Protein 4QLX (pdb70)

InterPro domains:
  IPR000415 Nitroreductase-like [G3DSA:3.40.109.10] (1-217)
  IPR000415 Nitroreductase-like [SSF55469] (11-209)
  IPR029479 Nitroreductase [PF00881] (19-196)

Nearest PDB structures (foldseek):
  4qly-assembly2_D  TM=8.402E-01  e=3.448E-37  Lactiplantibacillus plantarum
  3ge6-assembly1_B  TM=8.472E-01  e=4.529E-22  Exiguobacterium sibiricum 255-15
  3gbh-assembly1_B  TM=8.496E-01  e=2.488E-21  Staphylococcus epidermidis ATCC 12228
  3bem-assembly1_A  TM=8.315E-01  e=7.433E-16  Bacillus subtilis
  7vqk-assembly1_B  TM=7.700E-01  e=5.711E-13  Streptomyces sp. KIB-H033

Solvent-accessible surface area: 22339 Å² total; per-residue (Å²): 151,93,49,43,146,92,56,1,77,34,15,59,0,30,46,0,1,63,78,28,124,40,28,99,123,4,18,107,138,45,160,4,34,137,115,58,3,122,112,0,26,56,16,0,32,55,7,22,20,29,30,70,15,87,0,25,62,43,30,54,5,28,43,106,131,35,26,61,104,2,45,99,0,8,50,167,36,5,71,62,3,0,76,22,3,16,0,0,0,0,0,0,0,16,22,33,12,20,154,79,1,127,104,35,42,46,98,29,72,139,102,65,111,35,86,111,118,73,2,73,75,16,20,53,37,28,7,51,85,18,110,128,26,80,114,68,59,26,87,13,15,1,1,17,2,0,0,7,0,0,0,0,0,6,0,1,0,31,0,18,35,35,21,6,6,29,14,33,10,9,47,56,148,92,0,8,80,13,30,68,25,64,98,167,78,22,27,17,0,9,0,0,0,0,0,83,34,58,133,133,104,152,142,93,124,192,174,88,69,174,111,129,69,139,190,184,144,90,120,31,55,44,0,4,41,0,2,57,78,30,123,38,26,98,122,6,39,80,129,46,122,10,47,146,107,39,2,123,115,0,24,64,41,0,34,51,7,24,18,32,29,71,16,87,0,26,62,46,31,51,5,28,45,107,132,36,18,58,101,2,45,116,0,9,46,163,36,7,72,57,3,0,73,19,0,3,0,0,0,0,0,0,0,19,22,52,14,15,151,88,0,134,90,42,47,48,108,47,80,132,106,65,117,33,81,98,120,81,3,71,89,16,21,56,37,26,4,52,81,12,110,126,25,84,113,87,65,25,54,19,12,1,1,17,2,0,0,7,0,0,0,0,0,5,0,0,0,29,0,23,24,32,26,5,4,30,13,34,11,7,46,62,160,120,0,5,71,18,30,68,32,63,87,181,80,20,24,17,0,7,0,0,0,0,0,100,37,64,158,119,97,152,141,89,124,193,172,88,69,171,114,127,70,141,191,182,140

Secondary structure (DSSP, 8-state):
-TTTTTT-S--BHHHHHHT--B---B-TT----HHHHHHHHHHHTTS--GGG---EEEEEE-SHHHHHHHGGGB-GGGHHHHHH-SEEEEEEEETTGGGGHHHHHHHHHHTTSS-HHHHHHHHHHHHHHHHT--HHHHHHHHHHHHHHHHHHHHHHHHHTT-EEEEE--B-TTTHHHHHT--TTTEEEEEEEEEEPBPPPPP------GGGG-----/----BHHHHHHT--B---B-TT----HHHHHHHHHHHTTS--GGG---EEEEEE-SHHHHHHHHTTB-GGGHHHHHH-SEEEEEEEETTGGGGHHHHHHHHHHTTSS-HHHHHHHHHHHHHHHHT--HHHHHHHHHHHHHHHHHHHHHHHHHTT-EEEEE--B-TTTHHHHHT--TTTEEEEEEEEEEPBP-PPP------GGGG-----

CATH classification: 3.40.109.10

Sequence (427 aa):
MSEAVKNLVNNDLADVMFNRHSVRQFDPNVKIGRDELQKMIAEAATAPSACNLQSWHFVVVDTPEAKAKFKQAVMKFNYPQVDSASAIVFIAGDTQSHYVYRDVWNKVYEDGNITKERLDQILGTFLPLYENATPDFLKFDATIDCSVVGMQLLLVARAHGYDANAFSGIDFEKMIPTLGLDPKRYVPVMGIAIGKAAQEPLHTTRYDAKTQTDFLALVNNDLADVMFNRHSVRQFDPNVKIGRDELQKMIAEAATAPSACNLQSWHFVVVDTPEAKAKFKQAVMKFNYPQVDSASAIVFIAGDTQSHYVYRDVWNKVYEDGNITKERLDQILGTFLPLYENATPDFLKFDATIDCSVVGMQLLLVARAHGYDANAFSGIDFEKMIPTLGLDPKRYVPVMGIAIGKAAQEPLHTTRYDAKTQTDFLA

B-factor: mean 27.24, std 9.02, range [9.82, 71.35]

Structure (mmCIF, N/CA/C/O backbone):
data_4QLX
#
_entry.id   4QLX
#
_cell.length_a   64.933
_cell.length_b   68.850
_cell.length_c   197.497
_cell.angle_alpha   90.00
_cell.angle_beta   90.00
_cell.angle_gamma   90.00
#
_symmetry.space_group_name_H-M   'C 2 2 21'
#
loop_
_entity.id
_entity.type
_entity.pdbx_description
1 polymer 'Nitroreductase family protein'
2 non-polymer 'FLAVIN MONONUCLEOTIDE'
3 non-polymer '10-oxooctadecanoic acid'
4 non-polymer 'CHLORIDE ION'
5 water water
#
loop_
_atom_site.group_PDB
_atom_site.id
_atom_site.type_symbol
_atom_site.label_atom_id
_atom_site.label_alt_id
_atom_site.label_comp_id
_atom_site.label_asym_id
_atom_site.label_entity_id
_atom_site.label_seq_id
_atom_site.pdbx_PDB_ins_code
_atom_site.Cartn_x
_atom_site.Cartn_y
_atom_site.Cartn_z
_atom_site.occupancy
_atom_site.B_iso_or_equiv
_atom_site.auth_seq_id
_atom_site.auth_comp_id
_atom_site.auth_asym_id
_atom_site.auth_atom_id
_atom_site.pdbx_PDB_model_num
ATOM 1 N N . MET A 1 3 ? -49.256 -2.522 28.996 1.00 44.88 1 MET A N 1
ATOM 2 C CA . MET A 1 3 ? -48.381 -1.390 28.681 1.00 46.94 1 MET A CA 1
ATOM 3 C C . MET A 1 3 ? -47.738 -1.564 27.283 1.00 43.64 1 MET A C 1
ATOM 4 O O . MET A 1 3 ? -47.780 -2.654 26.725 1.00 35.00 1 MET A O 1
ATOM 9 N N . SER A 1 4 ? -47.167 -0.505 26.707 1.00 40.57 2 SER A N 1
ATOM 10 C CA . SER A 1 4 ? -46.903 -0.492 25.257 1.00 40.98 2 SER A CA 1
ATOM 11 C C . SER A 1 4 ? -45.745 -1.372 24.769 1.00 43.44 2 SER A C 1
ATOM 12 O O . SER A 1 4 ? -45.926 -2.154 23.838 1.00 42.43 2 SER A O 1
ATOM 14 N N . GLU A 1 5 ? -44.565 -1.248 25.377 1.00 45.69 3 GLU A N 1
ATOM 15 C CA . GLU A 1 5 ? -43.365 -1.885 24.834 1.00 44.30 3 GLU A CA 1
ATOM 16 C C . GLU A 1 5 ? -43.478 -3.435 24.889 1.00 47.74 3 GLU A C 1
ATOM 17 O O . GLU A 1 5 ? -42.622 -4.148 24.380 1.00 49.72 3 GLU A O 1
ATOM 23 N N . ALA A 1 6 ? -44.543 -3.949 25.502 1.00 49.93 4 ALA A N 1
ATOM 24 C CA . ALA A 1 6 ? -45.063 -5.270 25.129 1.00 49.63 4 ALA A CA 1
ATOM 25 C C . ALA A 1 6 ? -46.472 -5.076 24.544 1.00 48.46 4 ALA A C 1
ATOM 26 O O . ALA A 1 6 ? -47.405 -4.827 25.292 1.00 50.95 4 ALA A O 1
ATOM 28 N N . VAL A 1 7 ? -46.668 -5.285 23.239 1.00 48.29 5 VAL A N 1
ATOM 29 C CA . VAL A 1 7 ? -45.945 -6.289 22.467 1.00 52.86 5 VAL A CA 1
ATOM 30 C C . VAL A 1 7 ? -44.793 -5.855 21.543 1.00 49.72 5 VAL A C 1
ATOM 31 O O . VAL A 1 7 ? -44.892 -5.935 20.316 1.00 41.20 5 VAL A O 1
ATOM 35 N N . LYS A 1 8 ? -43.692 -5.422 22.145 1.00 48.54 6 LYS A N 1
ATOM 36 C CA . LYS A 1 8 ? -42.387 -5.766 21.601 1.00 44.30 6 LYS A CA 1
ATOM 37 C C . LYS A 1 8 ? -41.964 -6.940 22.476 1.00 42.73 6 LYS A C 1
ATOM 38 O O . LYS A 1 8 ? -40.913 -7.549 22.279 1.00 42.16 6 LYS A O 1
ATOM 44 N N . ASN A 1 9 ? -42.834 -7.234 23.444 1.00 40.39 7 ASN A N 1
ATOM 45 C CA . ASN A 1 9 ? -42.667 -8.289 24.442 1.00 38.70 7 ASN A CA 1
ATOM 46 C C . ASN A 1 9 ? -41.505 -8.010 25.412 1.00 38.90 7 ASN A C 1
ATOM 47 O O . ASN A 1 9 ? -41.022 -8.918 26.090 1.00 38.71 7 ASN A O 1
ATOM 52 N N . LEU A 1 10 ? -41.077 -6.749 25.484 1.00 36.71 8 LEU A N 1
ATOM 53 C CA . LEU A 1 10 ? -40.061 -6.323 26.450 1.00 32.46 8 LEU A CA 1
ATOM 54 C C . LEU A 1 10 ? -40.645 -5.291 27.403 1.00 36.68 8 LEU A C 1
ATOM 55 O O . LEU A 1 10 ? -40.879 -4.164 26.993 1.00 33.26 8 LEU A O 1
ATOM 60 N N . VAL A 1 11 ? -40.878 -5.657 28.663 1.00 29.84 9 VAL A N 1
ATOM 61 C CA . VAL A 1 11 ? -41.495 -4.723 29.601 1.00 30.48 9 VAL A CA 1
ATOM 62 C C . VAL A 1 11 ? -40.502 -3.652 30.109 1.00 33.04 9 VAL A C 1
ATOM 63 O O . VAL A 1 11 ? -40.911 -2.592 30.566 1.00 34.14 9 VAL A O 1
ATOM 67 N N . ASN A 1 12 ? -39.205 -3.924 30.032 1.00 26.47 10 ASN A N 1
ATOM 68 C CA . ASN A 1 12 ? -38.227 -2.861 30.183 1.00 24.53 10 ASN A CA 1
ATOM 69 C C . ASN A 1 12 ? -37.477 -2.743 28.861 1.00 24.89 10 ASN A C 1
ATOM 70 O O . ASN A 1 12 ? -36.569 -3.518 28.576 1.00 22.12 10 ASN A O 1
ATOM 75 N N . ASN A 1 13 ? -37.884 -1.774 28.054 1.00 25.93 11 ASN A N 1
ATOM 76 C CA . ASN A 1 13 ? -37.343 -1.607 26.709 1.00 27.66 11 ASN A CA 1
ATOM 77 C C . ASN A 1 13 ? -36.394 -0.416 26.630 1.00 24.49 11 ASN A C 1
ATOM 78 O O . ASN A 1 13 ? -36.064 0.053 25.547 1.00 21.98 11 ASN A O 1
ATOM 83 N N . ASP A 1 14 ? -35.964 0.063 27.798 1.00 24.47 12 ASP A N 1
ATOM 84 C CA . ASP A 1 14 ? -34.986 1.145 27.920 1.00 23.38 12 ASP A CA 1
ATOM 85 C C . ASP A 1 14 ? -33.557 0.576 27.860 1.00 23.52 12 ASP A C 1
ATOM 86 O O . ASP A 1 14 ? -33.069 0.046 28.845 1.00 21.06 12 ASP A O 1
ATOM 91 N N . LEU A 1 15 ? -32.893 0.700 26.709 1.00 21.32 13 LEU A N 1
ATOM 92 C CA . LEU A 1 15 ? -31.578 0.079 26.512 1.00 20.71 13 LEU A CA 1
ATOM 93 C C . LEU A 1 15 ? -30.545 0.519 27.551 1.00 21.78 13 LEU A C 1
ATOM 94 O O . LEU A 1 15 ? -29.836 -0.309 28.120 1.00 20.69 13 LEU A O 1
ATOM 99 N N . ALA A 1 16 ? -30.468 1.825 27.792 1.00 22.55 14 ALA A N 1
ATOM 100 C CA . ALA A 1 16 ? -29.493 2.365 28.729 1.00 23.02 14 ALA A CA 1
ATOM 101 C C . ALA A 1 16 ? -29.704 1.787 30.130 1.00 20.90 14 ALA A C 1
ATOM 102 O O . ALA A 1 16 ? -28.755 1.358 30.798 1.00 17.95 14 ALA A O 1
ATOM 104 N N . ASP A 1 17 ? -30.955 1.753 30.565 1.00 20.20 15 ASP A N 1
ATOM 105 C CA . ASP A 1 17 ? -31.254 1.187 31.875 1.00 26.71 15 ASP A CA 1
ATOM 106 C C . ASP A 1 17 ? -30.958 -0.313 31.907 1.00 22.62 15 ASP A C 1
ATOM 107 O O . ASP A 1 17 ? -30.340 -0.815 32.845 1.00 24.25 15 ASP A O 1
ATOM 112 N N . VAL A 1 18 ? -31.389 -1.029 30.876 1.00 22.92 16 VAL A N 1
ATOM 113 C CA . VAL A 1 18 ? -31.166 -2.466 30.844 1.00 19.93 16 VAL A CA 1
ATOM 114 C C . VAL A 1 18 ? -29.682 -2.796 30.902 1.00 20.18 16 VAL A C 1
ATOM 115 O O . VAL A 1 18 ? -29.250 -3.573 31.752 1.00 18.89 16 VAL A O 1
ATOM 119 N N . MET A 1 19 ? -28.894 -2.178 30.022 1.00 19.55 17 MET A N 1
ATOM 120 C CA . MET A 1 19 ? -27.468 -2.498 29.911 1.00 16.84 17 MET A CA 1
ATOM 121 C C . MET A 1 19 ? -26.562 -1.837 30.955 1.00 18.81 17 MET A C 1
ATOM 122 O O . MET A 1 19 ? -25.647 -2.479 31.481 1.00 18.35 17 MET A O 1
ATOM 127 N N . PHE A 1 20 ? -26.797 -0.561 31.247 1.00 20.73 18 PHE A N 1
ATOM 128 C CA . PHE A 1 20 ? -25.863 0.197 32.094 1.00 21.17 18 PHE A CA 1
ATOM 129 C C . PHE A 1 20 ? -26.212 0.148 33.591 1.00 22.32 18 PHE A C 1
ATOM 130 O O . PHE A 1 20 ? -25.393 0.512 34.444 1.00 20.04 18 PHE A O 1
ATOM 138 N N . ASN A 1 21 ? -27.420 -0.299 33.909 1.00 22.41 19 ASN A N 1
ATOM 139 C CA . ASN A 1 21 ? -27.804 -0.537 35.306 1.00 25.44 19 ASN A CA 1
ATOM 140 C C . ASN A 1 21 ? -27.927 -2.021 35.598 1.00 26.72 19 ASN A C 1
ATOM 141 O O . ASN A 1 21 ? -28.580 -2.423 36.567 1.00 24.81 19 ASN A O 1
ATOM 146 N N . ARG A 1 22 ? -27.311 -2.829 34.739 1.00 21.93 20 ARG A N 1
ATOM 147 C CA . ARG A 1 22 ? -27.246 -4.272 34.931 1.00 22.63 20 ARG A CA 1
ATOM 148 C C . ARG A 1 22 ? -26.245 -4.603 36.030 1.00 24.25 20 ARG A C 1
ATOM 149 O O . ARG A 1 22 ? -25.121 -4.107 36.018 1.00 20.80 20 ARG A O 1
ATOM 157 N N . HIS A 1 23 ? -26.645 -5.453 36.974 1.00 20.36 21 HIS A N 1
ATOM 158 C CA . HIS A 1 23 ? -25.709 -5.968 37.952 1.00 18.75 21 HIS A CA 1
ATOM 159 C C . HIS A 1 23 ? -25.905 -7.460 38.090 1.00 19.90 21 HIS A C 1
ATOM 160 O O . HIS A 1 23 ? -27.004 -7.965 37.878 1.00 18.32 21 HIS A O 1
ATOM 167 N N . SER A 1 24 ? -24.843 -8.159 38.466 1.00 21.89 22 SER A N 1
ATOM 168 C CA . SER A 1 24 ? -24.962 -9.544 38.862 1.00 20.54 22 SER A CA 1
ATOM 169 C C . SER A 1 24 ? -25.810 -9.664 40.109 1.00 23.62 22 SER A C 1
ATOM 170 O O . SER A 1 24 ? -25.446 -9.146 41.174 1.00 22.02 22 SER A O 1
ATOM 173 N N . VAL A 1 25 ? -26.948 -10.338 39.979 1.00 22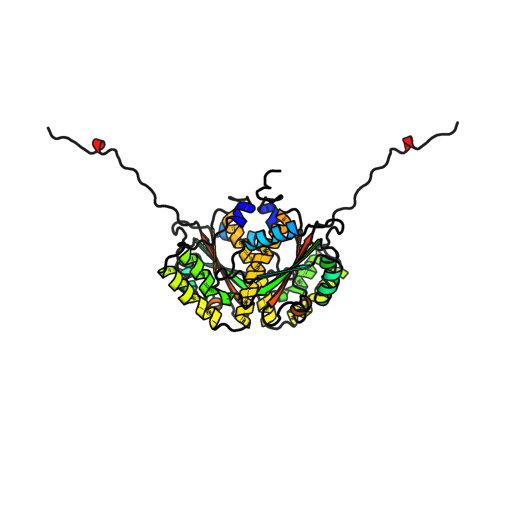.07 23 VAL A N 1
ATOM 174 C CA . VAL A 1 25 ? -27.796 -10.635 41.140 1.00 18.79 23 VAL A CA 1
ATOM 175 C C . VAL A 1 25 ? -27.676 -12.119 41.469 1.00 23.35 23 VAL A C 1
ATOM 176 O O . VAL A 1 25 ? -27.789 -12.960 40.577 1.00 24.24 23 VAL A O 1
ATOM 180 N N . ARG A 1 26 ? -27.422 -12.436 42.744 1.00 19.89 24 ARG A N 1
ATOM 181 C CA . ARG A 1 26 ? -27.108 -13.797 43.143 1.00 21.85 24 ARG A CA 1
ATOM 182 C C . ARG A 1 26 ? -28.146 -14.375 44.106 1.00 22.41 24 ARG A C 1
ATOM 183 O O . ARG A 1 26 ? -28.223 -15.591 44.292 1.00 25.45 24 ARG A O 1
ATOM 191 N N . GLN A 1 27 ? -28.947 -13.509 44.707 1.00 24.17 25 GLN A N 1
ATOM 192 C CA . GLN A 1 27 ? -30.024 -13.962 45.580 1.00 24.77 25 GLN A CA 1
ATOM 193 C C . GLN A 1 27 ? -31.335 -13.507 44.997 1.00 25.04 25 GLN A C 1
ATOM 194 O O . GLN A 1 27 ? -31.576 -12.311 44.846 1.00 26.95 25 GLN A O 1
ATOM 200 N N . PHE A 1 28 ? -32.183 -14.457 44.643 1.00 23.86 26 PHE A N 1
ATOM 201 C CA . PHE A 1 28 ? -33.442 -14.104 44.024 1.00 25.04 26 PHE A CA 1
ATOM 202 C C . PHE A 1 28 ? -34.587 -14.344 44.982 1.00 28.01 26 PHE A C 1
ATOM 203 O O . PHE A 1 28 ? -34.423 -15.019 45.988 1.00 25.62 26 PHE A O 1
ATOM 211 N N . ASP A 1 29 ? -35.740 -13.769 44.673 1.00 29.03 27 ASP A N 1
ATOM 212 C CA . ASP A 1 29 ? -36.946 -14.063 45.427 1.00 30.30 27 ASP A CA 1
ATOM 213 C C . ASP A 1 29 ? -37.421 -15.477 45.096 1.00 30.13 27 ASP A C 1
ATOM 214 O O . ASP A 1 29 ? -37.846 -15.743 43.966 1.00 24.24 27 ASP A O 1
ATOM 219 N N . PRO A 1 30 ? -37.362 -16.389 46.087 1.00 30.40 28 PRO A N 1
ATOM 220 C CA . PRO A 1 30 ? -37.773 -17.780 45.868 1.00 27.69 28 PRO A CA 1
ATOM 221 C C . PRO A 1 30 ? -39.286 -17.942 45.723 1.00 26.49 28 PRO A C 1
ATOM 222 O O . PRO A 1 30 ? -39.732 -19.037 45.394 1.00 34.06 28 PRO A O 1
ATOM 226 N N . ASN A 1 31 ? -40.056 -16.884 45.958 1.00 21.05 29 ASN A N 1
ATOM 227 C CA . ASN A 1 31 ? -41.501 -16.959 45.762 1.00 28.07 29 ASN A CA 1
ATOM 228 C C . ASN A 1 31 ? -41.940 -16.676 44.330 1.00 32.78 29 ASN A C 1
ATOM 229 O O . ASN A 1 31 ? -43.104 -16.911 43.983 1.00 32.47 29 ASN A O 1
ATOM 234 N N . VAL A 1 32 ? -41.035 -16.146 43.507 1.00 27.33 30 VAL A N 1
ATOM 235 C CA . VAL A 1 32 ? -41.396 -15.868 42.117 1.00 28.01 30 VAL A CA 1
ATOM 236 C C . VAL A 1 32 ? -40.833 -16.939 41.196 1.00 29.35 30 VAL A C 1
ATOM 237 O O . VAL A 1 32 ? -39.647 -17.298 41.241 1.00 26.23 30 VAL A O 1
ATOM 241 N N . LYS A 1 33 ? -41.721 -17.481 40.378 1.00 30.80 31 LYS A N 1
ATOM 242 C CA . LYS A 1 33 ? -41.339 -18.499 39.423 1.00 31.74 31 LYS A CA 1
ATOM 243 C C . LYS A 1 33 ? -41.613 -17.961 38.020 1.00 27.50 31 LYS A C 1
ATOM 244 O O . LYS A 1 33 ? -42.552 -17.192 37.799 1.00 29.54 31 LYS A O 1
ATOM 250 N N . ILE A 1 34 ? -40.753 -18.321 37.082 1.00 28.05 32 ILE A N 1
ATOM 251 C CA . ILE A 1 34 ? -40.962 -17.930 35.702 1.00 26.82 32 ILE A CA 1
ATOM 252 C C . ILE A 1 34 ? -41.472 -19.150 34.940 1.00 24.05 32 ILE A C 1
ATOM 253 O O . ILE A 1 34 ? -40.860 -20.213 34.991 1.00 25.98 32 ILE A O 1
ATOM 258 N N . GLY A 1 35 ? -42.614 -18.999 34.274 1.00 29.07 33 GLY A N 1
ATOM 259 C CA . GLY A 1 35 ? -43.174 -20.065 33.457 1.00 29.55 33 GLY A CA 1
ATOM 260 C C . GLY A 1 35 ? -42.198 -20.499 32.376 1.00 28.25 33 GLY A C 1
ATOM 261 O O . GLY A 1 35 ? -41.408 -19.691 31.886 1.00 26.03 33 GLY A O 1
ATOM 262 N N . ARG A 1 36 ? -42.237 -21.775 32.010 1.00 30.04 34 ARG A N 1
ATOM 263 C CA . ARG A 1 36 ? -41.306 -22.292 31.011 1.00 27.94 34 ARG A CA 1
ATOM 264 C C . ARG A 1 36 ? -41.590 -21.694 29.640 1.00 26.18 34 ARG A C 1
ATOM 265 O O . ARG A 1 36 ? -40.704 -21.624 28.784 1.00 24.92 34 ARG A O 1
ATOM 273 N N . ASP A 1 37 ? -42.812 -21.230 29.428 1.00 23.52 35 ASP A N 1
ATOM 274 C CA . ASP A 1 37 ? -43.117 -20.586 28.159 1.00 27.98 35 ASP A CA 1
ATOM 275 C C . ASP A 1 37 ? -42.391 -19.246 28.067 1.00 28.16 35 ASP A C 1
ATOM 276 O O . ASP A 1 37 ? -41.842 -18.906 27.018 1.00 23.21 35 ASP A O 1
ATOM 281 N N . GLU A 1 38 ? -42.355 -18.491 29.162 1.00 22.49 36 GLU A N 1
ATOM 282 C CA . GLU A 1 38 ? -41.592 -17.243 29.132 1.00 23.82 36 GLU A CA 1
ATOM 283 C C . GLU A 1 38 ? -40.090 -17.527 29.069 1.00 23.20 36 GLU A C 1
ATOM 284 O O . GLU A 1 38 ? -39.347 -16.793 28.408 1.00 23.73 36 GLU A O 1
ATOM 290 N N . LEU A 1 39 ? -39.638 -18.595 29.719 1.00 20.76 37 LEU A N 1
ATOM 291 C CA . LEU A 1 39 ? -38.228 -18.962 29.630 1.00 24.12 37 LEU A CA 1
ATOM 292 C C . LEU A 1 39 ? -37.842 -19.264 28.182 1.00 25.11 37 LEU A C 1
ATOM 293 O O . LEU A 1 39 ? -36.769 -18.860 27.726 1.00 18.91 37 LEU A O 1
ATOM 298 N N . GLN A 1 40 ? -38.717 -19.975 27.474 1.00 22.25 38 GLN A N 1
ATOM 299 C CA . GLN A 1 40 ? -38.481 -20.317 26.066 1.00 21.79 38 GLN A CA 1
ATOM 300 C C . GLN A 1 40 ? -38.454 -19.065 25.214 1.00 21.17 38 GLN A C 1
ATOM 301 O O . GLN A 1 40 ? -37.678 -18.964 24.263 1.00 21.70 38 GLN A O 1
ATOM 307 N N . LYS A 1 41 ? -39.340 -18.129 25.540 1.00 19.45 39 LYS A N 1
ATOM 308 C CA . LYS A 1 41 ? -39.387 -16.843 24.864 1.00 20.17 39 LYS A CA 1
ATOM 309 C C . LYS A 1 41 ? -38.078 -16.053 25.037 1.00 20.40 39 LYS A C 1
ATOM 310 O O . LYS A 1 41 ? -37.549 -15.506 24.071 1.00 19.13 39 LYS A O 1
ATOM 316 N N . MET A 1 42 ? -37.560 -16.010 26.266 1.00 19.64 40 MET A N 1
ATOM 317 C CA . MET A 1 42 ? -36.315 -15.295 26.561 1.00 18.90 40 MET A CA 1
ATOM 318 C C . MET A 1 42 ? -35.117 -15.928 25.869 1.00 19.18 40 MET A C 1
ATOM 319 O O . MET A 1 42 ? -34.243 -15.225 25.353 1.00 18.10 40 MET A O 1
ATOM 324 N N . ILE A 1 43 ? -35.077 -17.257 25.853 1.00 19.00 41 ILE A N 1
ATOM 325 C CA . ILE A 1 43 ? -34.020 -17.975 25.154 1.00 13.85 41 ILE A CA 1
ATOM 326 C C . ILE A 1 43 ? -34.069 -17.707 23.638 1.00 17.66 41 ILE A C 1
ATOM 327 O O . ILE A 1 43 ? -33.040 -17.459 23.014 1.00 16.25 41 ILE A O 1
ATOM 332 N N . ALA A 1 44 ? -35.258 -17.742 23.046 1.00 16.31 42 ALA A N 1
ATOM 333 C CA . ALA A 1 44 ? -35.399 -17.414 21.622 1.00 18.07 42 ALA A CA 1
ATOM 334 C C . ALA A 1 44 ? -34.958 -15.971 21.349 1.00 18.88 42 ALA A C 1
ATOM 335 O O . ALA A 1 44 ? -34.258 -15.701 20.384 1.00 20.02 42 ALA A O 1
ATOM 337 N N . GLU A 1 45 ? -35.338 -15.045 22.222 1.00 18.24 43 GLU A N 1
ATOM 338 C CA . GLU A 1 45 ? -34.919 -13.649 22.071 1.00 20.85 43 GLU A CA 1
ATOM 339 C C . GLU A 1 45 ? -33.390 -13.477 22.136 1.00 16.50 43 GLU A C 1
ATOM 340 O O . GLU A 1 45 ? -32.802 -12.746 21.330 1.00 19.13 43 GLU A O 1
ATOM 346 N N . ALA A 1 46 ? -32.744 -14.165 23.069 1.00 12.94 44 ALA A N 1
ATOM 347 C CA . ALA A 1 46 ? -31.284 -14.140 23.154 1.00 16.89 44 ALA A CA 1
ATOM 348 C C . ALA A 1 46 ? -30.610 -14.716 21.904 1.00 19.20 44 ALA A C 1
ATOM 349 O O . ALA A 1 46 ? -29.518 -14.293 21.523 1.00 14.97 44 ALA A O 1
ATOM 351 N N . ALA A 1 47 ? -31.263 -15.683 21.269 1.00 17.93 45 ALA A N 1
ATOM 352 C CA . ALA A 1 47 ? -30.638 -16.415 20.166 1.00 15.64 45 ALA A CA 1
ATOM 353 C C . ALA A 1 47 ? -30.772 -15.662 18.850 1.00 15.94 45 ALA A C 1
ATOM 354 O O . ALA A 1 47 ? -30.403 -16.181 17.787 1.00 14.56 45 ALA A O 1
ATOM 356 N N . THR A 1 48 ? -31.295 -14.440 18.918 1.00 13.11 46 THR A N 1
ATOM 357 C CA . THR A 1 48 ? -31.112 -13.474 17.832 1.00 15.55 46 THR A CA 1
ATOM 358 C C . THR A 1 48 ? -29.638 -13.052 17.735 1.00 16.79 46 THR A C 1
ATOM 359 O O . THR A 1 48 ? -29.225 -12.426 16.752 1.00 13.38 46 THR A O 1
ATOM 363 N N . ALA A 1 49 ? -28.840 -13.415 18.742 1.00 11.35 47 ALA A N 1
ATOM 364 C CA . ALA A 1 49 ? -27.394 -13.144 18.739 1.00 15.28 47 ALA A CA 1
ATOM 365 C C . ALA A 1 49 ? -26.681 -13.615 17.452 1.00 15.88 47 ALA A C 1
ATOM 366 O O . ALA A 1 49 ? -27.136 -14.556 16.797 1.00 15.59 47 ALA A O 1
ATOM 368 N N . PRO A 1 50 ? -25.554 -12.962 17.091 1.00 14.43 48 PRO A N 1
ATOM 369 C CA . PRO A 1 50 ? -24.731 -13.434 15.969 1.00 16.94 48 PRO A CA 1
ATOM 370 C C . PRO A 1 50 ? -23.965 -14.683 16.377 1.00 15.78 48 PRO A C 1
ATOM 371 O O . PRO A 1 50 ? -23.889 -14.994 17.560 1.00 13.97 48 PRO A O 1
ATOM 375 N N . SER A 1 51 ? -23.405 -15.387 15.404 1.00 14.00 49 SER A N 1
ATOM 376 C CA . SER A 1 51 ? -22.641 -16.601 15.654 1.00 17.43 49 SER A CA 1
ATOM 377 C C . SER A 1 51 ? -21.747 -16.791 14.438 1.00 19.18 49 SER A C 1
ATOM 378 O O . SER A 1 51 ? -22.110 -16.363 13.332 1.00 15.63 49 SER A O 1
ATOM 381 N N . ALA A 1 52 ? -20.578 -17.394 14.629 1.00 15.39 50 ALA A N 1
ATOM 382 C CA . ALA A 1 52 ? -19.669 -17.583 13.498 1.00 19.70 50 ALA A CA 1
ATOM 383 C C . ALA A 1 52 ? -20.342 -18.427 12.426 1.00 19.08 50 ALA A C 1
ATOM 384 O O . ALA A 1 52 ? -20.878 -19.495 12.714 1.00 17.77 50 ALA A O 1
ATOM 386 N N . CYS A 1 53 ? -20.328 -17.919 11.195 1.00 19.20 51 CYS A N 1
ATOM 387 C CA . CYS A 1 53 ? -20.977 -18.560 10.045 1.00 19.81 51 CYS A CA 1
ATOM 388 C C . CYS A 1 53 ? -22.439 -18.942 10.283 1.00 19.67 51 CYS A C 1
ATOM 389 O O . CYS A 1 53 ? -22.952 -19.884 9.665 1.00 16.49 51 CYS A O 1
ATOM 392 N N . ASN A 1 54 ? -23.098 -18.191 11.165 1.00 17.85 52 ASN A N 1
ATOM 393 C CA . ASN A 1 54 ? -24.493 -18.436 11.563 1.00 19.98 52 ASN A CA 1
ATOM 394 C C . ASN A 1 54 ? -24.749 -19.891 11.965 1.00 18.03 52 ASN A C 1
ATOM 395 O O . ASN A 1 54 ? -25.861 -20.394 11.819 1.00 20.61 52 ASN A O 1
ATOM 400 N N . LEU A 1 55 ? -23.721 -20.553 12.495 1.00 18.99 53 LEU A N 1
ATOM 401 C CA . LEU A 1 55 ? -23.836 -21.943 12.945 1.00 20.35 53 LEU A CA 1
ATOM 402 C C . LEU A 1 55 ? -24.535 -22.059 14.306 1.00 23.68 53 LEU A C 1
ATOM 403 O O . LEU A 1 55 ? -24.919 -23.160 14.715 1.00 18.36 53 LEU A O 1
ATOM 408 N N . GLN A 1 56 ? -24.691 -20.928 14.997 1.00 18.74 54 GLN A N 1
ATOM 409 C CA . GLN A 1 56 ? -25.503 -20.878 16.214 1.00 18.96 54 GLN A CA 1
ATOM 410 C C . GLN A 1 56 ? -25.099 -21.993 17.182 1.00 17.20 54 GLN A C 1
ATOM 411 O O . GLN A 1 56 ? -25.933 -22.800 17.605 1.00 17.80 54 GLN A O 1
ATOM 417 N N . SER A 1 57 ? -23.807 -22.043 17.494 1.00 14.85 55 SER A N 1
ATOM 418 C CA . SER A 1 57 ? -23.188 -23.232 18.066 1.00 17.55 55 SER A CA 1
ATOM 419 C C . SER A 1 57 ? -23.414 -23.330 19.578 1.00 17.62 55 SER A C 1
ATOM 420 O O . SER A 1 57 ? -22.495 -23.654 20.346 1.00 17.88 55 SER A O 1
ATOM 423 N N . TRP A 1 58 ? -24.648 -23.061 19.990 1.00 18.01 56 TRP A N 1
ATOM 424 C CA . TRP A 1 58 ? -25.001 -23.056 21.414 1.00 16.92 56 TRP A CA 1
ATOM 425 C C . TRP A 1 58 ? -26.046 -24.114 21.718 1.00 20.36 56 TRP A C 1
ATOM 426 O O . TRP A 1 58 ? -26.797 -24.521 20.837 1.00 19.49 56 TRP A O 1
ATOM 437 N N . HIS A 1 59 ? -26.079 -24.561 22.968 1.00 19.17 57 HIS A N 1
ATOM 438 C CA . HIS A 1 59 ? -27.100 -25.494 23.418 1.00 19.65 57 HIS A CA 1
ATOM 439 C C . HIS A 1 59 ? -27.498 -25.125 24.834 1.00 20.99 57 HIS A C 1
ATOM 440 O O . HIS A 1 59 ? -26.643 -24.869 25.678 1.00 24.36 57 HIS A O 1
ATOM 447 N N . PHE A 1 60 ? -28.797 -25.097 25.086 1.00 16.79 58 PHE A N 1
ATOM 448 C CA . PHE A 1 60 ? -29.333 -24.626 26.354 1.00 17.97 58 PHE A CA 1
ATOM 449 C C . PHE A 1 60 ? -29.893 -25.769 27.205 1.00 19.63 58 PHE A C 1
ATOM 450 O O . PHE A 1 60 ? -30.639 -26.608 26.712 1.00 18.39 58 PHE A O 1
ATOM 458 N N . VAL A 1 61 ? -29.535 -25.815 28.485 1.00 19.23 59 VAL A N 1
ATOM 459 C CA . VAL A 1 61 ? -30.168 -26.779 29.373 1.00 19.01 59 VAL A CA 1
ATOM 460 C C . VAL A 1 61 ? -30.826 -26.033 30.536 1.00 20.89 59 VAL A C 1
ATOM 461 O O . VAL A 1 61 ? -30.145 -25.373 31.313 1.00 16.75 59 VAL A O 1
ATOM 465 N N . VAL A 1 62 ? -32.152 -26.110 30.612 1.00 20.21 60 VAL A N 1
ATOM 466 C CA . VAL A 1 62 ? -32.911 -25.351 31.599 1.00 19.64 60 VAL A CA 1
ATOM 467 C C . VAL A 1 62 ? -33.089 -26.175 32.863 1.00 22.52 60 VAL A C 1
ATOM 468 O O . VAL A 1 62 ? -33.605 -27.298 32.829 1.00 23.29 60 VAL A O 1
ATOM 472 N N . VAL A 1 63 ? -32.643 -25.600 33.974 1.00 24.09 61 VAL A N 1
ATOM 473 C CA . VAL A 1 63 ? -32.731 -26.220 35.282 1.00 24.09 61 VAL A CA 1
ATOM 474 C C . VAL A 1 63 ? -33.693 -25.387 36.118 1.00 24.08 61 VAL A C 1
ATOM 475 O O . VAL A 1 63 ? -33.381 -24.245 36.447 1.00 23.53 61 VAL A O 1
ATOM 479 N N . ASP A 1 64 ? -34.875 -25.914 36.430 1.00 21.79 62 ASP A N 1
ATOM 480 C CA . ASP A 1 64 ? -35.845 -25.100 37.169 1.00 27.41 62 ASP A CA 1
ATOM 481 C C . ASP A 1 64 ? -36.739 -25.882 38.156 1.00 27.16 62 ASP A C 1
ATOM 482 O O . ASP A 1 64 ? -37.803 -25.398 38.550 1.00 29.95 62 ASP A O 1
ATOM 487 N N . THR A 1 65 ? -36.317 -27.084 38.526 1.00 23.46 63 THR A N 1
ATOM 488 C CA . THR A 1 65 ? -37.035 -27.870 39.524 1.00 28.25 63 THR A CA 1
ATOM 489 C C . THR A 1 65 ? -36.078 -28.243 40.646 1.00 27.15 63 THR A C 1
ATOM 490 O O . THR A 1 65 ? -34.858 -28.301 40.435 1.00 23.83 63 THR A O 1
ATOM 494 N N . PRO A 1 66 ? -36.617 -28.492 41.854 1.00 30.36 64 PRO A N 1
ATOM 495 C CA . PRO A 1 66 ? -35.721 -28.872 42.951 1.00 24.24 64 PRO A CA 1
ATOM 496 C C . PRO A 1 66 ? -34.875 -30.101 42.628 1.00 25.23 64 PRO A C 1
ATOM 497 O O . PRO A 1 66 ? -33.689 -30.137 42.963 1.00 24.47 64 PRO A O 1
ATOM 501 N N . GLU A 1 67 ? -35.468 -31.077 41.944 1.00 29.80 65 GLU A N 1
ATOM 502 C CA . GLU A 1 67 ? -34.761 -32.297 41.577 1.00 25.31 65 GLU A CA 1
ATOM 503 C C . GLU A 1 67 ? -33.674 -32.030 40.524 1.00 27.08 65 GLU A C 1
ATOM 504 O O . GLU A 1 67 ? -32.587 -32.612 40.563 1.00 22.32 65 GLU A O 1
ATOM 510 N N . ALA A 1 68 ? -33.973 -31.150 39.577 1.00 27.58 66 ALA A N 1
ATOM 511 C CA . ALA A 1 68 ? -32.995 -30.808 38.547 1.00 27.41 66 ALA A CA 1
ATOM 512 C C . ALA A 1 68 ? -31.839 -30.025 39.172 1.00 26.29 66 ALA A C 1
ATOM 513 O O . ALA A 1 68 ? -30.681 -30.208 38.793 1.00 28.22 66 ALA A O 1
ATOM 515 N N . LYS A 1 69 ? -32.162 -29.168 40.141 1.00 27.65 67 LYS A N 1
ATOM 516 C CA . LYS A 1 69 ? -31.155 -28.343 40.801 1.00 24.58 67 LYS A CA 1
ATOM 517 C C . LYS A 1 69 ? -30.182 -29.198 41.593 1.00 25.50 67 LYS A C 1
ATOM 518 O O . LYS A 1 69 ? -28.977 -28.979 41.555 1.00 25.86 67 LYS A O 1
ATOM 524 N N . ALA A 1 70 ? -30.710 -30.188 42.307 1.00 32.22 68 ALA A N 1
ATOM 525 C CA . ALA A 1 70 ? -29.875 -31.060 43.127 1.00 29.91 68 ALA A CA 1
ATOM 526 C C . ALA A 1 70 ? -28.906 -31.841 42.253 1.00 28.07 68 ALA A C 1
ATOM 527 O O . ALA A 1 70 ? -27.744 -32.049 42.616 1.00 30.29 68 ALA A O 1
ATOM 529 N N . LYS A 1 71 ? -29.391 -32.265 41.090 1.00 28.53 69 LYS A N 1
ATOM 530 C CA . LYS A 1 71 ? -28.559 -32.965 40.126 1.00 29.03 69 LYS A CA 1
ATOM 531 C C . LYS A 1 71 ? -27.533 -32.019 39.495 1.00 30.64 69 LYS A C 1
ATOM 532 O O . LYS A 1 71 ? -26.370 -32.371 39.314 1.00 31.52 69 LYS A O 1
ATOM 538 N N . PHE A 1 72 ? -27.988 -30.821 39.148 1.00 29.76 70 PHE A N 1
ATOM 539 C CA . PHE A 1 72 ? -27.136 -29.794 38.559 1.00 25.48 70 PHE A CA 1
ATOM 540 C C . PHE A 1 72 ? -26.004 -29.420 39.516 1.00 28.90 70 PHE A C 1
ATOM 541 O O . PHE A 1 72 ? -24.835 -29.394 39.132 1.00 27.57 70 PHE A O 1
ATOM 549 N N . LYS A 1 73 ? -26.352 -29.160 40.772 1.00 26.21 71 LYS A N 1
ATOM 550 C CA . LYS A 1 73 ? -25.363 -28.735 41.765 1.00 29.20 71 LYS A CA 1
ATOM 551 C C . LYS A 1 73 ? -24.190 -29.696 41.935 1.00 28.41 71 LYS A C 1
ATOM 552 O O . LYS A 1 73 ? -23.136 -29.300 42.424 1.00 25.36 71 LYS A O 1
ATOM 558 N N . GLN A 1 74 ? -24.356 -30.945 41.511 1.00 29.97 72 GLN A N 1
ATOM 559 C CA . GLN A 1 74 ? -23.262 -31.913 41.577 1.00 31.16 72 GLN A CA 1
ATOM 560 C C . GLN A 1 74 ? -22.025 -31.453 40.811 1.00 31.54 72 GLN A C 1
ATOM 561 O O . GLN A 1 74 ? -20.916 -31.889 41.098 1.00 32.45 72 GLN A O 1
ATOM 567 N N . ALA A 1 75 ? -22.230 -30.585 39.821 1.00 28.67 73 ALA A N 1
ATOM 568 C CA . ALA A 1 75 ? -21.152 -30.128 38.946 1.00 29.04 73 ALA A CA 1
ATOM 569 C C . ALA A 1 75 ? -20.969 -28.608 39.050 1.00 28.50 73 ALA A C 1
ATOM 570 O O . ALA A 1 75 ? -20.312 -27.994 38.210 1.00 29.14 73 ALA A O 1
ATOM 572 N N . VAL A 1 76 ? -21.551 -28.017 40.091 1.00 27.23 74 VAL A N 1
ATOM 573 C CA . VAL A 1 76 ? -21.428 -26.580 40.351 1.00 26.31 74 VAL A CA 1
ATOM 574 C C . VAL A 1 76 ? -20.646 -26.368 41.641 1.00 25.48 74 VAL A C 1
ATOM 575 O O . VAL A 1 76 ? -20.884 -27.078 42.612 1.00 27.57 74 VAL A O 1
ATOM 579 N N . MET A 1 77 ? -19.706 -25.422 41.654 1.00 23.33 75 MET A N 1
ATOM 580 C CA . MET A 1 77 ? -18.945 -25.133 42.872 1.00 28.49 75 MET A CA 1
ATOM 581 C C . MET A 1 77 ? -19.881 -24.599 43.956 1.00 26.48 75 MET A C 1
ATOM 582 O O . MET A 1 77 ? -20.847 -23.898 43.655 1.00 26.11 75 MET A O 1
ATOM 587 N N . LYS A 1 78 ? -19.597 -24.937 45.213 1.00 27.26 76 LYS A N 1
ATOM 588 C CA . LYS A 1 78 ? -20.501 -24.592 46.314 1.00 25.18 76 LYS A CA 1
ATOM 589 C C . LYS A 1 78 ? -20.639 -23.083 46.499 1.00 25.35 76 LYS A C 1
ATOM 590 O O . LYS A 1 78 ? -21.676 -22.600 46.949 1.00 24.50 76 LYS A O 1
ATOM 596 N N . PHE A 1 79 ? -19.607 -22.337 46.117 1.00 26.04 77 PHE A N 1
ATOM 597 C CA . PHE A 1 79 ? -19.671 -20.878 46.117 1.00 23.82 77 PHE A CA 1
ATOM 598 C C . PHE A 1 79 ? -20.921 -20.368 45.383 1.00 24.94 77 PHE A C 1
ATOM 599 O O . PHE A 1 79 ? -21.481 -19.335 45.742 1.00 25.75 77 PHE A O 1
ATOM 607 N N . ASN A 1 80 ? -21.367 -21.106 44.367 1.00 25.75 78 ASN A N 1
ATOM 608 C CA . ASN A 1 80 ? -22.490 -20.672 43.548 1.00 23.99 78 ASN A CA 1
ATOM 609 C C . ASN A 1 80 ? -23.826 -21.313 43.896 1.00 23.96 78 ASN A C 1
ATOM 610 O O . ASN A 1 80 ? -24.805 -21.143 43.179 1.00 26.09 78 ASN A O 1
ATOM 615 N N . TYR A 1 81 ? -23.887 -22.023 45.014 1.00 25.08 79 TYR A N 1
ATOM 616 C CA . TYR A 1 81 ? -25.163 -22.603 45.426 1.00 24.31 79 TYR A CA 1
ATOM 617 C C . TYR A 1 81 ? -26.277 -21.566 45.711 1.00 25.01 79 TYR A C 1
ATOM 618 O O . TYR A 1 81 ? -27.445 -21.849 45.420 1.00 25.24 79 TYR A O 1
ATOM 627 N N . PRO A 1 82 ? -25.944 -20.366 46.257 1.00 23.83 80 PRO A N 1
ATOM 628 C CA . PRO A 1 82 ? -27.023 -19.379 46.460 1.00 23.40 80 PRO A CA 1
ATOM 629 C C . PRO A 1 82 ? -27.826 -19.028 45.198 1.00 27.42 80 PRO A C 1
ATOM 630 O O . PRO A 1 82 ? -29.060 -18.984 45.223 1.00 24.05 80 PRO A O 1
ATOM 634 N N . GLN A 1 83 ? -27.115 -18.756 44.110 1.00 23.54 81 GLN A N 1
ATOM 635 C CA . GLN A 1 83 ? -27.749 -18.514 42.822 1.00 25.09 81 GLN A CA 1
ATOM 636 C C . GLN A 1 83 ? -28.593 -19.703 42.376 1.00 21.08 81 GLN A C 1
ATOM 637 O O . GLN A 1 83 ? -29.749 -19.539 42.022 1.00 23.07 81 GLN A O 1
ATOM 643 N N . VAL A 1 84 ? -28.020 -20.901 42.404 1.00 20.93 82 VAL A N 1
ATOM 644 C CA . VAL A 1 84 ? -28.750 -22.072 41.937 1.00 23.04 82 VAL A CA 1
ATOM 645 C C . VAL A 1 84 ? -29.983 -22.359 42.801 1.00 25.47 82 VAL A C 1
ATOM 646 O O . VAL A 1 84 ? -31.083 -22.528 42.270 1.00 24.52 82 VAL A O 1
ATOM 650 N N . ASP A 1 85 ? -29.811 -22.382 44.124 1.00 25.64 83 ASP A N 1
ATOM 651 C CA . ASP A 1 85 ? -30.944 -22.602 45.025 1.00 23.74 83 ASP A CA 1
ATOM 652 C C . ASP A 1 85 ? -32.055 -21.565 44.866 1.00 22.26 83 ASP A C 1
ATOM 653 O O . ASP A 1 85 ? -33.223 -21.928 44.786 1.00 22.59 83 ASP A O 1
ATOM 658 N N . SER A 1 86 ? -31.717 -20.279 44.819 1.00 23.53 84 SER A N 1
ATOM 659 C CA . SER A 1 86 ? -32.774 -19.258 44.846 1.00 22.67 84 SER A CA 1
ATOM 660 C C . SER A 1 86 ? -33.333 -18.882 43.474 1.00 23.39 84 SER A C 1
ATOM 661 O O . SER A 1 86 ? -34.424 -18.318 43.390 1.00 23.30 84 SER A O 1
ATOM 664 N N . ALA A 1 87 ? -32.601 -19.176 42.400 1.00 24.54 85 ALA A N 1
ATOM 665 C CA . ALA A 1 87 ? -33.048 -18.758 41.071 1.00 21.36 85 ALA A CA 1
ATOM 666 C C . ALA A 1 87 ? -34.359 -19.419 40.657 1.00 21.74 85 ALA A C 1
ATOM 667 O O . ALA A 1 87 ? -34.621 -20.575 41.001 1.00 23.68 85 ALA A O 1
ATOM 669 N N . SER A 1 88 ? -35.184 -18.673 39.925 1.00 22.72 86 SER A N 1
ATOM 670 C CA . SER A 1 88 ? -36.380 -19.245 39.315 1.00 26.69 86 SER A CA 1
ATOM 671 C C . SER A 1 88 ? -35.966 -20.334 38.325 1.00 24.99 86 SER A C 1
ATOM 672 O O . SER A 1 88 ? -36.555 -21.409 38.285 1.00 24.84 86 SER A O 1
ATOM 675 N N . ALA A 1 89 ? -34.947 -20.046 37.523 1.00 24.26 87 ALA A N 1
ATOM 676 C CA . ALA A 1 89 ? -34.408 -21.036 36.597 1.00 21.34 87 ALA A CA 1
ATOM 677 C C . ALA A 1 89 ? -32.950 -20.734 36.304 1.00 20.64 87 ALA A C 1
ATOM 678 O O . ALA A 1 89 ? -32.531 -19.578 36.335 1.00 20.68 87 ALA A O 1
ATOM 680 N N . ILE A 1 90 ? -32.174 -21.781 36.053 1.00 16.34 88 ILE A N 1
ATOM 681 C CA . ILE A 1 90 ? -30.822 -21.604 35.558 1.00 20.38 88 ILE A CA 1
ATOM 682 C C . ILE A 1 90 ? -30.820 -22.090 34.110 1.00 21.80 88 ILE A C 1
ATOM 683 O O . ILE A 1 90 ? -31.378 -23.141 33.802 1.00 21.68 88 ILE A O 1
ATOM 688 N N . VAL A 1 91 ? -30.234 -21.298 33.222 1.00 19.97 89 VAL A N 1
ATOM 689 C CA . VAL A 1 91 ? -30.067 -21.719 31.845 1.00 17.29 89 VAL A CA 1
ATOM 690 C C . VAL A 1 91 ? -28.587 -21.986 31.624 1.00 21.36 89 VAL A C 1
ATOM 691 O O . VAL A 1 91 ? -27.772 -21.047 31.574 1.00 19.58 89 VAL A O 1
ATOM 695 N N . PHE A 1 92 ? -28.219 -23.262 31.533 1.00 16.68 90 PHE A N 1
ATOM 696 C CA . PHE A 1 92 ? -26.822 -23.569 31.287 1.00 21.20 90 PHE A CA 1
ATOM 697 C C . PHE A 1 92 ? -26.536 -23.625 29.796 1.00 21.51 90 PHE A C 1
ATOM 698 O O . PHE A 1 92 ? -27.302 -24.220 29.029 1.00 20.41 90 PHE A O 1
ATOM 706 N N . ILE A 1 93 ? -25.419 -23.024 29.396 1.00 17.71 91 ILE A N 1
ATOM 707 C CA . ILE A 1 93 ? -25.064 -22.954 27.991 1.00 20.57 91 ILE A CA 1
ATOM 708 C C . ILE A 1 93 ? -23.840 -23.817 27.706 1.00 20.39 91 ILE A C 1
ATOM 709 O O . ILE A 1 93 ? -22.797 -23.687 28.343 1.00 18.65 91 ILE A O 1
ATOM 714 N N . ALA A 1 94 ? -23.994 -24.731 26.758 1.00 17.41 92 ALA A N 1
ATOM 715 C CA . ALA A 1 94 ? -22.892 -25.581 26.345 1.00 20.90 92 ALA A CA 1
ATOM 716 C C . ALA A 1 94 ? -22.618 -25.324 24.866 1.00 17.72 92 ALA A C 1
ATOM 717 O O . ALA A 1 94 ? -23.521 -24.958 24.123 1.00 19.77 92 ALA A O 1
ATOM 719 N N . GLY A 1 95 ? -21.371 -25.502 24.449 1.00 19.82 93 GLY A N 1
ATOM 720 C CA . GLY A 1 95 ? -20.988 -25.247 23.075 1.00 18.65 93 GLY A CA 1
ATOM 721 C C . GLY A 1 95 ? -21.129 -26.501 22.241 1.00 19.24 93 GLY A C 1
ATOM 722 O O . GLY A 1 95 ? -20.824 -27.597 22.705 1.00 21.12 93 GLY A O 1
ATOM 723 N N . ASP A 1 96 ? -21.608 -26.335 21.017 1.00 20.34 94 ASP A N 1
ATOM 724 C CA . ASP A 1 96 ? -21.818 -27.452 20.094 1.00 21.55 94 ASP A CA 1
ATOM 725 C C . ASP A 1 96 ? -20.657 -27.541 19.107 1.00 22.91 94 ASP A C 1
ATOM 726 O O . ASP A 1 96 ? -20.590 -26.782 18.144 1.00 23.67 94 ASP A O 1
ATOM 731 N N . THR A 1 97 ? -19.749 -28.485 19.341 1.00 24.33 95 THR A N 1
ATOM 732 C CA . THR A 1 97 ? -18.547 -28.596 18.525 1.00 22.35 95 THR A CA 1
ATOM 733 C C . THR A 1 97 ? -18.777 -29.443 17.272 1.00 23.63 95 THR A C 1
ATOM 734 O O . THR A 1 97 ? -17.830 -29.838 16.599 1.00 27.35 95 THR A O 1
ATOM 738 N N . GLN A 1 98 ? -20.036 -29.731 16.973 1.00 25.11 96 GLN A N 1
ATOM 739 C CA . GLN A 1 98 ? -20.378 -30.416 15.735 1.00 28.20 96 GLN A CA 1
ATOM 740 C C . GLN A 1 98 ? -21.360 -29.580 14.933 1.00 26.37 96 GLN A C 1
ATOM 741 O O . GLN A 1 98 ? -21.983 -30.076 13.993 1.00 24.42 96 GLN A O 1
ATOM 747 N N . SER A 1 99 ? -21.483 -28.304 15.292 1.00 19.92 97 SER A N 1
ATOM 748 C CA . SER A 1 99 ? -22.454 -27.425 14.637 1.00 21.13 97 SER A CA 1
ATOM 749 C C . SER A 1 99 ? -22.150 -27.217 13.149 1.00 21.03 97 SER A C 1
ATOM 750 O O . SER A 1 99 ? -23.055 -26.916 12.359 1.00 20.11 97 SER A O 1
ATOM 753 N N . HIS A 1 100 ? -20.885 -27.386 12.769 1.00 19.85 98 HIS A N 1
ATOM 754 C CA . HIS A 1 100 ? -20.467 -27.167 11.380 1.00 24.65 98 HIS A CA 1
ATOM 755 C C . HIS A 1 100 ? -20.801 -28.352 10.477 1.00 23.37 98 HIS A C 1
ATOM 756 O O . HIS A 1 100 ? -20.558 -28.302 9.273 1.00 24.49 98 HIS A O 1
ATOM 763 N N . TYR A 1 101 ? -21.349 -29.417 11.054 1.00 27.67 99 TYR A N 1
ATOM 764 C CA . TYR A 1 101 ? -21.728 -30.586 10.265 1.00 31.86 99 TYR A CA 1
ATOM 765 C C . TYR A 1 101 ? -22.781 -30.210 9.213 1.00 30.57 99 TYR A C 1
ATOM 766 O O . TYR A 1 101 ? -22.855 -30.830 8.156 1.00 30.88 99 TYR A O 1
ATOM 775 N N . VAL A 1 102 ? -23.588 -29.187 9.499 1.00 27.25 100 VAL A N 1
ATOM 776 C CA . VAL A 1 102 ? -24.648 -28.783 8.571 1.00 30.37 100 VAL A CA 1
ATOM 777 C C . VAL A 1 102 ? -24.281 -27.559 7.729 1.00 29.64 100 VAL A C 1
ATOM 778 O O . VAL A 1 102 ? -25.131 -27.027 7.018 1.00 30.86 100 VAL A O 1
ATOM 782 N N . TYR A 1 103 ? -23.021 -27.135 7.802 1.00 25.01 101 TYR A N 1
ATOM 783 C CA . TYR A 1 103 ? -22.562 -25.900 7.162 1.00 24.30 101 TYR A CA 1
ATOM 784 C C . TYR A 1 103 ? -23.019 -25.806 5.705 1.00 28.18 101 TYR A C 1
ATOM 785 O O . TYR A 1 103 ? -23.702 -24.856 5.323 1.00 24.96 101 TYR A O 1
ATOM 794 N N . ARG A 1 104 ? -22.648 -26.800 4.901 1.00 28.10 102 ARG A N 1
ATOM 795 C CA . ARG A 1 104 ? -22.910 -26.754 3.462 1.00 33.25 102 ARG A CA 1
ATOM 796 C C . ARG A 1 104 ? -24.403 -26.678 3.133 1.00 32.72 102 ARG A C 1
ATOM 797 O O . ARG A 1 104 ? -24.805 -25.952 2.228 1.00 33.15 102 ARG A O 1
ATOM 805 N N . ASP A 1 105 ? -25.219 -27.425 3.871 1.00 33.61 103 ASP A N 1
ATOM 806 C CA . ASP A 1 105 ? -26.664 -27.463 3.632 1.00 36.06 103 ASP A CA 1
ATOM 807 C C . ASP A 1 105 ? -27.312 -26.137 4.002 1.00 33.46 103 ASP A C 1
ATOM 808 O O . ASP A 1 105 ? -28.151 -25.602 3.271 1.00 36.58 103 ASP A O 1
ATOM 813 N N . VAL A 1 106 ? -26.914 -25.630 5.159 1.00 33.27 104 VAL A N 1
ATOM 814 C CA . VAL A 1 106 ? -27.392 -24.360 5.681 1.00 32.24 104 VAL A CA 1
ATOM 815 C C . VAL A 1 106 ? -27.138 -23.165 4.746 1.00 35.39 104 VAL A C 1
ATOM 816 O O . VAL A 1 106 ? -28.048 -22.368 4.483 1.00 33.06 104 VAL A O 1
ATOM 820 N N . TRP A 1 107 ? -25.919 -23.028 4.234 1.00 27.90 105 TRP A N 1
ATOM 821 C CA . TRP A 1 107 ? -25.645 -21.902 3.355 1.00 28.79 105 TRP A CA 1
ATOM 822 C C . TRP A 1 107 ? -26.195 -22.165 1.937 1.00 30.55 105 TRP A C 1
ATOM 823 O O . TRP A 1 107 ? -26.487 -21.226 1.194 1.00 27.51 105 TRP A O 1
ATOM 834 N N . ASN A 1 108 ? -26.405 -23.431 1.587 1.00 30.83 106 ASN A N 1
ATOM 835 C CA . ASN A 1 108 ? -27.107 -23.740 0.339 1.00 33.28 106 ASN A CA 1
ATOM 836 C C . ASN A 1 108 ? -28.572 -23.297 0.397 1.00 34.53 106 ASN A C 1
ATOM 837 O O . ASN A 1 108 ? -29.150 -22.918 -0.622 1.00 33.77 106 ASN A O 1
ATOM 842 N N . LYS A 1 109 ? -29.164 -23.341 1.589 1.00 32.46 107 LYS A N 1
ATOM 843 C CA . LYS A 1 109 ? -30.571 -22.986 1.748 1.00 34.61 107 LYS A CA 1
ATOM 844 C C . LYS A 1 109 ? -30.737 -21.490 1.495 1.00 33.48 107 LYS A C 1
ATOM 845 O O . LYS A 1 109 ? -31.718 -21.064 0.882 1.00 33.24 107 LYS A O 1
ATOM 851 N N . VAL A 1 110 ? -29.767 -20.698 1.954 1.00 28.75 108 VAL A N 1
ATOM 852 C CA . VAL A 1 110 ? -29.798 -19.261 1.731 1.00 27.50 108 VAL A CA 1
ATOM 853 C C . VAL A 1 110 ? -29.752 -18.992 0.233 1.00 28.10 108 VAL A C 1
ATOM 854 O O . VAL A 1 110 ? -30.491 -18.147 -0.267 1.00 25.17 108 VAL A O 1
ATOM 858 N N . TYR A 1 111 ? -28.910 -19.735 -0.481 1.00 24.27 109 TYR A N 1
ATOM 859 C CA . TYR A 1 111 ? -28.828 -19.583 -1.936 1.00 30.16 109 TYR A CA 1
ATOM 860 C C . TYR A 1 111 ? -30.139 -20.021 -2.604 1.00 32.81 109 TYR A C 1
ATOM 861 O O . TYR A 1 111 ? -30.695 -19.287 -3.429 1.00 32.33 109 TYR A O 1
ATOM 870 N N . GLU A 1 112 ? -30.645 -21.197 -2.232 1.00 31.98 110 GLU A N 1
ATOM 871 C CA . GLU A 1 112 ? -31.898 -21.700 -2.804 1.00 33.45 110 GLU A CA 1
ATOM 872 C C . GLU A 1 112 ? -33.082 -20.780 -2.518 1.00 34.58 110 GLU A C 1
ATOM 873 O O . GLU A 1 112 ? -34.067 -20.776 -3.254 1.00 36.90 110 GLU A O 1
ATOM 879 N N . ASP A 1 113 ? -32.975 -19.986 -1.460 1.00 33.18 111 ASP A N 1
ATOM 880 C CA . ASP A 1 113 ? -34.007 -19.007 -1.141 1.00 33.45 111 ASP A CA 1
ATOM 881 C C . ASP A 1 113 ? -33.800 -17.708 -1.923 1.00 35.52 111 ASP A C 1
ATOM 882 O O . ASP A 1 113 ? -34.570 -16.762 -1.780 1.00 34.81 111 ASP A O 1
ATOM 887 N N . GLY A 1 114 ? -32.758 -17.670 -2.752 1.00 36.02 112 GLY A N 1
ATOM 888 C CA . GLY A 1 114 ? -32.499 -16.519 -3.602 1.00 31.09 112 GLY A CA 1
ATOM 889 C C . GLY A 1 114 ? -31.947 -15.316 -2.859 1.00 31.12 112 GLY A C 1
ATOM 890 O O . GLY A 1 114 ? -31.996 -14.186 -3.349 1.00 29.53 112 GLY A O 1
ATOM 891 N N . ASN A 1 115 ? -31.409 -15.548 -1.669 1.00 27.53 113 ASN A N 1
ATOM 892 C CA . ASN A 1 115 ? -30.942 -14.436 -0.854 1.00 29.52 113 ASN A CA 1
ATOM 893 C C . ASN A 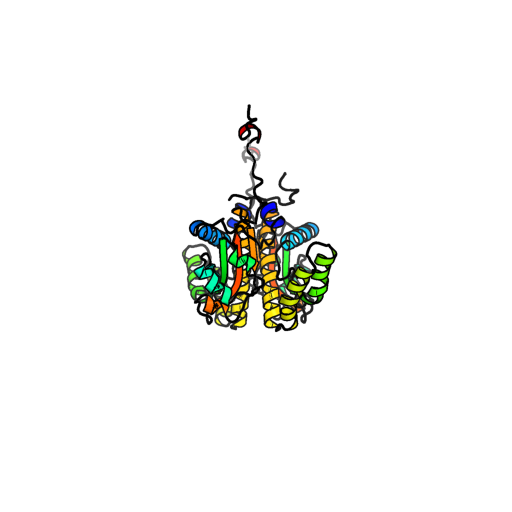1 115 ? -29.465 -14.110 -1.053 1.00 31.51 113 ASN A C 1
ATOM 894 O O . ASN A 1 115 ? -29.017 -13.016 -0.701 1.00 30.82 113 ASN A O 1
ATOM 899 N N . ILE A 1 116 ? -28.715 -15.052 -1.623 1.00 25.30 114 ILE A N 1
ATOM 900 C CA . ILE A 1 116 ? -27.348 -14.780 -2.061 1.00 27.89 114 ILE A CA 1
ATOM 901 C C . ILE A 1 116 ? -27.148 -15.358 -3.454 1.00 29.88 114 ILE A C 1
ATOM 902 O O . ILE A 1 116 ? -27.859 -16.277 -3.870 1.00 26.11 114 ILE A O 1
ATOM 907 N N . THR A 1 117 ? -26.179 -14.812 -4.177 1.00 28.75 115 THR A N 1
ATOM 908 C CA . THR A 1 117 ? -25.829 -15.341 -5.482 1.00 26.90 115 THR A CA 1
ATOM 909 C C . THR A 1 117 ? -25.014 -16.619 -5.383 1.00 27.79 115 THR A C 1
ATOM 910 O O . THR A 1 117 ? -24.408 -16.911 -4.349 1.00 22.66 115 THR A O 1
ATOM 914 N N . LYS A 1 118 ? -24.985 -17.367 -6.484 1.00 27.96 116 LYS A N 1
ATOM 915 C CA . LYS A 1 118 ? -24.179 -18.577 -6.583 1.00 28.94 116 LYS A CA 1
ATOM 916 C C . LYS A 1 118 ? -22.725 -18.257 -6.303 1.00 27.83 116 LYS A C 1
ATOM 917 O O . LYS A 1 118 ? -22.027 -18.998 -5.612 1.00 30.25 116 LYS A O 1
ATOM 923 N N . GLU A 1 119 ? -22.271 -17.136 -6.844 1.00 27.03 117 GLU A N 1
ATOM 924 C CA . GLU A 1 119 ? -20.885 -16.737 -6.685 1.00 31.91 117 GLU A CA 1
ATOM 925 C C . GLU A 1 119 ? -20.576 -16.452 -5.212 1.00 31.79 117 GLU A C 1
ATOM 926 O O . GLU A 1 119 ? -19.532 -16.855 -4.693 1.00 29.96 117 GLU A O 1
ATOM 932 N N . ARG A 1 120 ? -21.505 -15.775 -4.546 1.00 30.46 118 ARG A N 1
ATOM 933 C CA . ARG A 1 120 ? -21.362 -15.466 -3.127 1.00 30.26 118 ARG A CA 1
ATOM 934 C C . ARG A 1 120 ? -21.297 -16.755 -2.298 1.00 28.24 118 ARG A C 1
ATOM 935 O O . ARG A 1 120 ? -20.401 -16.930 -1.472 1.00 27.15 118 ARG A O 1
ATOM 943 N N . LEU A 1 121 ? -22.240 -17.660 -2.547 1.00 27.76 119 LEU A N 1
ATOM 944 C CA . LEU A 1 121 ? -22.253 -18.970 -1.905 1.00 23.69 119 LEU A CA 1
ATOM 945 C C . LEU A 1 121 ? -20.921 -19.700 -2.045 1.00 25.96 119 LEU A C 1
ATOM 946 O O . LEU A 1 121 ? -20.424 -20.309 -1.093 1.00 24.37 119 LEU A O 1
ATOM 951 N N . ASP A 1 122 ? -20.341 -19.640 -3.238 1.00 29.81 120 ASP A N 1
ATOM 952 C CA . ASP A 1 122 ? -19.076 -20.314 -3.492 1.00 31.20 120 ASP A CA 1
ATOM 953 C C . ASP A 1 122 ? -17.945 -19.680 -2.679 1.00 27.39 120 ASP A C 1
ATOM 954 O O . ASP A 1 122 ? -17.047 -20.379 -2.217 1.00 30.31 120 ASP A O 1
ATOM 959 N N . GLN A 1 123 ? -17.995 -18.360 -2.493 1.00 27.10 121 GLN A N 1
ATOM 960 C CA . GLN A 1 123 ? -17.004 -17.679 -1.662 1.00 27.76 121 GLN A CA 1
ATOM 961 C C . GLN A 1 123 ? -17.127 -18.165 -0.208 1.00 28.99 121 GLN A C 1
ATOM 962 O O . GLN A 1 123 ? -16.126 -18.506 0.436 1.00 26.41 121 GLN A O 1
ATOM 968 N N . ILE A 1 124 ? -18.360 -18.232 0.284 1.00 22.76 122 ILE A N 1
ATOM 969 C CA . ILE A 1 124 ? -18.617 -18.612 1.675 1.00 26.37 122 ILE A CA 1
ATOM 970 C C . ILE A 1 124 ? -18.205 -20.060 1.956 1.00 27.28 122 ILE A C 1
ATOM 971 O O . ILE A 1 124 ? -17.515 -20.334 2.944 1.00 27.29 122 ILE A O 1
ATOM 976 N N . LEU A 1 125 ? -18.613 -20.978 1.082 1.00 24.78 123 LEU A N 1
ATOM 977 C CA . LEU A 1 125 ? -18.250 -22.385 1.234 1.00 28.71 123 LEU A CA 1
ATOM 978 C C . LEU A 1 125 ? -16.753 -22.599 1.032 1.00 30.28 123 LEU A C 1
ATOM 979 O O . LEU A 1 125 ? -16.123 -23.333 1.791 1.00 30.70 123 LEU A O 1
ATOM 984 N N . GLY A 1 126 ? -16.189 -21.963 0.005 1.00 34.47 124 GLY A N 1
ATOM 985 C CA . GLY A 1 126 ? -14.778 -22.127 -0.312 1.00 30.27 124 GLY A CA 1
ATOM 986 C C . GLY A 1 126 ? -13.859 -21.638 0.795 1.00 30.08 124 GLY A C 1
ATOM 987 O O . GLY A 1 126 ? -12.780 -22.183 1.026 1.00 30.46 124 GLY A O 1
ATOM 988 N N . THR A 1 127 ? -14.304 -20.619 1.515 1.00 28.07 125 THR A N 1
ATOM 989 C CA . THR A 1 127 ? -13.424 -19.924 2.442 1.00 23.51 125 THR A CA 1
ATOM 990 C C . THR A 1 127 ? -13.426 -20.503 3.851 1.00 27.14 125 THR A C 1
ATOM 991 O O . THR A 1 127 ? -12.357 -20.744 4.428 1.00 22.18 125 THR A O 1
ATOM 995 N N . PHE A 1 128 ? -14.610 -20.739 4.406 1.00 24.75 126 PHE A N 1
ATOM 996 C CA . PHE A 1 128 ? -14.685 -21.063 5.827 1.00 26.70 126 PHE A CA 1
ATOM 997 C C . PHE A 1 128 ? -14.959 -22.526 6.142 1.00 25.76 126 PHE A C 1
ATOM 998 O O . PHE A 1 128 ? -14.528 -23.017 7.190 1.00 25.79 126 PHE A O 1
ATOM 1006 N N . LEU A 1 129 ? -15.668 -23.226 5.261 1.00 26.09 127 LEU A N 1
ATOM 1007 C CA . LEU A 1 129 ? -15.960 -24.640 5.522 1.00 26.88 127 LEU A CA 1
ATOM 1008 C C . LEU A 1 129 ? -14.679 -25.490 5.674 1.00 28.54 127 LEU A C 1
ATOM 1009 O O . LEU A 1 129 ? -14.596 -26.291 6.614 1.00 33.17 127 LEU A O 1
ATOM 1014 N N . PRO A 1 130 ? -13.670 -25.302 4.791 1.00 29.08 128 PRO A N 1
ATOM 1015 C CA . PRO A 1 130 ? -12.436 -26.078 4.969 1.00 27.47 128 PRO A CA 1
ATOM 1016 C C . PRO A 1 130 ? -11.729 -25.828 6.297 1.00 28.65 128 PRO A C 1
ATOM 1017 O O . PRO A 1 130 ? -11.043 -26.723 6.792 1.00 31.07 128 PRO A O 1
ATOM 1021 N N . LEU A 1 131 ? -11.885 -24.635 6.862 1.00 28.96 129 LEU A N 1
ATOM 1022 C CA . LEU A 1 131 ? -11.302 -24.336 8.172 1.00 30.16 129 LEU A CA 1
ATOM 1023 C C . LEU A 1 131 ? -12.012 -25.086 9.296 1.00 29.47 129 LEU A C 1
ATOM 1024 O O . LEU A 1 131 ? -11.389 -25.481 10.286 1.00 33.77 129 LEU A O 1
ATOM 1029 N N . TYR A 1 132 ? -13.321 -25.252 9.163 1.00 29.48 130 TYR A N 1
ATOM 1030 C CA . TYR A 1 132 ? -14.079 -26.020 10.138 1.00 25.90 130 TYR A CA 1
ATOM 1031 C C . TYR A 1 132 ? -13.765 -27.501 9.971 1.00 28.19 130 TYR A C 1
ATOM 1032 O O . TYR A 1 132 ? -13.633 -28.238 10.953 1.00 29.76 130 TYR A O 1
ATOM 1041 N N . GLU A 1 133 ? -13.621 -27.930 8.723 1.00 26.38 131 GLU A N 1
ATOM 1042 C CA . GLU A 1 133 ? -13.397 -29.342 8.445 1.00 33.91 131 GLU A CA 1
ATOM 1043 C C . GLU A 1 133 ? -12.006 -29.827 8.857 1.00 31.55 131 GLU A C 1
ATOM 1044 O O . GLU A 1 133 ? -11.846 -30.980 9.244 1.00 34.48 131 GLU A O 1
ATOM 1050 N N . ASN A 1 134 ? -11.012 -28.949 8.797 1.00 31.78 132 ASN A N 1
ATOM 1051 C CA . ASN A 1 134 ? -9.664 -29.312 9.223 1.00 33.02 132 ASN A CA 1
ATOM 1052 C C . ASN A 1 134 ? -9.290 -28.775 10.594 1.00 35.88 132 ASN A C 1
ATOM 1053 O O . ASN A 1 134 ? -8.106 -28.729 10.939 1.00 36.75 132 ASN A O 1
ATOM 1058 N N . ALA A 1 135 ? -10.285 -28.367 11.378 1.00 35.60 133 ALA A N 1
ATOM 1059 C CA . ALA A 1 135 ? -10.010 -27.697 12.648 1.00 31.42 133 ALA A CA 1
ATOM 1060 C C . ALA A 1 135 ? -9.668 -28.679 13.764 1.00 34.85 133 ALA A C 1
ATOM 1061 O O . ALA A 1 135 ? -10.239 -29.765 13.840 1.00 35.54 133 ALA A O 1
ATOM 1063 N N . THR A 1 136 ? -8.751 -28.276 14.643 1.00 31.73 134 THR A N 1
ATOM 1064 C CA . THR A 1 136 ? -8.418 -29.058 15.826 1.00 29.72 134 THR A CA 1
ATOM 1065 C C . THR A 1 136 ? -9.580 -28.984 16.803 1.00 32.06 134 THR A C 1
ATOM 1066 O O . THR A 1 136 ? -10.409 -28.079 16.701 1.00 29.15 134 THR A O 1
ATOM 1070 N N . PRO A 1 137 ? -9.647 -29.929 17.756 1.00 34.51 135 PRO A N 1
ATOM 1071 C CA . PRO A 1 137 ? -10.661 -29.854 18.814 1.00 31.11 135 PRO A CA 1
ATOM 1072 C C . PRO A 1 137 ? -10.628 -28.525 19.580 1.00 32.33 135 PRO A C 1
ATOM 1073 O O . PRO A 1 137 ? -11.681 -27.910 19.789 1.00 30.44 135 PRO A O 1
ATOM 1077 N N . ASP A 1 138 ? -9.434 -28.090 19.976 1.00 31.22 136 ASP A N 1
ATOM 1078 C CA . ASP A 1 138 ? -9.266 -26.832 20.711 1.00 34.31 136 ASP A CA 1
ATOM 1079 C C . ASP A 1 138 ? -9.948 -25.672 19.975 1.00 29.23 136 ASP A C 1
ATOM 1080 O O . ASP A 1 138 ? -10.673 -24.887 20.575 1.00 29.29 136 ASP A O 1
ATOM 1085 N N . PHE A 1 139 ? -9.748 -25.589 18.667 1.00 27.53 137 PHE A N 1
ATOM 1086 C CA . PHE A 1 139 ? -10.304 -24.475 17.908 1.00 31.05 137 PHE A CA 1
ATOM 1087 C C . PHE A 1 139 ? -11.819 -24.540 17.736 1.00 25.02 137 PHE A C 1
ATOM 1088 O O . PHE A 1 139 ? -12.475 -23.510 17.674 1.00 27.96 137 PHE A O 1
ATOM 1096 N N . LEU A 1 140 ? -12.375 -25.737 17.621 1.00 22.71 138 LEU A N 1
ATOM 1097 C CA . LEU A 1 140 ? -13.823 -25.872 17.583 1.00 24.41 138 LEU A CA 1
ATOM 1098 C C . LEU A 1 140 ? -14.423 -25.488 18.929 1.00 21.99 138 LEU A C 1
ATOM 1099 O O . LEU A 1 140 ? -15.515 -24.951 18.988 1.00 22.55 138 LEU A O 1
ATOM 1104 N N . LYS A 1 141 ? -13.714 -25.791 20.011 1.00 20.45 139 LYS A N 1
ATOM 1105 C CA . LYS A 1 141 ? -14.189 -25.460 21.353 1.00 21.37 139 LYS A CA 1
ATOM 1106 C C . LYS A 1 141 ? -14.148 -23.941 21.554 1.00 21.37 139 LYS A C 1
ATOM 1107 O O . LYS A 1 141 ? -15.067 -23.344 22.104 1.00 20.47 139 LYS A O 1
ATOM 1113 N N . PHE A 1 142 ? -13.071 -23.329 21.072 1.00 24.44 140 PHE A N 1
ATOM 1114 C CA . PHE A 1 142 ? -12.892 -21.880 21.078 1.00 23.34 140 PHE A CA 1
ATOM 1115 C C . PHE A 1 142 ? -14.006 -21.181 20.299 1.00 23.13 140 PHE A C 1
ATOM 1116 O O . PHE A 1 142 ? -14.630 -20.229 20.789 1.00 21.08 140 PHE A O 1
ATOM 1124 N N . ASP A 1 143 ? -14.256 -21.668 19.085 1.00 23.24 141 ASP A N 1
ATOM 1125 C CA . ASP A 1 143 ? -15.331 -21.162 18.237 1.00 24.81 141 ASP A CA 1
ATOM 1126 C C . ASP A 1 143 ? -16.689 -21.282 18.941 1.00 22.08 141 ASP A C 1
ATOM 1127 O O . ASP A 1 143 ? -17.473 -20.329 18.997 1.00 19.38 141 ASP A O 1
ATOM 1132 N N . ALA A 1 144 ? -16.973 -22.459 19.478 1.00 19.71 142 ALA A N 1
ATOM 1133 C CA . ALA A 1 144 ? -18.264 -22.663 20.107 1.00 16.37 142 ALA A CA 1
ATOM 1134 C C . ALA A 1 144 ? -18.362 -21.804 21.375 1.00 20.15 142 ALA A C 1
ATOM 1135 O O . ALA A 1 144 ? -19.433 -21.290 21.693 1.00 18.53 142 ALA A O 1
ATOM 1137 N N . THR A 1 145 ? -17.245 -21.627 22.079 1.00 17.06 143 THR A N 1
ATOM 1138 C CA . THR A 1 145 ? -17.248 -20.825 23.319 1.00 19.88 143 THR A CA 1
ATOM 1139 C C . THR A 1 145 ? -17.618 -19.363 23.035 1.00 18.50 143 THR A C 1
ATOM 1140 O O . THR A 1 145 ? -18.395 -18.748 23.775 1.00 18.60 143 THR A O 1
ATOM 1144 N N . ILE A 1 146 ? -17.098 -18.810 21.949 1.00 16.72 144 ILE A N 1
ATOM 1145 C CA . ILE A 1 146 ? -17.465 -17.447 21.580 1.00 18.43 144 ILE A CA 1
ATOM 1146 C C . ILE A 1 146 ? -18.969 -17.295 21.312 1.00 17.22 144 ILE A C 1
ATOM 1147 O O . ILE A 1 146 ? -19.589 -16.391 21.850 1.00 16.40 144 ILE A O 1
ATOM 1152 N N . ASP A 1 147 ? -19.548 -18.176 20.490 1.00 16.45 145 ASP A N 1
ATOM 1153 C CA . ASP A 1 147 ? -20.998 -18.155 20.235 1.00 17.59 145 ASP A CA 1
ATOM 1154 C C . ASP A 1 147 ? -21.814 -18.223 21.551 1.00 14.23 145 ASP A C 1
ATOM 1155 O O . ASP A 1 147 ? -22.806 -17.518 21.731 1.00 11.44 145 ASP A O 1
ATOM 1160 N N . CYS A 1 148 ? -21.393 -19.094 22.456 1.00 16.95 146 CYS A N 1
ATOM 1161 C CA . CYS A 1 148 ? -22.118 -19.293 23.711 1.00 15.96 146 CYS A CA 1
ATOM 1162 C C . CYS A 1 148 ? -22.038 -18.073 24.611 1.00 16.77 146 CYS A C 1
ATOM 1163 O O . CYS A 1 148 ? -22.934 -17.812 25.410 1.00 16.14 146 CYS A O 1
ATOM 1166 N N . SER A 1 149 ? -20.942 -17.340 24.488 1.00 17.69 147 SER A N 1
ATOM 1167 C CA . SER A 1 149 ? -20.735 -16.156 25.313 1.00 18.56 147 SER A CA 1
ATOM 1168 C C . SER A 1 149 ? -21.567 -14.991 24.792 1.00 15.86 147 SER A C 1
ATOM 1169 O O . SER A 1 149 ? -22.106 -14.220 25.577 1.00 15.19 147 SER A O 1
ATOM 1172 N N . VAL A 1 150 ? -21.688 -14.844 23.471 1.00 15.32 148 VAL A N 1
ATOM 1173 C CA . VAL A 1 150 ? -22.475 -13.712 22.986 1.00 13.64 148 VAL A CA 1
ATOM 1174 C C . VAL A 1 150 ? -23.965 -13.959 23.189 1.00 15.21 148 VAL A C 1
ATOM 1175 O O . VAL A 1 150 ? -24.714 -13.005 23.431 1.00 12.28 148 VAL A O 1
ATOM 1179 N N . VAL A 1 151 ? -24.415 -15.213 23.095 1.00 14.91 149 VAL A N 1
ATOM 1180 C CA . VAL A 1 151 ? -25.828 -15.475 23.351 1.00 13.61 149 VAL A CA 1
ATOM 1181 C C . VAL A 1 151 ? -26.088 -15.364 24.863 1.00 14.37 149 VAL A C 1
ATOM 1182 O O . VAL A 1 151 ? -27.158 -14.917 25.284 1.00 14.28 149 VAL A O 1
ATOM 1186 N N . GLY A 1 152 ? -25.101 -15.729 25.679 1.00 15.43 150 GLY A N 1
ATOM 1187 C CA . GLY A 1 152 ? -25.232 -15.584 27.129 1.00 13.93 150 GLY A CA 1
ATOM 1188 C C . GLY A 1 152 ? -25.360 -14.132 27.553 1.00 14.47 150 GLY A C 1
ATOM 1189 O O . GLY A 1 152 ? -26.180 -13.767 28.410 1.00 12.61 150 GLY A O 1
ATOM 1190 N N . MET A 1 153 ? -24.526 -13.294 26.952 1.00 14.18 151 MET A N 1
ATOM 1191 C CA . MET A 1 153 ? -24.601 -11.853 27.175 1.00 14.20 151 MET A CA 1
ATOM 1192 C C . MET A 1 153 ? -25.974 -11.315 26.773 1.00 13.49 151 MET A C 1
ATOM 1193 O O . MET A 1 153 ? -26.548 -10.506 27.479 1.00 14.61 151 MET A O 1
ATOM 1198 N N . GLN A 1 154 ? -26.522 -11.766 25.646 1.00 14.24 152 GLN A N 1
ATOM 1199 C CA . GLN A 1 154 ? -27.838 -11.263 25.268 1.00 14.46 152 GLN A CA 1
ATOM 1200 C C . GLN A 1 154 ? -28.893 -11.758 26.256 1.00 16.56 152 GLN A C 1
ATOM 1201 O O . GLN A 1 154 ? -29.821 -11.026 26.572 1.00 13.82 152 GLN A O 1
ATOM 1207 N N . LEU A 1 155 ? -28.721 -12.972 26.779 1.00 14.82 153 LEU A N 1
ATOM 1208 C CA . LEU A 1 155 ? -29.722 -13.538 27.684 1.00 14.64 153 LEU A CA 1
ATOM 1209 C C . LEU A 1 155 ? -29.748 -12.751 29.011 1.00 16.97 153 LEU A C 1
ATOM 1210 O O . LEU A 1 155 ? -30.808 -12.570 29.623 1.00 16.26 153 LEU A O 1
ATOM 1215 N N . LEU A 1 156 ? -28.586 -12.255 29.437 1.00 14.69 154 LEU A N 1
ATOM 1216 C CA . LEU A 1 156 ? -28.519 -11.421 30.644 1.00 16.12 154 LEU A CA 1
ATOM 1217 C C . LEU A 1 156 ? -29.323 -10.137 30.454 1.00 17.88 154 LEU A C 1
ATOM 1218 O O . LEU A 1 156 ? -29.972 -9.645 31.392 1.00 16.46 154 LEU A O 1
ATOM 1223 N N . LEU A 1 157 ? -29.282 -9.595 29.238 1.00 15.92 155 LEU A N 1
ATOM 1224 C CA . LEU A 1 157 ? -30.007 -8.361 28.937 1.00 18.75 155 LEU A CA 1
ATOM 1225 C C . LEU A 1 157 ? -31.496 -8.673 28.785 1.00 17.94 155 LEU A C 1
ATOM 1226 O O . LEU A 1 157 ? -32.342 -7.952 29.305 1.00 16.11 155 LEU A O 1
ATOM 1231 N N . VAL A 1 158 ? -31.799 -9.752 28.065 1.00 17.56 156 VAL A N 1
ATOM 1232 C CA . VAL A 1 158 ? -33.177 -10.177 27.869 1.00 15.84 156 VAL A CA 1
ATOM 1233 C C . VAL A 1 158 ? -33.846 -10.369 29.226 1.00 15.83 156 VAL A C 1
ATOM 1234 O O . VAL A 1 158 ? -34.975 -9.919 29.438 1.00 19.40 156 VAL A O 1
ATOM 1238 N N . ALA A 1 159 ? -33.131 -11.000 30.145 1.00 14.36 157 ALA A N 1
ATOM 1239 C CA . ALA A 1 159 ? -33.655 -11.226 31.495 1.00 19.13 157 ALA A CA 1
ATOM 1240 C C . ALA A 1 159 ? -34.168 -9.919 32.103 1.00 16.70 157 ALA A C 1
ATOM 1241 O O . ALA A 1 159 ? -35.299 -9.860 32.603 1.00 17.93 157 ALA A O 1
ATOM 1243 N N . ARG A 1 160 ? -33.346 -8.871 32.024 1.00 15.59 158 ARG A N 1
ATOM 1244 C CA . ARG A 1 160 ? -33.697 -7.557 32.560 1.00 17.26 158 ARG A CA 1
ATOM 1245 C C . ARG A 1 160 ? -34.810 -6.888 31.758 1.00 19.63 158 ARG A C 1
ATOM 1246 O O . ARG A 1 160 ? -35.700 -6.265 32.330 1.00 20.00 158 ARG A O 1
ATOM 1254 N N . ALA A 1 161 ? -34.779 -7.037 30.437 1.00 15.38 159 ALA A N 1
ATOM 1255 C CA . ALA A 1 161 ? -35.845 -6.517 29.596 1.00 16.70 159 ALA A CA 1
ATOM 1256 C C . ALA A 1 161 ? -37.200 -7.133 29.937 1.00 20.16 159 ALA A C 1
ATOM 1257 O O . ALA A 1 161 ? -38.242 -6.532 29.662 1.00 15.90 159 ALA A O 1
ATOM 1259 N N . HIS A 1 162 ? -37.183 -8.330 30.527 1.00 18.53 160 HIS A N 1
ATOM 1260 C CA . HIS A 1 162 ? -38.415 -8.970 30.998 1.00 21.57 160 HIS A CA 1
ATOM 1261 C C . HIS A 1 162 ? -38.761 -8.601 32.451 1.00 24.02 160 HIS A C 1
ATOM 1262 O O . HIS A 1 162 ? -39.735 -9.109 33.020 1.00 22.78 160 HIS A O 1
ATOM 1269 N N . GLY A 1 163 ? -37.970 -7.717 33.056 1.00 19.33 161 GLY A N 1
ATOM 1270 C CA . GLY A 1 163 ? -38.250 -7.304 34.419 1.00 20.52 161 GLY A CA 1
ATOM 1271 C C . GLY A 1 163 ? -37.578 -8.158 35.481 1.00 23.45 161 GLY A C 1
ATOM 1272 O O . GLY A 1 163 ? -37.835 -7.986 36.668 1.00 26.46 161 GLY A O 1
ATOM 1273 N N . TYR A 1 164 ? -36.705 -9.069 35.052 1.00 20.48 162 TYR A N 1
ATOM 1274 C CA . TYR A 1 164 ? -35.973 -9.928 35.966 1.00 21.49 162 TYR A CA 1
ATOM 1275 C C . TYR A 1 164 ? -34.547 -9.432 36.181 1.00 22.98 162 TYR A C 1
ATOM 1276 O O . TYR A 1 164 ? -34.215 -8.290 35.856 1.00 25.53 162 TYR A O 1
ATOM 1285 N N . ASP A 1 165 ? -33.718 -10.302 36.736 1.00 19.64 163 ASP A N 1
ATOM 1286 C CA . ASP A 1 165 ? -32.292 -10.050 36.859 1.00 22.47 163 ASP A CA 1
ATOM 1287 C C . ASP A 1 165 ? -31.586 -11.376 36.784 1.00 21.01 163 ASP A C 1
ATOM 1288 O O . ASP A 1 165 ? -32.240 -12.414 36.703 1.00 17.96 163 ASP A O 1
ATOM 1293 N N . ALA A 1 166 ? -30.256 -11.352 36.821 1.00 19.42 164 ALA A N 1
ATOM 1294 C CA . ALA A 1 166 ? -29.496 -12.528 36.443 1.00 17.72 164 ALA A CA 1
ATOM 1295 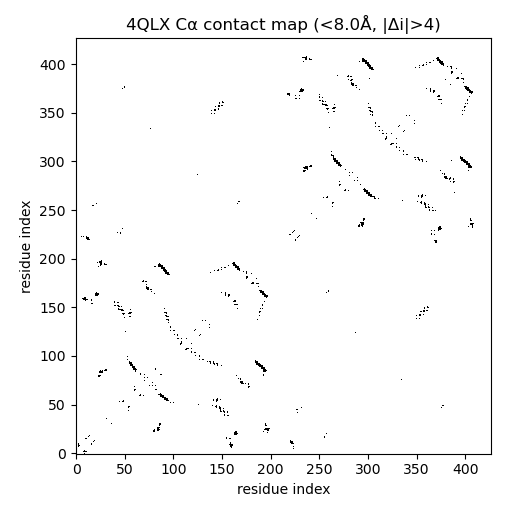C C . ALA A 1 166 ? -28.027 -12.477 36.832 1.00 18.25 164 ALA A C 1
ATOM 1296 O O . ALA A 1 166 ? -27.445 -11.411 37.026 1.00 20.54 164 ALA A O 1
ATOM 1298 N N . ASN A 1 167 ? -27.432 -13.658 36.927 1.00 19.83 165 ASN A N 1
ATOM 1299 C CA . ASN A 1 167 ? -26.007 -13.787 37.154 1.00 20.78 165 ASN A CA 1
ATOM 1300 C C . ASN A 1 167 ? -25.446 -14.810 36.191 1.00 21.00 165 ASN A C 1
ATOM 1301 O O . ASN A 1 167 ? -25.996 -15.908 36.062 1.00 19.16 165 ASN A O 1
ATOM 1306 N N . ALA A 1 168 ? -24.368 -14.443 35.501 1.00 20.56 166 ALA A N 1
ATOM 1307 C CA . ALA A 1 168 ? -23.627 -15.392 34.678 1.00 17.08 166 ALA A CA 1
ATOM 1308 C C . ALA A 1 168 ? -22.557 -16.003 35.556 1.00 19.59 166 ALA A C 1
ATOM 1309 O O . ALA A 1 168 ? -22.008 -15.321 36.429 1.00 22.83 166 ALA A O 1
ATOM 1311 N N . PHE A 1 169 ? -22.297 -17.301 35.394 1.00 20.04 167 PHE A N 1
ATOM 1312 C CA . PHE A 1 169 ? -21.285 -17.951 36.231 1.00 20.42 167 PHE A CA 1
ATOM 1313 C C . PHE A 1 169 ? -20.646 -19.160 35.559 1.00 20.00 167 PHE A C 1
ATOM 1314 O O . PHE A 1 169 ? -21.327 -19.951 34.911 1.00 25.69 167 PHE A O 1
ATOM 1322 N N . SER A 1 170 ? -19.331 -19.292 35.714 1.00 18.09 168 SER A N 1
ATOM 1323 C CA . SER A 1 170 ? -18.613 -20.442 35.186 1.00 20.37 168 SER A CA 1
ATOM 1324 C C . SER A 1 170 ? -17.842 -21.154 36.288 1.00 24.78 168 SER A C 1
ATOM 1325 O O . SER A 1 170 ? -16.964 -21.969 36.004 1.00 27.46 168 SER A O 1
ATOM 1328 N N . GLY A 1 171 ? -18.189 -20.860 37.544 1.00 21.67 169 GLY A N 1
ATOM 1329 C CA . GLY A 1 171 ? -17.589 -21.544 38.680 1.00 22.32 169 GLY A CA 1
ATOM 1330 C C . GLY A 1 171 ? -18.185 -22.932 38.777 1.00 25.66 169 GLY A C 1
ATOM 1331 O O . GLY A 1 171 ? -19.098 -23.173 39.575 1.00 23.06 169 GLY A O 1
ATOM 1332 N N . ILE A 1 172 ? -17.696 -23.839 37.932 1.00 24.55 170 ILE A N 1
ATOM 1333 C CA . ILE A 1 172 ? -18.276 -25.169 37.820 1.00 26.07 170 ILE A CA 1
ATOM 1334 C C . ILE A 1 172 ? -17.214 -26.249 37.762 1.00 28.17 170 ILE A C 1
ATOM 1335 O O . ILE A 1 172 ? -16.034 -25.963 37.641 1.00 29.29 170 ILE A O 1
ATOM 1340 N N . ASP A 1 173 ? -17.649 -27.497 37.862 1.00 31.57 171 ASP A N 1
ATOM 1341 C CA . ASP A 1 173 ? -16.776 -28.640 37.651 1.00 30.24 171 ASP A CA 1
ATOM 1342 C C . ASP A 1 173 ? -16.749 -28.951 36.155 1.00 31.43 171 ASP A C 1
ATOM 1343 O O . ASP A 1 173 ? -17.652 -29.601 35.630 1.00 31.15 171 ASP A O 1
ATOM 1348 N N . PHE A 1 174 ? -15.705 -28.498 35.472 1.00 28.00 172 PHE A N 1
ATOM 1349 C CA . PHE A 1 174 ? -15.680 -28.580 34.017 1.00 34.22 172 PHE A CA 1
ATOM 1350 C C . PHE A 1 174 ? -15.538 -30.003 33.488 1.00 34.02 172 PHE A C 1
ATOM 1351 O O . PHE A 1 174 ? -15.896 -30.276 32.349 1.00 32.88 172 PHE A O 1
ATOM 1359 N N . GLU A 1 175 ? -15.039 -30.914 34.314 1.00 35.60 173 GLU A N 1
ATOM 1360 C CA . GLU A 1 175 ? -14.894 -32.298 33.885 1.00 37.22 173 GLU A CA 1
ATOM 1361 C C . GLU A 1 175 ? -16.182 -33.089 34.117 1.00 35.13 173 GLU A C 1
ATOM 1362 O O . GLU A 1 175 ? -16.330 -34.186 33.594 1.00 43.78 173 GLU A O 1
ATOM 1368 N N . LYS A 1 176 ? -17.121 -32.520 34.871 1.00 30.89 174 LYS A N 1
ATOM 1369 C CA . LYS A 1 176 ? -18.334 -33.244 35.270 1.00 31.58 174 LYS A CA 1
ATOM 1370 C C . LYS A 1 176 ? -19.629 -32.686 34.701 1.00 29.54 174 LYS A C 1
ATOM 1371 O O . LYS A 1 176 ? -20.648 -33.387 34.677 1.00 26.85 174 LYS A O 1
ATOM 1377 N N . MET A 1 177 ? -19.611 -31.427 34.269 1.00 27.49 175 MET A N 1
ATOM 1378 C CA . MET A 1 177 ? -20.858 -30.751 33.922 1.00 26.34 175 MET A CA 1
ATO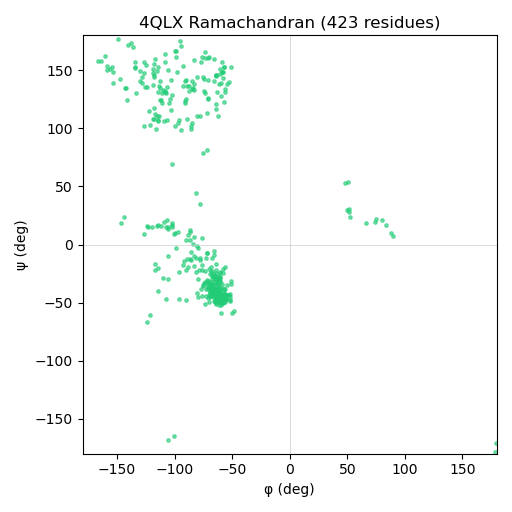M 1379 C C . MET A 1 177 ? -21.598 -31.407 32.756 1.00 26.44 175 MET A C 1
ATOM 1380 O O . MET A 1 177 ? -22.806 -31.609 32.828 1.00 26.23 175 MET A O 1
ATOM 1385 N N . ILE A 1 178 ? -20.889 -31.737 31.686 1.00 27.06 176 ILE A N 1
ATOM 1386 C CA . ILE A 1 178 ? -21.566 -32.286 30.514 1.00 27.80 176 ILE A CA 1
ATOM 1387 C C . ILE A 1 178 ? -22.252 -33.620 30.839 1.00 25.68 176 ILE A C 1
ATOM 1388 O O . ILE A 1 178 ? -23.422 -33.800 30.498 1.00 28.59 176 ILE A O 1
ATOM 1393 N N . PRO A 1 179 ? -21.550 -34.552 31.507 1.00 26.57 177 PRO A N 1
ATOM 1394 C CA . PRO A 1 179 ? -22.269 -35.793 31.814 1.00 29.37 177 PRO A CA 1
ATOM 1395 C C . PRO A 1 179 ? -23.396 -35.581 32.818 1.00 30.36 177 PRO A C 1
ATOM 1396 O O . PRO A 1 179 ? -24.448 -36.208 32.685 1.00 31.52 177 PRO A O 1
ATOM 1400 N N . THR A 1 180 ? -23.183 -34.695 33.789 1.00 27.80 178 THR A N 1
ATOM 1401 C CA . THR A 1 180 ? -24.224 -34.314 34.747 1.00 30.85 178 THR A CA 1
ATOM 1402 C C . THR A 1 180 ? -25.488 -33.824 34.045 1.00 30.99 178 THR A C 1
ATOM 1403 O O . THR A 1 180 ? -26.594 -34.075 34.505 1.00 30.58 178 THR A O 1
ATOM 1407 N N . LEU A 1 181 ? -25.326 -33.139 32.915 1.00 28.93 179 LEU A N 1
ATOM 1408 C CA . LEU A 1 181 ? -26.477 -32.634 32.168 1.00 27.47 179 LEU A CA 1
ATOM 1409 C C . LEU A 1 181 ? -27.045 -33.694 31.214 1.00 31.54 179 LEU A C 1
ATOM 1410 O O . LEU A 1 181 ? -28.084 -33.487 30.588 1.00 28.98 179 LEU A O 1
ATOM 1415 N N . GLY A 1 182 ? -26.361 -34.829 31.112 1.00 29.95 180 GLY A N 1
ATOM 1416 C CA . GLY A 1 182 ? -26.805 -35.906 30.242 1.00 32.03 180 GLY A CA 1
ATOM 1417 C C . GLY A 1 182 ? -26.541 -35.602 28.777 1.00 29.97 180 GLY A C 1
ATOM 1418 O O . GLY A 1 182 ? -27.169 -36.177 27.895 1.00 31.47 180 GLY A O 1
ATOM 1419 N N . LEU A 1 183 ? -25.595 -34.704 28.524 1.00 26.78 181 LEU A N 1
ATOM 1420 C CA . LEU A 1 183 ? -25.251 -34.291 27.167 1.00 30.35 181 LEU A CA 1
ATOM 1421 C C . LEU A 1 183 ? -24.107 -35.129 26.610 1.00 28.81 181 LEU A C 1
ATOM 1422 O O . LEU A 1 183 ? -23.297 -35.638 27.371 1.00 28.06 181 LEU A O 1
ATOM 1427 N N . ASP A 1 184 ? -24.055 -35.253 25.285 1.00 29.69 182 ASP A N 1
ATOM 1428 C CA . ASP A 1 184 ? -23.011 -35.988 24.573 1.00 29.52 182 ASP A CA 1
ATOM 1429 C C . ASP A 1 184 ? -21.642 -35.366 24.806 1.00 30.80 182 ASP A C 1
ATOM 1430 O O . ASP A 1 184 ? -21.363 -34.266 24.330 1.00 29.68 182 ASP A O 1
ATOM 1435 N N . PRO A 1 185 ? -20.776 -36.072 25.540 1.00 34.42 183 PRO A N 1
ATOM 1436 C CA . PRO A 1 185 ? -19.435 -35.576 25.846 1.00 31.60 183 PRO A CA 1
ATOM 1437 C C . PRO A 1 185 ? -18.539 -35.458 24.611 1.00 30.04 183 PRO A C 1
ATOM 1438 O O . PRO A 1 185 ? -17.616 -34.646 24.591 1.00 34.08 183 PRO A O 1
ATOM 1442 N N . LYS A 1 186 ? -18.803 -36.275 23.604 1.00 33.77 184 LYS A N 1
ATOM 1443 C CA . LYS A 1 186 ? -18.112 -36.162 22.326 1.00 34.09 184 LYS A CA 1
ATOM 1444 C C . LYS A 1 186 ? -18.401 -34.820 21.658 1.00 32.15 184 LYS A C 1
ATOM 1445 O O . LYS A 1 186 ? -17.589 -34.320 20.885 1.00 33.60 184 LYS A O 1
ATOM 1451 N N . ARG A 1 187 ? -19.569 -34.260 21.960 1.00 26.74 185 ARG A N 1
ATOM 1452 C CA . ARG A 1 187 ? -20.130 -33.145 21.204 1.00 26.20 185 ARG A CA 1
ATOM 1453 C C . ARG A 1 187 ? -20.091 -31.790 21.914 1.00 27.92 185 ARG A C 1
ATOM 1454 O O . ARG A 1 187 ? -19.712 -30.772 21.334 1.00 23.10 185 ARG A O 1
ATOM 1462 N N . TYR A 1 188 ? -20.506 -31.784 23.171 1.00 23.79 186 TYR A N 1
ATOM 1463 C CA . TYR A 1 188 ? -20.755 -30.533 23.879 1.00 27.58 186 TYR A CA 1
ATOM 1464 C C . TYR A 1 188 ? -19.653 -30.161 24.870 1.00 22.83 186 TYR A C 1
ATOM 1465 O O . TYR A 1 188 ? -19.091 -31.022 25.534 1.00 26.87 186 TYR A O 1
ATOM 1474 N N . VAL A 1 189 ? -19.342 -28.871 24.943 1.00 24.40 187 VAL A N 1
ATOM 1475 C CA . VAL A 1 189 ? -18.398 -28.350 25.928 1.00 24.45 187 VAL A CA 1
ATOM 1476 C C . VAL A 1 189 ? -19.076 -27.334 26.865 1.00 23.88 187 VAL A C 1
ATOM 1477 O O . VAL A 1 189 ? -19.845 -26.479 26.427 1.00 21.42 187 VAL A O 1
ATOM 1481 N N . PRO A 1 190 ? -18.788 -27.412 28.166 1.00 20.59 188 PRO A N 1
ATOM 1482 C CA . PRO A 1 190 ? -19.456 -26.485 29.079 1.00 22.03 188 PRO A CA 1
ATOM 1483 C C . PRO A 1 190 ? -18.892 -25.073 28.969 1.00 21.21 188 PRO A C 1
ATOM 1484 O O . PRO A 1 190 ? -17.684 -24.919 28.782 1.00 27.35 188 PRO A O 1
ATOM 1488 N N . VAL A 1 191 ? -19.749 -24.062 29.078 1.00 18.77 189 VAL A N 1
ATOM 1489 C CA . VAL A 1 191 ? -19.290 -22.683 29.006 1.00 18.97 189 VAL A CA 1
ATOM 1490 C C . VAL A 1 191 ? -19.700 -21.876 30.243 1.00 20.69 189 VAL A C 1
ATOM 1491 O O . VAL A 1 191 ? -18.843 -21.462 31.024 1.00 22.59 189 VAL A O 1
ATOM 1495 N N . MET A 1 192 ? -20.996 -21.656 30.428 1.00 19.10 190 MET A N 1
ATOM 1496 C CA . MET A 1 192 ? -21.460 -20.869 31.569 1.00 21.59 190 MET A CA 1
ATOM 1497 C C . MET A 1 192 ? -22.919 -21.140 31.915 1.00 19.92 190 MET A C 1
ATOM 1498 O O . MET A 1 192 ? -23.712 -21.530 31.062 1.00 19.86 190 MET A O 1
ATOM 1503 N N . GLY A 1 193 ? -23.265 -20.924 33.182 1.00 21.50 191 GLY A N 1
ATOM 1504 C CA . GLY A 1 193 ? -24.656 -20.931 33.597 1.00 19.34 191 GLY A CA 1
ATOM 1505 C C . GLY A 1 193 ? -25.189 -19.511 33.668 1.00 20.15 191 GLY A C 1
ATOM 1506 O O . GLY A 1 193 ? -24.442 -18.565 33.937 1.00 20.89 191 GLY A O 1
ATOM 1507 N N . ILE A 1 194 ? -26.475 -19.355 33.393 1.00 16.70 192 ILE A N 1
ATOM 1508 C CA . ILE A 1 194 ? -27.156 -18.080 33.594 1.00 17.57 192 ILE A CA 1
ATOM 1509 C C . ILE A 1 194 ? -28.268 -18.302 34.614 1.00 21.04 192 ILE A C 1
ATOM 1510 O O . ILE A 1 194 ? -29.275 -18.939 34.302 1.00 19.38 192 ILE A O 1
ATOM 1515 N N . ALA A 1 195 ? -28.092 -17.796 35.834 1.00 19.69 193 ALA A N 1
ATOM 1516 C CA . ALA A 1 195 ? -29.158 -17.876 36.827 1.00 17.73 193 ALA A CA 1
ATOM 1517 C C . ALA A 1 195 ? -30.098 -16.706 36.632 1.00 17.98 193 ALA A C 1
ATOM 1518 O O . ALA A 1 195 ? -29.645 -15.585 36.497 1.00 19.92 193 ALA A O 1
ATOM 1520 N N . ILE A 1 196 ? -31.404 -16.962 36.633 1.00 18.07 194 ILE A N 1
ATOM 1521 C CA . ILE A 1 196 ? -32.401 -15.918 36.385 1.00 17.92 194 ILE A CA 1
ATOM 1522 C C . ILE A 1 196 ? -33.501 -15.914 37.458 1.00 22.20 194 ILE A C 1
ATOM 1523 O O . ILE A 1 196 ? -33.942 -16.976 37.907 1.00 22.65 194 ILE A O 1
ATOM 1528 N N . GLY A 1 197 ? -33.943 -14.725 37.864 1.00 22.63 195 GLY A N 1
ATOM 1529 C CA . GLY A 1 197 ? -35.109 -14.596 38.726 1.00 24.01 195 GLY A CA 1
ATOM 1530 C C . GLY A 1 197 ? -35.390 -13.147 39.069 1.00 25.85 195 GLY A C 1
ATOM 1531 O O . GLY A 1 197 ? -34.784 -12.250 38.486 1.00 23.81 195 GLY A O 1
ATOM 1532 N N . LYS A 1 198 ? -36.317 -12.914 39.998 1.00 26.03 196 LYS A N 1
ATOM 1533 C CA . LYS A 1 198 ? -36.560 -11.578 40.548 1.00 28.07 196 LYS A CA 1
ATOM 1534 C C . LYS A 1 198 ? -35.579 -11.298 41.659 1.00 26.76 196 LYS A C 1
ATOM 1535 O O . LYS A 1 198 ? -35.372 -12.143 42.523 1.00 26.60 196 LYS A O 1
ATOM 1541 N N . ALA A 1 199 ? -34.997 -10.107 41.651 1.00 27.06 197 ALA A N 1
ATOM 1542 C CA . ALA A 1 199 ? -34.030 -9.730 42.671 1.00 28.81 197 ALA A CA 1
ATOM 1543 C C . ALA A 1 199 ? -34.672 -9.778 44.047 1.00 31.84 197 ALA A C 1
ATOM 1544 O O . ALA A 1 199 ? -35.834 -9.388 44.214 1.00 33.84 197 ALA A O 1
ATOM 1546 N N . ALA A 1 200 ? -33.919 -10.286 45.018 1.00 32.43 198 ALA A N 1
ATOM 1547 C CA . ALA A 1 200 ? -34.343 -10.292 46.414 1.00 36.80 198 ALA A CA 1
ATOM 1548 C C . ALA A 1 200 ? -34.641 -8.872 46.891 1.00 45.92 198 ALA A C 1
ATOM 1549 O O . ALA A 1 200 ? -33.774 -7.997 46.841 1.00 53.87 198 ALA A O 1
ATOM 1551 N N . GLN A 1 201 ? -35.863 -8.646 47.360 1.00 46.66 199 GLN A N 1
ATOM 1552 C CA . GLN A 1 201 ? -36.325 -7.299 47.685 1.00 48.57 199 GLN A CA 1
ATOM 1553 C C . GLN A 1 201 ? -36.235 -6.963 49.176 1.00 49.84 199 GLN A C 1
ATOM 1554 O O . GLN A 1 201 ? -36.041 -7.849 50.007 1.00 47.01 199 GLN A O 1
ATOM 1560 N N . GLU A 1 202 ? -36.374 -5.674 49.494 1.00 47.51 200 GLU A N 1
ATOM 1561 C CA . GLU A 1 202 ? -36.437 -5.189 50.877 1.00 47.99 200 GLU A CA 1
ATOM 1562 C C . GLU A 1 202 ? -37.647 -5.773 51.609 1.00 45.57 200 GLU A C 1
ATOM 1563 O O . GLU A 1 202 ? -38.736 -5.875 51.033 1.00 44.77 200 GLU A O 1
ATOM 1569 N N . PRO A 1 203 ? -37.463 -6.177 52.879 1.00 43.27 201 PRO A N 1
ATOM 1570 C CA . PRO A 1 203 ? -38.596 -6.670 53.671 1.00 36.20 201 PRO A CA 1
ATOM 1571 C C . PRO A 1 203 ? -39.764 -5.679 53.727 1.00 31.59 201 PRO A C 1
ATOM 1572 O O . PRO A 1 203 ? -39.555 -4.474 53.869 1.00 30.59 201 PRO A O 1
ATOM 1576 N N . LEU A 1 204 ? -40.980 -6.199 53.602 1.00 28.94 202 LEU A N 1
ATOM 1577 C CA . LEU A 1 204 ? -42.187 -5.391 53.738 1.00 31.17 202 LEU A CA 1
ATOM 1578 C C . LEU A 1 204 ? -42.240 -4.661 55.083 1.00 32.76 202 LEU A C 1
ATOM 1579 O O . LEU A 1 204 ? -41.956 -5.247 56.139 1.00 28.16 202 LEU A O 1
ATOM 1584 N N . HIS A 1 205 ? -42.575 -3.374 55.035 1.00 31.30 203 HIS A N 1
ATOM 1585 C CA . HIS A 1 205 ? -42.807 -2.601 56.248 1.00 30.72 203 HIS A CA 1
ATOM 1586 C C . HIS A 1 205 ? -44.298 -2.571 56.532 1.00 32.87 203 HIS A C 1
ATOM 1587 O O . HIS A 1 205 ? -45.055 -1.889 55.839 1.00 28.92 203 HIS A O 1
ATOM 1594 N N . THR A 1 206 ? -44.723 -3.311 57.552 1.00 21.63 204 THR A N 1
ATOM 1595 C CA . THR A 1 206 ? -46.137 -3.442 57.828 1.00 20.05 204 THR A CA 1
ATOM 1596 C C . THR A 1 206 ? -46.652 -2.264 58.647 1.00 23.94 204 THR A C 1
ATOM 1597 O O . THR A 1 206 ? -45.889 -1.555 59.312 1.00 24.27 204 THR A O 1
ATOM 1601 N N . THR A 1 207 ? -47.959 -2.059 58.581 1.00 24.35 205 THR A N 1
ATOM 1602 C CA . THR A 1 207 ? -48.602 -0.971 59.297 1.00 25.52 205 THR A CA 1
ATOM 1603 C C . THR A 1 207 ? -49.114 -1.462 60.639 1.00 23.89 205 THR A C 1
ATOM 1604 O O . THR A 1 207 ? -49.121 -2.661 60.905 1.00 23.92 205 THR A O 1
ATOM 1608 N N . ARG A 1 208 ? -49.554 -0.524 61.473 1.00 24.66 206 ARG A N 1
ATOM 1609 C CA . ARG A 1 208 ? -50.278 -0.848 62.698 1.00 20.67 206 ARG A CA 1
ATOM 1610 C C . ARG A 1 208 ? -51.567 -0.047 62.738 1.00 22.81 206 ARG A C 1
ATOM 1611 O O . ARG A 1 208 ? -51.599 1.098 62.278 1.00 22.60 206 ARG A O 1
ATOM 1619 N N . TYR A 1 209 ? -52.626 -0.642 63.272 1.00 19.14 207 TYR A N 1
ATOM 1620 C CA . TYR A 1 209 ? -53.805 0.132 63.632 1.00 25.28 207 TYR A CA 1
ATOM 1621 C C . TYR A 1 209 ? -53.367 1.183 64.637 1.00 24.32 207 TYR A C 1
ATOM 1622 O O . TYR A 1 209 ? -52.347 1.025 65.299 1.00 23.28 207 TYR A O 1
ATOM 1631 N N . ASP A 1 210 ? -54.122 2.263 64.761 1.00 22.69 208 ASP A N 1
ATOM 1632 C CA . ASP A 1 210 ? -53.795 3.209 65.797 1.00 23.36 208 ASP A CA 1
ATOM 1633 C C . ASP A 1 210 ? -54.213 2.578 67.126 1.00 20.98 208 ASP A C 1
ATOM 1634 O O . ASP A 1 210 ? -55.319 2.045 67.254 1.00 21.84 208 ASP A O 1
ATOM 1639 N N . ALA A 1 211 ? -53.307 2.595 68.097 1.00 22.90 209 ALA A N 1
ATOM 1640 C CA . ALA A 1 211 ? -53.502 1.798 69.303 1.00 22.34 209 ALA A CA 1
ATOM 1641 C C . ALA A 1 211 ? -54.656 2.317 70.168 1.00 23.60 209 ALA A C 1
ATOM 1642 O O . ALA A 1 211 ? -55.184 1.582 71.022 1.00 25.44 209 ALA A O 1
ATOM 1644 N N . LYS A 1 212 ? -55.048 3.572 69.955 1.00 20.26 210 LYS A N 1
ATOM 1645 C CA . LYS A 1 212 ? -56.197 4.137 70.670 1.00 23.13 210 LYS A CA 1
ATOM 1646 C C . LYS A 1 212 ? -57.474 3.368 70.333 1.00 22.98 210 LYS A C 1
ATOM 1647 O O . LYS A 1 212 ? -58.392 3.268 71.146 1.00 26.26 210 LYS A O 1
ATOM 1653 N N . THR A 1 213 ? -57.518 2.821 69.122 1.00 22.73 211 THR A N 1
ATOM 1654 C CA . THR A 1 213 ? -58.635 2.006 68.662 1.00 21.97 211 THR A CA 1
ATOM 1655 C C . THR A 1 213 ? -58.789 0.720 69.468 1.00 22.98 211 THR A C 1
ATOM 1656 O O . THR A 1 213 ? -59.898 0.210 69.689 1.00 22.58 211 THR A O 1
ATOM 1660 N N . GLN A 1 214 ? -57.665 0.182 69.905 1.00 20.76 212 GLN A N 1
ATOM 1661 C CA . GLN A 1 214 ? -57.684 -1.096 70.596 1.00 23.58 212 GLN A CA 1
ATOM 1662 C C . GLN A 1 214 ? -57.545 -0.936 72.099 1.00 24.55 212 GLN A C 1
ATOM 1663 O O . GLN A 1 214 ? -57.212 -1.898 72.803 1.00 24.77 212 GLN A O 1
ATOM 1669 N N . THR A 1 215 ? -57.805 0.271 72.590 1.00 23.37 213 THR A N 1
ATOM 1670 C CA . THR A 1 215 ? -57.640 0.554 74.015 1.00 19.69 213 THR A CA 1
ATOM 1671 C C . THR A 1 215 ? -58.905 1.141 74.665 1.00 26.25 213 THR A C 1
ATOM 1672 O O . THR A 1 215 ? -59.546 2.027 74.095 1.00 26.65 213 THR A O 1
ATOM 1676 N N . ASP A 1 216 ? -59.256 0.634 75.845 1.00 21.91 214 ASP A N 1
ATOM 1677 C CA . ASP A 1 216 ? -60.309 1.214 76.679 1.00 24.75 214 ASP A CA 1
ATOM 1678 C C . ASP A 1 216 ? -59.700 1.640 78.003 1.00 24.82 214 ASP A C 1
ATOM 1679 O O . ASP A 1 216 ? -58.766 0.998 78.481 1.00 20.41 214 ASP A O 1
ATOM 1684 N N . PHE A 1 217 ? -60.224 2.713 78.591 1.00 26.35 215 PHE A N 1
ATOM 1685 C CA . PHE A 1 217 ? -59.923 3.056 79.981 1.00 22.59 215 PHE A CA 1
ATOM 1686 C C . PHE A 1 217 ? -61.125 2.703 80.833 1.00 25.09 215 PHE A C 1
ATOM 1687 O O . PHE A 1 217 ? -62.218 3.210 80.590 1.00 24.86 215 PHE A O 1
ATOM 1695 N N . LEU A 1 218 ? -60.929 1.832 81.825 1.00 21.86 216 LEU A N 1
ATOM 1696 C CA . LEU A 1 218 ? -62.030 1.347 82.651 1.00 25.79 216 LEU A CA 1
ATOM 1697 C C . LEU A 1 218 ? -62.545 2.459 83.574 1.00 25.97 216 LEU A C 1
ATOM 1698 O O . LEU A 1 218 ? -61.762 3.253 84.106 1.00 24.90 216 LEU A O 1
ATOM 1703 N N . ALA A 1 219 ? -63.860 2.518 83.760 1.00 27.59 217 ALA A N 1
ATOM 1704 C CA . ALA A 1 219 ? -64.465 3.547 84.612 1.00 30.50 217 ALA A CA 1
ATOM 1705 C C . ALA A 1 219 ? -64.400 3.160 86.085 1.00 29.48 217 ALA A C 1
ATOM 1706 O O . ALA A 1 219 ? -64.778 2.041 86.436 1.00 37.45 217 ALA A O 1
ATOM 1708 N N . LEU B 1 10 ? -27.864 8.798 23.518 1.00 39.76 8 LEU B N 1
ATOM 1709 C CA . LEU B 1 10 ? -28.127 7.608 22.709 1.00 35.24 8 LEU B CA 1
ATOM 1710 C C . LEU B 1 10 ? -29.138 7.924 21.626 1.00 30.95 8 LEU B C 1
ATOM 1711 O O . LEU B 1 10 ? -30.259 8.329 21.912 1.00 35.34 8 LEU B O 1
ATOM 1716 N N . VAL B 1 11 ? -28.734 7.733 20.378 1.00 30.40 9 VAL B N 1
ATOM 1717 C CA . VAL B 1 11 ? -29.611 7.943 19.243 1.00 28.77 9 VAL B CA 1
ATOM 1718 C C . VAL B 1 11 ? -30.780 6.964 19.228 1.00 30.41 9 VAL B C 1
ATOM 1719 O O . VAL B 1 11 ? -31.913 7.327 18.910 1.00 24.85 9 VAL B O 1
ATOM 1723 N N . ASN B 1 12 ? -30.483 5.708 19.539 1.00 22.81 10 ASN B N 1
ATOM 1724 C CA . ASN B 1 12 ? -31.486 4.660 19.528 1.00 22.58 10 ASN B CA 1
ATOM 1725 C C . ASN B 1 12 ? -31.480 3.933 20.870 1.00 25.77 10 ASN B C 1
ATOM 1726 O O . ASN B 1 12 ? -30.612 3.101 21.140 1.00 22.62 10 ASN B O 1
ATOM 1731 N N . ASN B 1 13 ? -32.454 4.259 21.710 1.00 23.40 11 ASN B N 1
ATOM 1732 C CA . ASN B 1 13 ? -32.530 3.685 23.047 1.00 20.93 11 ASN B CA 1
ATOM 1733 C C . ASN B 1 13 ? -33.648 2.639 23.124 1.00 25.01 11 ASN B C 1
ATOM 1734 O O . ASN B 1 13 ? -34.055 2.230 24.207 1.00 22.75 11 ASN B O 1
ATOM 1739 N N . ASP B 1 14 ? -34.147 2.227 21.963 1.00 22.68 12 ASP B N 1
ATOM 1740 C CA . ASP B 1 14 ? -35.163 1.183 21.869 1.00 21.21 12 ASP B CA 1
ATOM 1741 C C . ASP B 1 14 ? -34.461 -0.174 21.874 1.00 20.54 12 ASP B C 1
ATOM 1742 O O . ASP B 1 14 ? -33.863 -0.555 20.873 1.00 20.86 12 ASP B O 1
ATOM 1747 N N . LEU B 1 15 ? -34.511 -0.888 23.000 1.00 18.67 13 LEU B N 1
ATOM 1748 C CA . LEU B 1 15 ? -33.758 -2.144 23.146 1.00 19.51 13 LEU B CA 1
ATOM 1749 C C . LEU B 1 15 ? -34.188 -3.232 22.147 1.00 22.16 13 LEU B C 1
ATOM 1750 O O . LEU B 1 15 ? -33.350 -3.896 21.520 1.00 19.34 13 LEU B O 1
ATOM 1755 N N . ALA B 1 16 ? -35.497 -3.409 22.020 1.00 21.27 14 ALA B N 1
ATOM 1756 C CA . ALA B 1 16 ? -36.058 -4.377 21.084 1.00 23.03 14 ALA B CA 1
ATOM 1757 C C . ALA B 1 16 ? -35.564 -4.097 19.669 1.00 23.39 14 ALA B C 1
ATOM 1758 O O . ALA B 1 16 ? -35.115 -5.014 18.957 1.00 20.73 14 ALA B O 1
ATOM 1760 N N . ASP B 1 17 ? -35.624 -2.830 19.269 1.00 21.06 15 ASP B N 1
ATOM 1761 C CA . ASP B 1 17 ? -35.154 -2.437 17.936 1.00 22.28 15 ASP B CA 1
ATOM 1762 C C . ASP B 1 17 ? -33.650 -2.665 17.795 1.00 23.16 15 ASP B C 1
ATOM 1763 O O . ASP B 1 17 ? -33.183 -3.239 16.804 1.00 20.56 15 ASP B O 1
ATOM 1768 N N . VAL B 1 18 ? -32.891 -2.186 18.776 1.00 20.72 16 VAL B N 1
ATOM 1769 C CA . VAL B 1 18 ? -31.440 -2.344 18.753 1.00 19.01 16 VAL B CA 1
ATOM 1770 C C . VAL B 1 18 ? -31.026 -3.813 18.676 1.00 21.14 16 VAL B C 1
ATOM 1771 O O . VAL B 1 18 ? -30.211 -4.195 17.827 1.00 19.32 16 VAL B O 1
ATOM 1775 N N . MET B 1 19 ? -31.593 -4.638 19.554 1.00 19.78 17 MET B N 1
ATOM 1776 C CA . MET B 1 19 ? -31.186 -6.034 19.633 1.00 18.93 17 MET B CA 1
ATOM 1777 C C . MET B 1 19 ? -31.808 -6.913 18.556 1.00 20.21 17 MET B C 1
ATOM 1778 O O . MET B 1 19 ? -31.120 -7.738 17.974 1.00 19.52 17 MET B O 1
ATOM 1783 N N . PHE B 1 20 ? -33.108 -6.764 18.320 1.00 18.13 18 PHE B N 1
ATOM 1784 C CA . PHE B 1 20 ? -33.821 -7.707 17.443 1.00 18.21 18 PHE B CA 1
ATOM 1785 C C . PHE B 1 20 ? -33.804 -7.294 15.983 1.00 21.43 18 PHE B C 1
ATOM 1786 O O . PHE B 1 20 ? -34.166 -8.090 15.099 1.00 22.30 18 PHE B O 1
ATOM 1794 N N . ASN B 1 21 ? -33.391 -6.060 15.712 1.00 19.31 19 ASN B N 1
ATOM 1795 C CA . ASN B 1 21 ? -33.238 -5.631 14.319 1.00 20.21 19 ASN B CA 1
ATOM 1796 C C . ASN B 1 21 ? -31.771 -5.420 13.967 1.00 22.25 19 ASN B C 1
ATOM 1797 O O . ASN B 1 21 ? -31.440 -4.777 12.958 1.00 18.73 19 ASN B O 1
ATOM 1802 N N . ARG B 1 22 ? -30.902 -5.965 14.816 1.00 18.09 20 ARG B N 1
ATOM 1803 C CA . ARG B 1 22 ? -29.465 -6.000 14.557 1.00 19.97 20 ARG B CA 1
ATOM 1804 C C . ARG B 1 22 ? -29.147 -6.999 13.433 1.00 19.69 20 ARG B C 1
ATOM 1805 O O . ARG B 1 22 ? -29.545 -8.159 13.498 1.00 19.51 20 ARG B O 1
ATOM 1813 N N . HIS B 1 23 ? -28.439 -6.525 12.414 1.00 18.68 21 HIS B N 1
ATOM 1814 C CA . HIS B 1 23 ? -27.885 -7.369 11.349 1.00 16.99 21 HIS B CA 1
ATOM 1815 C C . HIS B 1 23 ? -26.394 -7.103 11.200 1.00 17.97 21 HIS B C 1
ATOM 1816 O O . HIS B 1 23 ? -25.947 -5.990 11.437 1.00 18.17 21 HIS B O 1
ATOM 1823 N N . SER B 1 24 ? -25.618 -8.120 10.832 1.00 16.89 22 SER B N 1
ATOM 1824 C CA . SER B 1 24 ? -24.223 -7.902 10.495 1.00 15.20 22 SER B CA 1
ATOM 1825 C C . SER B 1 24 ? -24.177 -7.010 9.267 1.00 19.28 22 SER B C 1
ATOM 1826 O O . SER B 1 24 ? -24.752 -7.346 8.243 1.00 18.27 22 SER B O 1
ATOM 1829 N N . VAL B 1 25 ? -23.539 -5.853 9.378 1.00 15.28 23 VAL B N 1
ATOM 1830 C CA . VAL B 1 25 ? -23.363 -5.000 8.211 1.00 16.99 23 VAL B CA 1
ATOM 1831 C C . VAL B 1 25 ? -21.893 -5.045 7.808 1.00 18.24 23 VAL B C 1
ATOM 1832 O O . VAL B 1 25 ? -21.017 -4.891 8.651 1.00 20.21 23 VAL B O 1
ATOM 1836 N N . ARG B 1 26 ? -21.626 -5.262 6.525 1.00 20.15 24 ARG B N 1
ATOM 1837 C CA . ARG B 1 26 ? -20.261 -5.488 6.049 1.00 23.29 24 ARG B CA 1
ATOM 1838 C C . ARG B 1 26 ? -19.794 -4.400 5.087 1.00 22.32 24 ARG B C 1
ATOM 1839 O O . ARG B 1 26 ? -18.606 -4.182 4.908 1.00 22.03 24 ARG B O 1
ATOM 1847 N N . GLN B 1 27 ? -20.738 -3.706 4.477 1.00 24.71 25 GLN B N 1
ATOM 1848 C CA . GLN B 1 27 ? -20.383 -2.639 3.566 1.00 24.91 25 GLN B CA 1
ATOM 1849 C C . GLN B 1 27 ? -20.859 -1.323 4.137 1.00 21.69 25 GLN B C 1
ATOM 1850 O O . GLN B 1 27 ? -22.055 -1.031 4.187 1.00 24.84 25 GLN B O 1
ATOM 1856 N N . PHE B 1 28 ? -19.897 -0.552 4.616 1.00 20.71 26 PHE B N 1
ATOM 1857 C CA . PHE B 1 28 ? -20.189 0.722 5.243 1.00 19.80 26 PHE B CA 1
ATOM 1858 C C . PHE B 1 28 ? -19.946 1.859 4.260 1.00 22.79 26 PHE B C 1
ATOM 1859 O O . PHE B 1 28 ? -19.336 1.670 3.212 1.00 21.96 26 PHE B O 1
ATOM 1867 N N . ASP B 1 29 ? -20.440 3.034 4.611 1.00 23.80 27 ASP B N 1
ATOM 1868 C CA . ASP B 1 29 ? -20.204 4.253 3.853 1.00 19.88 27 ASP B CA 1
ATOM 1869 C C . ASP B 1 29 ? -18.824 4.787 4.226 1.00 21.53 27 ASP B C 1
ATOM 1870 O O . ASP B 1 29 ? -18.631 5.245 5.351 1.00 21.24 27 ASP B O 1
ATOM 1875 N N . PRO B 1 30 ? -17.857 4.728 3.294 1.00 19.84 28 PRO B N 1
ATOM 1876 C CA . PRO B 1 30 ? -16.487 5.131 3.619 1.00 20.70 28 PRO B CA 1
ATOM 1877 C C . PRO B 1 30 ? -16.300 6.635 3.803 1.00 19.49 28 PRO B C 1
ATOM 1878 O O . PRO B 1 30 ? -15.216 7.039 4.200 1.00 23.26 28 PRO B O 1
ATOM 1882 N N . ASN B 1 31 ? -17.314 7.445 3.523 1.00 18.39 29 ASN B N 1
ATOM 1883 C CA . ASN B 1 31 ? -17.205 8.884 3.763 1.00 23.28 29 ASN B CA 1
ATOM 1884 C C . ASN B 1 31 ? -17.509 9.233 5.205 1.00 26.08 29 ASN B C 1
ATOM 1885 O O . ASN B 1 31 ? -17.156 10.312 5.675 1.00 27.01 29 ASN B O 1
ATOM 1890 N N . VAL B 1 32 ? -18.169 8.316 5.904 1.00 22.43 30 VAL B N 1
ATOM 1891 C CA . VAL B 1 32 ? -18.596 8.588 7.269 1.00 21.92 30 VAL B CA 1
ATOM 1892 C C . VAL B 1 32 ? -17.549 8.167 8.283 1.00 26.21 30 VAL B C 1
ATOM 1893 O O . VAL B 1 32 ? -17.168 6.993 8.362 1.00 24.50 30 VAL B O 1
ATOM 1897 N N . LYS B 1 33 ? -17.093 9.123 9.080 1.00 25.90 31 LYS B N 1
ATOM 1898 C CA . LYS B 1 33 ? -16.111 8.800 10.096 1.00 26.40 31 LYS B CA 1
ATOM 1899 C C . LYS B 1 33 ? -16.684 8.992 11.502 1.00 21.74 31 LYS B C 1
ATOM 1900 O O . LYS B 1 33 ? -17.614 9.778 11.726 1.00 21.56 31 LYS B O 1
ATOM 1906 N N . ILE B 1 34 ? -16.136 8.230 12.434 1.00 21.04 32 ILE B N 1
ATOM 1907 C CA . ILE B 1 34 ? -16.526 8.320 13.831 1.00 21.70 32 ILE B CA 1
ATOM 1908 C C . ILE B 1 34 ? -15.350 8.874 14.626 1.00 20.17 32 ILE B C 1
ATOM 1909 O O . ILE B 1 34 ? -14.254 8.334 14.558 1.00 24.40 32 ILE B O 1
ATOM 1914 N N . GLY B 1 35 ? -15.566 9.962 15.351 1.00 24.29 33 GLY B N 1
ATOM 1915 C CA . GLY B 1 35 ? -14.506 10.526 16.170 1.00 23.97 33 GLY B CA 1
ATOM 1916 C C . GLY B 1 35 ? -13.990 9.535 17.198 1.00 23.90 33 GLY B C 1
ATOM 1917 O O . GLY B 1 35 ? -14.739 8.676 17.682 1.00 22.48 33 GLY B O 1
ATOM 1918 N N . ARG B 1 36 ? -12.705 9.639 17.518 1.00 20.42 34 ARG B N 1
ATOM 1919 C CA . ARG B 1 36 ? -12.087 8.722 18.462 1.00 26.59 34 ARG B CA 1
ATOM 1920 C C . ARG B 1 36 ? -12.644 8.950 19.859 1.00 23.73 34 ARG B C 1
ATOM 1921 O O . ARG B 1 36 ? -12.613 8.048 20.698 1.00 23.02 34 ARG B O 1
ATOM 1929 N N . ASP B 1 37 ? -13.153 10.156 20.096 1.00 22.94 35 ASP B N 1
ATOM 1930 C CA . ASP B 1 37 ? -13.835 10.468 21.348 1.00 25.75 35 ASP B CA 1
ATOM 1931 C C . ASP B 1 37 ? -15.095 9.624 21.515 1.00 26.37 35 ASP B C 1
ATOM 1932 O O . ASP B 1 37 ? -15.335 9.058 22.589 1.00 21.20 35 ASP B O 1
ATOM 1937 N N . GLU B 1 38 ? -15.895 9.536 20.456 1.00 22.02 36 GLU B N 1
ATOM 1938 C CA . GLU B 1 38 ? -17.095 8.704 20.485 1.00 24.23 36 GLU B CA 1
ATOM 1939 C C . GLU B 1 38 ? -16.762 7.218 20.485 1.00 23.32 36 GLU B C 1
ATOM 1940 O O . GLU B 1 38 ? -17.442 6.442 21.156 1.00 25.09 36 GLU B O 1
ATOM 1946 N N . LEU B 1 39 ? -15.733 6.821 19.735 1.00 22.47 37 LEU B N 1
ATOM 1947 C CA . LEU B 1 39 ? -15.232 5.449 19.817 1.00 23.15 37 LEU B CA 1
ATOM 1948 C C . LEU B 1 39 ? -14.906 5.086 21.268 1.00 22.36 37 LEU B C 1
ATOM 1949 O O . LEU B 1 39 ? -15.224 3.992 21.727 1.00 17.24 37 LEU B O 1
ATOM 1954 N N . GLN B 1 40 ? -14.260 6.005 21.981 1.00 24.18 38 GLN B N 1
ATOM 1955 C CA . GLN B 1 40 ? -13.906 5.767 23.381 1.00 19.68 38 GLN B CA 1
ATOM 1956 C C . GLN B 1 40 ? -15.149 5.612 24.253 1.00 20.22 38 GLN B C 1
ATOM 1957 O O . GLN B 1 40 ? -15.182 4.769 25.156 1.00 22.92 38 GLN B O 1
ATOM 1963 N N . LYS B 1 41 ? -16.157 6.442 23.999 1.00 19.39 39 LYS B N 1
ATOM 1964 C CA . LYS B 1 41 ? -17.412 6.390 24.745 1.00 22.51 39 LYS B CA 1
ATOM 1965 C C . LYS B 1 41 ? -18.150 5.078 24.486 1.00 18.85 39 LYS B C 1
ATOM 1966 O O . LYS B 1 41 ? -18.682 4.465 25.411 1.00 16.82 39 LYS B O 1
ATOM 1972 N N . MET B 1 42 ? -18.160 4.631 23.232 1.00 19.48 40 MET B N 1
ATOM 1973 C CA . MET B 1 42 ? -18.773 3.348 22.905 1.00 19.56 40 MET B CA 1
ATOM 1974 C C . MET B 1 42 ? -18.036 2.187 23.571 1.00 17.52 40 MET B C 1
ATOM 1975 O O . MET B 1 42 ? -18.664 1.257 24.087 1.00 16.51 40 MET B O 1
ATOM 1980 N N . ILE B 1 43 ? -16.705 2.213 23.545 1.00 15.53 41 ILE B N 1
ATOM 1981 C CA . ILE B 1 43 ? -15.944 1.153 24.210 1.00 15.76 41 ILE B CA 1
ATOM 1982 C C . ILE B 1 43 ? -16.227 1.157 25.729 1.00 20.56 41 ILE B C 1
ATOM 1983 O O . ILE B 1 43 ? -16.452 0.105 26.348 1.00 17.18 41 ILE B O 1
ATOM 1988 N N . ALA B 1 44 ? -16.251 2.344 26.321 1.00 18.38 42 ALA B N 1
ATOM 1989 C CA . ALA B 1 44 ? -16.547 2.451 27.759 1.00 20.80 42 ALA B CA 1
ATOM 1990 C C . ALA B 1 44 ? -17.927 1.877 28.092 1.00 19.29 42 ALA B C 1
ATOM 1991 O O . ALA B 1 44 ? -18.075 1.122 29.057 1.00 19.42 42 ALA B O 1
ATOM 1993 N N . GLU B 1 45 ? -18.922 2.219 27.273 1.00 21.00 43 GLU B N 1
ATOM 1994 C CA . GLU B 1 45 ? -20.279 1.700 27.431 1.00 16.97 43 GLU B CA 1
ATOM 1995 C C . GLU B 1 45 ? -20.316 0.189 27.293 1.00 17.47 43 GLU B C 1
ATOM 1996 O O . GLU B 1 45 ? -21.022 -0.497 28.029 1.00 19.70 43 GLU B O 1
ATOM 2002 N N . ALA B 1 46 ? -19.564 -0.339 26.334 1.00 20.00 44 ALA B N 1
ATOM 2003 C CA . ALA B 1 46 ? -19.495 -1.780 26.153 1.00 16.41 44 ALA B CA 1
ATOM 2004 C C . ALA B 1 46 ? -18.866 -2.467 27.376 1.00 18.61 44 ALA B C 1
ATOM 2005 O O . ALA B 1 46 ? -19.309 -3.544 27.781 1.00 20.92 44 ALA B O 1
ATOM 2007 N N . ALA B 1 47 ? -17.843 -1.846 27.970 1.00 16.64 45 ALA B N 1
ATOM 2008 C CA . ALA B 1 47 ? -17.112 -2.468 29.075 1.00 20.90 45 ALA B CA 1
ATOM 2009 C C . ALA B 1 47 ? -17.878 -2.428 30.392 1.00 16.60 45 ALA B C 1
ATOM 2010 O O . ALA B 1 47 ? -17.347 -2.829 31.433 1.00 20.86 45 ALA B O 1
ATOM 2012 N N . THR B 1 48 ? -19.122 -1.958 30.352 1.00 18.26 46 THR B N 1
ATOM 2013 C CA . THR B 1 48 ? -20.064 -2.220 31.444 1.00 19.27 46 THR B CA 1
ATOM 2014 C C . THR B 1 48 ? -20.415 -3.705 31.560 1.00 19.52 46 THR B C 1
ATOM 2015 O O . THR B 1 48 ? -21.058 -4.130 32.545 1.00 18.57 46 THR B O 1
ATOM 2019 N N . ALA B 1 49 ? -19.986 -4.493 30.566 1.00 16.75 47 ALA B N 1
ATOM 2020 C CA . ALA B 1 49 ? -20.214 -5.945 30.528 1.00 15.93 47 ALA B CA 1
ATOM 2021 C C . ALA B 1 49 ? -19.666 -6.660 31.765 1.00 20.29 47 ALA B C 1
ATOM 2022 O O . ALA B 1 49 ? -18.700 -6.198 32.384 1.00 19.82 47 ALA B O 1
ATOM 2024 N N . PRO B 1 50 ? -20.269 -7.809 32.119 1.00 18.78 48 PRO B N 1
ATOM 2025 C CA . PRO B 1 50 ? -19.690 -8.682 33.158 1.00 18.14 48 PRO B CA 1
ATOM 2026 C C . PRO B 1 50 ? -18.405 -9.354 32.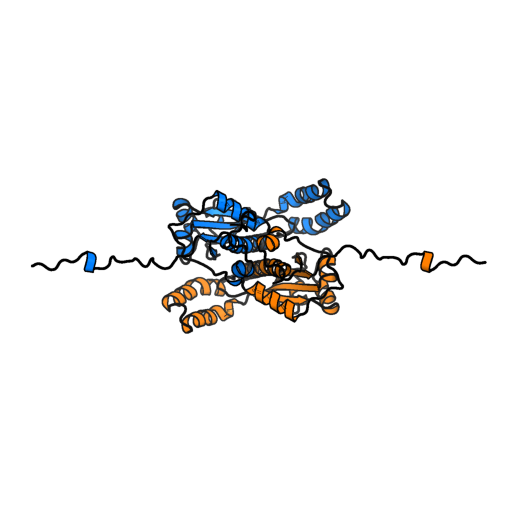672 1.00 19.79 48 PRO B C 1
ATOM 2027 O O . PRO B 1 50 ? -18.135 -9.416 31.467 1.00 17.71 48 PRO B O 1
ATOM 2031 N N . SER B 1 51 ? -17.604 -9.837 33.608 1.00 17.30 49 SER B N 1
ATOM 2032 C CA . SER B 1 51 ? -16.386 -10.576 33.285 1.00 18.39 49 SER B CA 1
ATOM 2033 C C . SER B 1 51 ? -16.116 -11.438 34.499 1.00 22.58 49 SER B C 1
ATOM 2034 O O . SER B 1 51 ? -16.512 -11.066 35.600 1.00 22.90 49 SER B O 1
ATOM 2037 N N . ALA B 1 52 ? -15.476 -12.587 34.306 1.00 19.95 50 ALA B N 1
ATOM 2038 C CA . ALA B 1 52 ? -15.240 -13.509 35.423 1.00 23.64 50 ALA B CA 1
ATOM 2039 C C . ALA B 1 52 ? -14.353 -12.846 36.466 1.00 23.33 50 ALA B C 1
ATOM 2040 O O . ALA B 1 52 ? -13.331 -12.263 36.130 1.00 20.01 50 ALA B O 1
ATOM 2042 N N . CYS B 1 53 ? -14.781 -12.927 37.725 1.00 23.17 51 CYS B N 1
ATOM 2043 C CA . CYS B 1 53 ? -14.111 -12.290 38.856 1.00 22.64 51 CYS B CA 1
ATOM 2044 C C . CYS B 1 53 ? -13.858 -10.793 38.647 1.00 22.72 51 CYS B C 1
ATOM 2045 O O . CYS B 1 53 ? -12.988 -10.212 39.284 1.00 19.90 51 CYS B O 1
ATOM 2048 N N . ASN B 1 54 ? -14.654 -10.181 37.774 1.00 20.68 52 ASN B N 1
ATOM 2049 C CA . ASN B 1 54 ? -14.521 -8.767 37.391 1.00 23.37 52 ASN B CA 1
ATOM 2050 C C . ASN B 1 54 ? -13.114 -8.384 36.952 1.00 18.44 52 ASN B C 1
ATOM 2051 O O . ASN B 1 54 ? -12.697 -7.241 37.114 1.00 20.82 52 ASN B O 1
ATOM 2056 N N . LEU B 1 55 ? -12.395 -9.339 36.373 1.00 19.06 53 LEU B N 1
ATOM 2057 C CA . LEU B 1 55 ? -11.021 -9.103 35.938 1.00 20.61 53 LEU B CA 1
ATOM 2058 C C . LEU B 1 55 ? -10.958 -8.327 34.614 1.00 24.12 53 LEU B C 1
ATOM 2059 O O . LEU B 1 55 ? -9.881 -7.855 34.222 1.00 19.98 53 LEU B O 1
ATOM 2064 N N . GLN B 1 56 ? -12.106 -8.201 33.943 1.00 19.55 54 GLN B N 1
ATOM 2065 C CA . GLN B 1 56 ? -12.229 -7.361 32.741 1.00 19.33 54 GLN B CA 1
ATOM 2066 C C . GLN B 1 56 ? -11.087 -7.641 31.768 1.00 21.78 54 GLN B C 1
ATOM 2067 O O . GLN B 1 56 ? -10.363 -6.730 31.349 1.00 21.32 54 GLN B O 1
ATOM 2073 N N . SER B 1 57 ? -10.924 -8.919 31.441 1.00 19.37 55 SER B N 1
ATOM 2074 C CA . SER B 1 57 ? -9.749 -9.429 30.751 1.00 20.73 55 SER B CA 1
ATOM 2075 C C . SER B 1 57 ? -9.743 -9.142 29.269 1.00 20.08 55 SER B C 1
ATOM 2076 O O . SER B 1 57 ? -9.262 -9.956 28.495 1.00 22.85 55 SER B O 1
ATOM 2079 N N . TRP B 1 58 ? -10.279 -7.997 28.872 1.00 20.07 56 TRP B N 1
ATOM 2080 C CA . TRP B 1 58 ? -10.335 -7.637 27.464 1.00 17.87 56 TRP B CA 1
ATOM 2081 C C . TRP B 1 58 ? -9.346 -6.527 27.178 1.00 24.31 56 TRP B C 1
ATOM 2082 O O . TRP B 1 58 ? -8.946 -5.788 28.083 1.00 20.20 56 TRP B O 1
ATOM 2093 N N . HIS B 1 59 ? -8.955 -6.421 25.917 1.00 19.48 57 HIS B N 1
ATOM 2094 C CA . HIS B 1 59 ? -8.065 -5.359 25.469 1.00 23.25 57 HIS B CA 1
ATOM 2095 C C . HIS B 1 59 ? -8.510 -4.953 24.076 1.00 22.79 57 HIS B C 1
ATOM 2096 O O . HIS B 1 59 ? -8.814 -5.806 23.251 1.00 23.03 57 HIS B O 1
ATOM 2103 N N . PHE B 1 60 ? -8.581 -3.648 23.841 1.00 24.27 58 PHE B N 1
ATOM 2104 C CA . PHE B 1 60 ? -9.098 -3.114 22.590 1.00 20.22 58 PHE B CA 1
ATOM 2105 C C . PHE B 1 60 ? -7.994 -2.464 21.763 1.00 22.70 58 PHE B C 1
ATOM 2106 O O . PHE B 1 60 ? -7.239 -1.632 22.272 1.00 20.98 58 PHE B O 1
ATOM 2114 N N . VAL B 1 61 ? -7.908 -2.833 20.485 1.00 21.41 59 VAL B N 1
ATOM 2115 C CA . VAL B 1 61 ? -7.031 -2.133 19.563 1.00 19.15 59 VAL B CA 1
ATOM 2116 C C . VAL B 1 61 ? -7.863 -1.488 18.450 1.00 21.85 59 VAL B C 1
ATOM 2117 O O . VAL B 1 61 ? -8.489 -2.169 17.639 1.00 16.60 59 VAL B O 1
ATOM 2121 N N . VAL B 1 62 ? -7.892 -0.164 18.445 1.00 22.52 60 VAL B N 1
ATOM 2122 C CA . VAL B 1 62 ? -8.738 0.558 17.520 1.00 18.76 60 VAL B CA 1
ATOM 2123 C C . VAL B 1 62 ? -7.975 0.841 16.237 1.00 21.69 60 VAL B C 1
ATOM 2124 O O . VAL B 1 62 ? -6.880 1.402 16.262 1.00 20.28 60 VAL B O 1
ATOM 2128 N N . VAL B 1 63 ? -8.561 0.418 15.125 1.00 22.51 61 VAL B N 1
ATOM 2129 C CA . VAL B 1 63 ? -7.950 0.533 13.811 1.00 21.52 61 VAL B CA 1
ATOM 2130 C C . VAL B 1 63 ? -8.805 1.503 12.993 1.00 22.34 61 VAL B C 1
ATOM 2131 O O . VAL B 1 63 ? -9.919 1.156 12.612 1.00 21.30 61 VAL B O 1
ATOM 2135 N N . ASP B 1 64 ? -8.331 2.728 12.752 1.00 21.80 62 ASP B N 1
ATOM 2136 C CA . ASP B 1 64 ? -9.169 3.678 12.008 1.00 23.12 62 ASP B CA 1
ATOM 2137 C C . ASP B 1 64 ? -8.440 4.629 11.050 1.00 24.76 62 ASP B C 1
ATOM 2138 O O . ASP B 1 64 ? -8.970 5.688 10.727 1.00 23.39 62 ASP B O 1
ATOM 2143 N N . THR B 1 65 ? -7.249 4.254 10.594 1.00 21.95 63 THR B N 1
ATOM 2144 C CA . THR B 1 65 ? -6.542 5.035 9.575 1.00 27.42 63 THR B CA 1
ATOM 2145 C C . THR B 1 65 ? -6.176 4.110 8.427 1.00 25.83 63 THR B C 1
ATOM 2146 O O . THR B 1 65 ? -6.089 2.891 8.627 1.00 25.13 63 THR B O 1
ATOM 2150 N N . PRO B 1 66 ? -5.960 4.671 7.218 1.00 27.05 64 PRO B N 1
ATOM 2151 C CA . PRO B 1 66 ? -5.508 3.807 6.121 1.00 23.85 64 PRO B CA 1
ATOM 2152 C C . PRO B 1 66 ? -4.211 3.074 6.450 1.00 24.72 64 PRO B C 1
ATOM 2153 O O . PRO B 1 66 ? -4.082 1.897 6.109 1.00 25.40 64 PRO B O 1
ATOM 2157 N N . GLU B 1 67 ? -3.281 3.749 7.124 1.00 25.36 65 GLU B N 1
ATOM 2158 C CA . GLU B 1 67 ? -2.020 3.142 7.530 1.00 26.09 65 GLU B CA 1
ATOM 2159 C C . GLU B 1 67 ? -2.227 1.982 8.496 1.00 26.49 65 GLU B C 1
ATOM 2160 O O . GLU B 1 67 ? -1.602 0.919 8.363 1.00 24.80 65 GLU B O 1
ATOM 2166 N N . ALA B 1 68 ? -3.097 2.194 9.480 1.00 23.70 66 ALA B N 1
ATOM 2167 C CA . ALA B 1 68 ? -3.409 1.160 10.461 1.00 25.02 66 ALA B CA 1
ATOM 2168 C C . ALA B 1 68 ? -4.151 -0.005 9.804 1.00 20.10 66 ALA B C 1
ATOM 2169 O O . ALA B 1 68 ? -3.904 -1.168 10.123 1.00 23.14 66 ALA B O 1
ATOM 2171 N N . LYS B 1 69 ? -5.057 0.313 8.884 1.00 20.86 67 LYS B N 1
ATOM 2172 C CA . LYS B 1 69 ? -5.829 -0.722 8.206 1.00 20.88 67 LYS B CA 1
ATOM 2173 C C . LYS B 1 69 ? -4.918 -1.613 7.355 1.00 23.25 67 LYS B C 1
ATOM 2174 O O . LYS B 1 69 ? -5.103 -2.830 7.300 1.00 24.26 67 LYS B O 1
ATOM 2180 N N . ALA B 1 70 ? -3.921 -1.002 6.714 1.00 26.14 68 ALA B N 1
ATOM 2181 C CA . ALA B 1 70 ? -2.988 -1.743 5.869 1.00 25.84 68 ALA B CA 1
ATOM 2182 C C . ALA B 1 70 ? -2.169 -2.717 6.705 1.00 25.58 68 ALA B C 1
ATOM 2183 O O . ALA B 1 70 ? -1.974 -3.869 6.319 1.00 28.75 68 ALA B O 1
ATOM 2185 N N . LYS B 1 71 ? -1.702 -2.252 7.857 1.00 26.30 69 LYS B N 1
ATOM 2186 C CA . LYS B 1 71 ? -0.998 -3.110 8.797 1.00 29.59 69 LYS B CA 1
ATOM 2187 C C . LYS B 1 71 ? -1.916 -4.226 9.288 1.00 24.84 69 LYS B C 1
ATOM 2188 O O . LYS B 1 71 ? -1.545 -5.400 9.273 1.00 26.28 69 LYS B O 1
ATOM 2194 N N . PHE B 1 72 ? -3.117 -3.836 9.704 1.00 23.44 70 PHE B N 1
ATOM 2195 C CA . PHE B 1 72 ? -4.104 -4.740 10.310 1.00 24.51 70 PHE B CA 1
ATOM 2196 C C . PHE B 1 72 ? -4.467 -5.881 9.376 1.00 23.61 70 PHE B C 1
ATOM 2197 O O . PHE B 1 72 ? -4.493 -7.040 9.790 1.00 23.03 70 PHE B O 1
ATOM 2205 N N . LYS B 1 73 ? -4.696 -5.554 8.103 1.00 22.62 71 LYS B N 1
ATOM 2206 C CA . LYS B 1 73 ? -5.136 -6.542 7.116 1.00 25.06 71 LYS B CA 1
ATOM 2207 C C . LYS B 1 73 ? -4.131 -7.657 6.844 1.00 25.63 71 LYS B C 1
ATOM 2208 O O . LYS B 1 73 ? -4.509 -8.733 6.391 1.00 24.47 71 LYS B O 1
ATOM 2214 N N . GLN B 1 74 ? -2.859 -7.421 7.131 1.00 25.59 72 GLN B N 1
ATOM 2215 C CA . GLN B 1 74 ? -1.863 -8.472 6.974 1.00 29.74 72 GLN B CA 1
ATOM 2216 C C . GLN B 1 74 ? -2.212 -9.719 7.812 1.00 27.52 72 GLN B C 1
ATOM 2217 O O . GLN B 1 74 ? -1.751 -10.821 7.510 1.00 29.44 72 GLN B O 1
ATOM 2223 N N . ALA B 1 75 ? -3.046 -9.552 8.841 1.00 25.36 73 ALA B N 1
ATOM 2224 C CA . ALA B 1 75 ? -3.509 -10.686 9.645 1.00 24.53 73 ALA B CA 1
ATOM 2225 C C . ALA B 1 75 ? -5.026 -10.926 9.521 1.00 25.05 73 ALA B C 1
ATOM 2226 O O . ALA B 1 75 ? -5.624 -11.653 10.323 1.00 23.31 73 ALA B O 1
ATOM 2228 N N . VAL B 1 76 ? -5.650 -10.332 8.508 1.00 22.70 74 VAL B N 1
ATOM 2229 C CA . VAL B 1 76 ? -7.090 -10.489 8.318 1.00 23.42 74 VAL B CA 1
ATOM 2230 C C . VAL B 1 76 ? -7.329 -11.280 7.034 1.00 22.87 74 VAL B C 1
ATOM 2231 O O . VAL B 1 76 ? -6.692 -11.015 6.034 1.00 23.21 74 VAL B O 1
ATOM 2235 N N . MET B 1 77 ? -8.215 -12.267 7.065 1.00 21.68 75 MET B N 1
ATOM 2236 C CA . MET B 1 77 ? -8.572 -12.990 5.844 1.00 21.95 75 MET B CA 1
ATOM 2237 C C . MET B 1 77 ? -9.181 -12.034 4.823 1.00 22.04 75 MET B C 1
ATOM 2238 O O . MET B 1 77 ? -9.852 -11.074 5.188 1.00 19.84 75 MET B O 1
ATOM 2243 N N . LYS B 1 78 ? -8.944 -12.293 3.542 1.00 23.54 76 LYS B N 1
ATOM 2244 C CA . LYS B 1 78 ? -9.340 -11.352 2.502 1.00 22.20 76 LYS B CA 1
ATOM 2245 C C . LYS B 1 78 ? -10.856 -11.274 2.359 1.00 22.54 76 LYS B C 1
ATOM 2246 O O . LYS B 1 78 ? -11.394 -10.254 1.922 1.00 21.90 76 LYS B O 1
ATOM 2252 N N . PHE B 1 79 ? -11.542 -12.344 2.742 1.00 20.06 77 PHE B N 1
ATOM 2253 C CA . PHE B 1 79 ? -13.003 -12.344 2.769 1.00 19.16 77 PHE B CA 1
ATOM 2254 C C . PHE B 1 79 ? -13.528 -11.128 3.528 1.00 18.30 77 PHE B C 1
ATOM 2255 O O . PHE B 1 79 ? -14.574 -10.576 3.188 1.00 17.81 77 PHE B O 1
ATOM 2263 N N . ASN B 1 80 ? -12.789 -10.711 4.558 1.00 18.21 78 ASN B N 1
ATOM 2264 C CA . ASN B 1 80 ? -13.244 -9.658 5.454 1.00 17.98 78 ASN B CA 1
ATOM 2265 C C . ASN B 1 80 ? -12.687 -8.2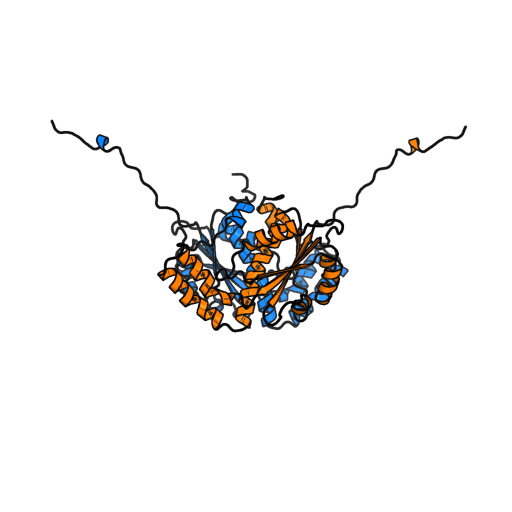82 5.105 1.00 19.09 78 ASN B C 1
ATOM 2266 O O . ASN B 1 80 ? -12.840 -7.325 5.852 1.00 18.51 78 ASN B O 1
ATOM 2271 N N . TYR B 1 81 ? -12.065 -8.171 3.942 1.00 18.36 79 TYR B N 1
ATOM 2272 C CA . TYR B 1 81 ? -11.580 -6.867 3.489 1.00 22.52 79 TYR B CA 1
ATOM 2273 C C . TYR B 1 81 ? -12.688 -5.801 3.287 1.00 20.94 79 TYR B C 1
ATOM 2274 O O . TYR B 1 81 ? -12.458 -4.630 3.607 1.00 22.58 79 TYR B O 1
ATOM 2283 N N . PRO B 1 82 ? -13.883 -6.184 2.768 1.00 21.08 80 PRO B N 1
ATOM 2284 C CA . PRO B 1 82 ? -14.913 -5.141 2.625 1.00 20.18 80 PRO B CA 1
ATOM 2285 C C . PRO B 1 82 ? -15.231 -4.414 3.931 1.00 20.10 80 PRO B C 1
ATOM 2286 O O . PRO B 1 82 ? -15.378 -3.190 3.912 1.00 20.43 80 PRO B O 1
ATOM 2290 N N . GLN B 1 83 ? -15.342 -5.164 5.027 1.00 19.33 81 GLN B N 1
ATOM 2291 C CA . GLN B 1 83 ? -15.557 -4.594 6.369 1.00 21.69 81 GLN B CA 1
ATOM 2292 C C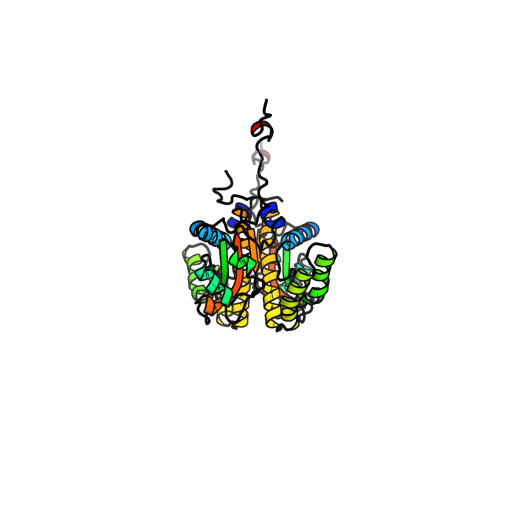 . GLN B 1 83 ? -14.441 -3.659 6.800 1.00 20.01 81 GLN B C 1
ATOM 2293 O O . GLN B 1 83 ? -14.681 -2.504 7.120 1.00 19.61 81 GLN B O 1
ATOM 2299 N N . VAL B 1 84 ? -13.227 -4.196 6.837 1.00 20.05 82 VAL B N 1
ATOM 2300 C CA . VAL B 1 84 ? -12.044 -3.448 7.237 1.00 20.04 82 VAL B CA 1
ATOM 2301 C C . VAL B 1 84 ? -11.826 -2.185 6.396 1.00 22.93 82 VAL B C 1
ATOM 2302 O O . VAL B 1 84 ? -11.586 -1.109 6.941 1.00 22.76 82 VAL B O 1
ATOM 2306 N N . ASP B 1 85 ? -11.909 -2.315 5.070 1.00 20.29 83 ASP B N 1
ATOM 2307 C CA . ASP B 1 85 ? -11.706 -1.171 4.185 1.00 21.83 83 ASP B CA 1
ATOM 2308 C C . ASP B 1 85 ? -12.771 -0.097 4.320 1.00 23.05 83 ASP B C 1
ATOM 2309 O O . ASP B 1 85 ? -12.440 1.091 4.343 1.00 25.90 83 ASP B O 1
ATOM 2314 N N . SER B 1 86 ? -14.045 -0.486 4.404 1.00 21.14 84 SER B N 1
ATOM 2315 C CA . SER B 1 86 ? -15.111 0.528 4.377 1.00 19.74 84 SER B CA 1
ATOM 2316 C C . SER B 1 86 ? -15.516 1.063 5.755 1.00 20.78 84 SER B C 1
ATOM 2317 O O . SER B 1 86 ? -16.082 2.153 5.843 1.00 18.76 84 SER B O 1
ATOM 2320 N N . ALA B 1 87 ? -15.244 0.306 6.816 1.00 21.59 85 ALA B N 1
ATOM 2321 C CA . ALA B 1 87 ? -15.673 0.691 8.162 1.00 22.03 85 ALA B CA 1
ATOM 2322 C C . ALA B 1 87 ? -15.076 2.021 8.611 1.00 24.42 85 ALA B C 1
ATOM 2323 O O . ALA B 1 87 ? -13.965 2.380 8.208 1.00 21.83 85 ALA B O 1
ATOM 2325 N N . SER B 1 88 ? -15.808 2.726 9.474 1.00 18.68 86 SER B N 1
ATOM 2326 C CA . SER B 1 88 ? -15.285 3.930 10.097 1.00 22.00 86 SER B CA 1
ATOM 2327 C C . SER B 1 88 ? -14.128 3.586 11.038 1.00 22.67 86 SER B C 1
ATOM 2328 O O . SER B 1 88 ? -13.096 4.256 11.059 1.00 21.91 86 SER B O 1
ATOM 2331 N N . ALA B 1 89 ? -14.304 2.522 11.806 1.00 18.72 87 ALA B N 1
ATOM 2332 C CA . ALA B 1 89 ? -13.253 2.015 12.668 1.00 19.06 87 ALA B CA 1
ATOM 2333 C C . ALA B 1 89 ? -13.472 0.544 12.914 1.00 17.59 87 ALA B C 1
ATOM 2334 O O . ALA B 1 89 ? -14.608 0.078 12.886 1.00 18.18 87 ALA B O 1
ATOM 2336 N N . ILE B 1 90 ? -12.386 -0.176 13.181 1.00 15.35 88 ILE B N 1
ATOM 2337 C CA . ILE B 1 90 ? -12.475 -1.548 13.644 1.00 17.80 88 ILE B CA 1
ATOM 2338 C C . ILE B 1 90 ? -11.935 -1.572 15.064 1.00 18.20 88 ILE B C 1
ATOM 2339 O O . ILE B 1 90 ? -10.872 -1.016 15.333 1.00 20.82 88 ILE B O 1
ATOM 2344 N N . VAL B 1 91 ? -12.674 -2.191 15.968 1.00 15.96 89 VAL B N 1
ATOM 2345 C CA . VAL B 1 91 ? -12.157 -2.410 17.306 1.00 16.27 89 VAL B CA 1
ATOM 2346 C C . VAL B 1 91 ? -11.803 -3.886 17.453 1.00 18.62 89 VAL B C 1
ATOM 2347 O O . VAL B 1 91 ? -12.692 -4.741 17.532 1.00 18.28 89 VAL B O 1
ATOM 2351 N N . PHE B 1 92 ? -10.512 -4.208 17.473 1.00 15.69 90 PHE B N 1
ATOM 2352 C CA . PHE B 1 92 ? -10.159 -5.601 17.677 1.00 17.73 90 PHE B CA 1
ATOM 2353 C C . PHE B 1 92 ? -10.062 -5.876 19.158 1.00 18.75 90 PHE B C 1
ATOM 2354 O O . PHE B 1 92 ? -9.495 -5.073 19.897 1.00 19.32 90 PHE B O 1
ATOM 2362 N N . ILE B 1 93 ? -10.615 -7.009 19.581 1.00 17.62 91 ILE B N 1
ATOM 2363 C CA . ILE B 1 93 ? -10.624 -7.374 20.995 1.00 21.06 91 ILE B CA 1
ATOM 2364 C C . ILE B 1 93 ? -9.707 -8.567 21.208 1.00 19.98 91 ILE B C 1
ATOM 2365 O O . ILE B 1 93 ? -9.872 -9.612 20.578 1.00 22.88 91 ILE B O 1
ATOM 2370 N N . ALA B 1 94 ? -8.710 -8.378 22.067 1.00 18.69 92 ALA B N 1
ATOM 2371 C CA . ALA B 1 94 ? -7.777 -9.432 22.436 1.00 20.69 92 ALA B CA 1
ATOM 2372 C C . ALA B 1 94 ? -7.957 -9.741 23.924 1.00 18.86 92 ALA B C 1
ATOM 2373 O O . ALA B 1 94 ? -8.325 -8.865 24.687 1.00 19.94 92 ALA B O 1
ATOM 2375 N N . GLY B 1 95 ? -7.711 -10.986 24.316 1.00 18.97 93 GLY B N 1
ATOM 2376 C CA . GLY B 1 95 ? -7.892 -11.404 25.691 1.00 22.57 93 GLY B CA 1
ATOM 2377 C C . GLY B 1 95 ? -6.600 -11.274 26.464 1.00 24.93 93 GLY B C 1
ATOM 2378 O O . GLY B 1 95 ? -5.543 -11.641 25.966 1.00 26.28 93 GLY B O 1
ATOM 2379 N N . ASP B 1 96 ? -6.693 -10.747 27.677 1.00 26.54 94 ASP B N 1
ATOM 2380 C CA . ASP B 1 96 ? -5.531 -10.552 28.538 1.00 27.40 94 ASP B CA 1
ATOM 2381 C C . ASP B 1 96 ? -5.422 -11.719 29.508 1.00 27.65 94 ASP B C 1
ATOM 2382 O O . ASP B 1 96 ? -6.181 -11.790 30.471 1.00 31.92 94 ASP B O 1
ATOM 2387 N N . THR B 1 97 ? -4.481 -12.629 29.264 1.00 28.56 95 THR B N 1
ATOM 2388 C CA . THR B 1 97 ? -4.363 -13.832 30.090 1.00 28.90 95 THR B CA 1
ATOM 2389 C C . THR B 1 97 ? -3.488 -13.606 31.336 1.00 30.76 95 THR B C 1
ATOM 2390 O O . THR B 1 97 ? -3.139 -14.556 32.036 1.00 35.74 95 THR B O 1
ATOM 2394 N N . GLN B 1 98 ? -3.161 -12.345 31.609 1.00 30.05 96 GLN B N 1
ATOM 2395 C CA . GLN B 1 98 ? -2.469 -11.947 32.833 1.00 33.18 96 GLN B CA 1
ATOM 2396 C C . GLN B 1 98 ? -3.365 -11.070 33.688 1.00 30.72 96 GLN B C 1
ATOM 2397 O O . GLN B 1 98 ? -2.889 -10.371 34.585 1.00 30.49 96 GLN B O 1
ATOM 2403 N N . SER B 1 99 ? -4.661 -11.090 33.397 1.00 30.34 97 SER B N 1
ATOM 2404 C CA . SER B 1 99 ? -5.604 -10.206 34.076 1.00 29.34 97 SER B CA 1
ATOM 2405 C C . SER B 1 99 ? -5.734 -10.537 35.560 1.00 27.75 97 SER B C 1
ATOM 2406 O O . SER B 1 99 ? -6.084 -9.678 36.369 1.00 26.58 97 SER B O 1
ATOM 2409 N N . HIS B 1 100 ? -5.450 -11.785 35.913 1.00 29.63 98 HIS B N 1
ATOM 2410 C CA . HIS B 1 100 ? -5.619 -12.235 37.290 1.00 28.90 98 HIS B CA 1
ATOM 2411 C C . HIS B 1 100 ? -4.459 -11.823 38.195 1.00 34.27 98 HIS B C 1
ATOM 2412 O O . HIS B 1 100 ? -4.475 -12.110 39.393 1.00 36.09 98 HIS B O 1
ATOM 2419 N N . TYR B 1 101 ? -3.460 -11.147 37.634 1.00 30.10 99 TYR B N 1
ATOM 2420 C CA . TYR B 1 101 ? -2.299 -10.735 38.417 1.00 33.51 99 TYR B CA 1
ATOM 2421 C C . TYR B 1 101 ? -2.665 -9.735 39.515 1.00 36.60 99 TYR B C 1
ATOM 2422 O O . TYR B 1 101 ? -2.005 -9.686 40.558 1.00 34.41 99 TYR B O 1
ATOM 2431 N N . VAL B 1 102 ? -3.719 -8.952 39.289 1.00 34.72 100 VAL B N 1
ATOM 2432 C CA . VAL B 1 102 ? -4.167 -7.968 40.277 1.00 37.83 100 VAL B CA 1
ATOM 2433 C C . VAL B 1 102 ? -5.395 -8.441 41.060 1.00 40.59 100 VAL B C 1
ATOM 2434 O O . VAL B 1 102 ? -6.065 -7.636 41.713 1.00 40.22 100 VAL B O 1
ATOM 2438 N N . TYR B 1 103 ? -5.679 -9.741 40.982 1.00 33.00 101 TYR B N 1
ATOM 2439 C CA . TYR B 1 103 ? -6.825 -10.340 41.658 1.00 37.52 101 TYR B CA 1
ATOM 2440 C C . TYR B 1 103 ? -6.892 -9.944 43.130 1.00 36.24 101 TYR B C 1
ATOM 2441 O O . TYR B 1 103 ? -7.887 -9.385 43.584 1.00 34.27 101 TYR B O 1
ATOM 2450 N N . ARG B 1 104 ? -5.833 -10.261 43.868 1.00 40.59 102 ARG B N 1
ATOM 2451 C CA . ARG B 1 104 ? -5.806 -10.024 45.307 1.00 39.45 102 ARG B CA 1
ATOM 2452 C C . ARG B 1 104 ? -6.024 -8.549 45.614 1.00 39.48 102 ARG B C 1
ATOM 2453 O O . ARG B 1 104 ? -6.828 -8.201 46.477 1.00 40.12 102 ARG B O 1
ATOM 2461 N N . ASP B 1 105 ? -5.331 -7.683 44.881 1.00 42.55 103 ASP B N 1
ATOM 2462 C CA . ASP B 1 105 ? -5.413 -6.246 45.129 1.00 49.50 103 ASP B CA 1
ATOM 2463 C C . ASP B 1 105 ? -6.807 -5.659 44.881 1.00 43.94 103 ASP B C 1
ATOM 2464 O O . ASP B 1 105 ? -7.350 -4.968 45.748 1.00 47.49 103 ASP B O 1
ATOM 2469 N N . VAL B 1 106 ? -7.393 -5.937 43.720 1.00 40.32 104 VAL B N 1
ATOM 2470 C CA . VAL B 1 106 ? -8.692 -5.349 43.375 1.00 43.06 104 VAL B CA 1
ATOM 2471 C C . VAL B 1 106 ? -9.820 -5.767 44.333 1.00 43.60 104 VAL B C 1
ATOM 2472 O O . VAL B 1 106 ? -10.656 -4.942 44.706 1.00 42.89 104 VAL B O 1
ATOM 2476 N N . TRP B 1 107 ? -9.838 -7.030 44.750 1.00 40.13 105 TRP B N 1
ATOM 2477 C CA . TRP B 1 107 ? -10.914 -7.498 45.617 1.00 39.34 105 TRP B CA 1
ATOM 2478 C C . TRP B 1 107 ? -10.656 -7.118 47.079 1.00 40.64 105 TRP B C 1
ATOM 2479 O O . TRP B 1 107 ? -11.592 -6.997 47.870 1.00 39.19 105 TRP B O 1
ATOM 2490 N N . ASN B 1 108 ? -9.391 -6.906 47.429 1.00 43.82 106 ASN B N 1
ATOM 2491 C CA . ASN B 1 108 ? -9.066 -6.279 48.707 1.00 41.68 106 ASN B CA 1
ATOM 2492 C C . ASN B 1 108 ? -9.667 -4.876 48.767 1.00 41.92 106 ASN B C 1
ATOM 2493 O O . ASN B 1 108 ? -10.223 -4.468 49.783 1.00 43.93 106 ASN B O 1
ATOM 2498 N N . LYS B 1 109 ? -9.581 -4.154 47.656 1.00 44.70 107 LYS B N 1
ATOM 2499 C CA . LYS B 1 109 ? -10.096 -2.792 47.595 1.00 46.84 107 LYS B CA 1
ATOM 2500 C C . LYS B 1 109 ? -11.612 -2.724 47.812 1.00 47.03 107 LYS B C 1
ATOM 2501 O O . LYS B 1 109 ? -12.101 -1.825 48.497 1.00 42.86 107 LYS B O 1
ATOM 2507 N N . VAL B 1 110 ? -12.357 -3.673 47.251 1.00 40.90 108 VAL B N 1
ATOM 2508 C CA . VAL B 1 110 ? -13.802 -3.719 47.486 1.00 39.64 108 VAL B CA 1
ATOM 2509 C C . VAL B 1 110 ? -14.084 -3.890 48.983 1.00 41.53 108 VAL B C 1
ATOM 2510 O O . VAL B 1 110 ? -15.079 -3.381 49.508 1.00 40.34 108 VAL B O 1
ATOM 2514 N N . TYR B 1 111 ? -13.188 -4.600 49.662 1.00 38.37 109 TYR B N 1
ATOM 2515 C CA . TYR B 1 111 ? -13.284 -4.810 51.108 1.00 44.41 109 TYR B CA 1
ATOM 2516 C C . TYR B 1 111 ? -12.997 -3.526 51.894 1.00 45.20 109 TYR B C 1
ATOM 2517 O O . TYR B 1 111 ? -13.732 -3.174 52.821 1.00 44.43 109 TYR B O 1
ATOM 2526 N N . GLU B 1 112 ? -11.932 -2.826 51.508 1.00 44.80 110 GLU B N 1
ATOM 2527 C CA . GLU B 1 112 ? -11.508 -1.617 52.209 1.00 47.23 110 GLU B CA 1
ATOM 2528 C C . GLU B 1 112 ? -12.515 -0.481 52.044 1.00 50.94 110 GLU B C 1
ATOM 2529 O O . GLU B 1 112 ? -12.622 0.391 52.911 1.00 51.47 110 GLU B O 1
ATOM 2535 N N . ASP B 1 113 ? -13.255 -0.497 50.936 1.00 44.88 111 ASP B N 1
ATOM 2536 C CA . ASP B 1 113 ? -14.267 0.528 50.677 1.00 48.32 111 ASP B CA 1
ATOM 2537 C C . ASP B 1 113 ? -15.619 0.156 51.276 1.00 44.57 111 ASP B C 1
ATOM 2538 O O . ASP B 1 113 ? -16.628 0.806 50.998 1.00 48.60 111 ASP B O 1
ATOM 2543 N N . GLY B 1 114 ? -15.635 -0.912 52.069 1.00 46.71 112 GLY B N 1
ATOM 2544 C CA . GLY B 1 114 ? -16.781 -1.246 52.900 1.00 43.41 112 GLY B CA 1
ATOM 2545 C C . GLY B 1 114 ? -17.913 -2.017 52.247 1.00 45.93 112 GLY B C 1
ATOM 2546 O O . GLY B 1 114 ? -19.016 -2.077 52.793 1.00 43.85 112 GLY B O 1
ATOM 2547 N N . ASN B 1 115 ? -17.653 -2.630 51.096 1.00 47.91 113 ASN B N 1
ATOM 2548 C CA . ASN B 1 115 ? -18.744 -3.233 50.338 1.00 47.89 113 ASN B CA 1
ATOM 2549 C C . ASN B 1 115 ? -18.793 -4.766 50.386 1.00 45.60 113 ASN B C 1
ATOM 2550 O O . ASN B 1 115 ? -19.770 -5.366 49.938 1.00 47.28 113 ASN B O 1
ATOM 2555 N N . ILE B 1 116 ? -17.752 -5.397 50.925 1.00 43.53 114 ILE B N 1
ATOM 2556 C CA . ILE B 1 116 ? -17.840 -6.809 51.300 1.00 40.70 114 ILE B CA 1
ATOM 2557 C C . ILE B 1 116 ? -17.251 -7.029 52.688 1.00 43.92 114 ILE B C 1
ATOM 2558 O O . ILE B 1 116 ? -16.359 -6.297 53.119 1.00 38.07 114 ILE B O 1
ATOM 2563 N N . THR B 1 117 ? -17.755 -8.044 53.383 1.00 41.28 115 THR B N 1
ATOM 2564 C CA . THR B 1 117 ? -17.208 -8.424 54.675 1.00 43.35 115 THR B CA 1
ATOM 2565 C C . THR B 1 117 ? -15.866 -9.116 54.492 1.00 42.63 115 THR B C 1
ATOM 2566 O O . THR B 1 117 ? -15.554 -9.608 53.410 1.00 39.87 115 THR B O 1
ATOM 2570 N N . LYS B 1 118 ? -15.080 -9.148 55.560 1.00 41.37 116 LYS B N 1
ATOM 2571 C CA . LYS B 1 118 ? -13.810 -9.859 55.568 1.00 43.22 116 LYS B CA 1
ATOM 2572 C C . LYS B 1 118 ? -14.031 -11.341 55.282 1.00 45.01 116 LYS B C 1
ATOM 2573 O O . LYS B 1 118 ? -13.238 -11.975 54.584 1.00 45.52 116 LYS B O 1
ATOM 2579 N N . GLU B 1 119 ? -15.113 -11.889 55.830 1.00 45.26 117 GLU B N 1
ATOM 2580 C CA . GLU B 1 119 ? -15.477 -13.280 55.578 1.00 45.07 117 GLU B CA 1
ATOM 2581 C C . GLU B 1 119 ? -15.780 -13.489 54.098 1.00 43.53 117 GLU B C 1
ATOM 2582 O O . GLU B 1 119 ? -15.402 -14.511 53.522 1.00 45.75 117 GLU B O 1
ATOM 2588 N N . ARG B 1 120 ? -16.456 -12.515 53.488 1.00 40.03 118 ARG B N 1
ATOM 2589 C CA . ARG B 1 120 ? -16.795 -12.587 52.065 1.00 41.43 118 ARG B CA 1
ATOM 2590 C C . ARG B 1 120 ? -15.543 -12.473 51.195 1.00 38.99 118 ARG B C 1
ATOM 2591 O O . ARG B 1 120 ? -15.386 -13.219 50.233 1.00 42.00 118 ARG B O 1
ATOM 2599 N N . LEU B 1 121 ? -14.653 -11.547 51.542 1.00 39.60 119 LEU B N 1
ATOM 2600 C CA . LEU B 1 121 ? -13.384 -11.401 50.832 1.00 41.15 119 LEU B CA 1
ATOM 2601 C C . LEU B 1 121 ? -12.568 -12.689 50.872 1.00 41.44 119 LEU B C 1
ATOM 2602 O O . LEU B 1 121 ? -12.024 -13.122 49.857 1.00 39.65 119 LEU B O 1
ATOM 2607 N N . ASP B 1 122 ? -12.485 -13.290 52.055 1.00 39.25 120 ASP B N 1
ATOM 2608 C CA . ASP B 1 122 ? -11.748 -14.535 52.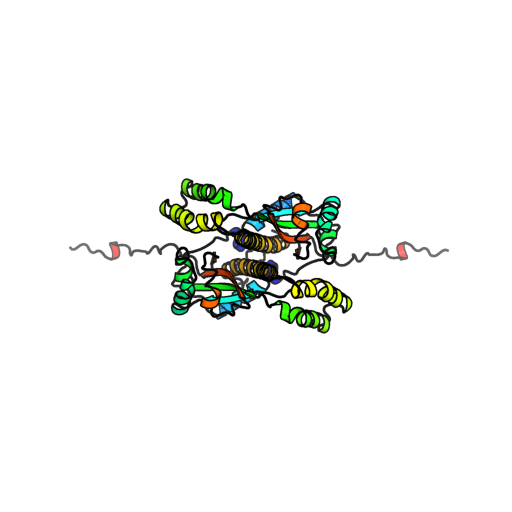252 1.00 43.00 120 ASP B CA 1
ATOM 2609 C C . ASP B 1 122 ? -12.329 -15.678 51.419 1.00 39.58 120 ASP B C 1
ATOM 2610 O O . ASP B 1 122 ? -11.580 -16.499 50.887 1.00 39.34 120 ASP B O 1
ATOM 2615 N N . GLN B 1 123 ? -13.658 -15.739 51.327 1.00 38.25 121 GLN B N 1
ATOM 2616 C CA . GLN B 1 123 ? -14.323 -16.741 50.497 1.00 40.49 121 GLN B CA 1
ATOM 2617 C C . GLN B 1 123 ? -13.913 -16.551 49.041 1.00 38.66 121 GLN B C 1
ATOM 2618 O O . GLN B 1 123 ? -13.519 -17.502 48.359 1.00 37.56 121 GLN B O 1
ATOM 2624 N N . ILE B 1 124 ? -13.999 -15.309 48.581 1.00 36.55 122 ILE B N 1
ATOM 2625 C CA . ILE B 1 124 ? -13.668 -14.964 47.200 1.00 36.18 122 ILE B CA 1
ATOM 2626 C C . ILE B 1 124 ? -12.225 -15.326 46.871 1.00 37.04 122 ILE B C 1
ATOM 2627 O O . ILE B 1 124 ? -11.946 -15.980 45.863 1.00 35.25 122 ILE B O 1
ATOM 2632 N N . LEU B 1 125 ? -11.309 -14.922 47.742 1.00 37.31 123 LEU B N 1
ATOM 2633 C CA . LEU B 1 125 ? -9.891 -15.175 47.525 1.00 37.71 123 LEU B CA 1
ATOM 2634 C C . LEU B 1 125 ? -9.540 -16.660 47.588 1.00 39.28 123 LEU B C 1
ATOM 2635 O O . LEU B 1 125 ? -8.755 -17.146 46.782 1.00 42.24 123 LEU B O 1
ATOM 2640 N N . GLY B 1 126 ? -10.125 -17.379 48.541 1.00 39.86 124 GLY B N 1
ATOM 2641 C CA . GLY B 1 126 ? -9.774 -18.772 48.754 1.00 36.27 124 GLY B CA 1
ATOM 2642 C C . GLY B 1 126 ? -10.360 -19.709 47.720 1.00 37.92 124 GLY B C 1
ATOM 2643 O O . GLY B 1 126 ? -9.906 -20.843 47.556 1.00 35.20 124 GLY B O 1
ATOM 2644 N N . THR B 1 127 ? -11.366 -19.225 47.003 1.00 37.22 125 THR B N 1
ATOM 2645 C CA . THR B 1 127 ? -12.113 -20.065 46.075 1.00 35.22 125 THR B CA 1
ATOM 2646 C C . THR B 1 127 ? -11.616 -19.952 44.624 1.00 33.41 125 THR B C 1
ATOM 2647 O O . THR B 1 127 ? -11.423 -20.970 43.944 1.00 33.48 125 THR B O 1
ATOM 2651 N N . PHE B 1 128 ? -11.403 -18.731 44.142 1.00 30.04 126 PHE B N 1
ATOM 2652 C CA . PHE B 1 128 ? -11.106 -18.551 42.715 1.00 33.13 126 PHE B CA 1
ATOM 2653 C C . PHE B 1 128 ? -9.665 -18.127 42.416 1.00 34.63 126 PHE B C 1
ATOM 2654 O O . PHE B 1 128 ? -9.133 -18.432 41.343 1.00 33.76 126 PHE B O 1
ATOM 2662 N N . LEU B 1 129 ? -9.033 -17.422 43.350 1.00 34.25 127 LEU B N 1
ATOM 2663 C CA . LEU B 1 129 ? -7.656 -16.996 43.121 1.00 39.39 127 LEU B CA 1
ATOM 2664 C C . LEU B 1 129 ? -6.719 -18.195 42.882 1.00 36.30 127 LEU B C 1
ATOM 2665 O O . LEU B 1 129 ? -5.921 -18.159 41.950 1.00 38.04 127 LEU B O 1
ATOM 2670 N N . PRO B 1 130 ? -6.825 -19.270 43.691 1.00 36.02 128 PRO B N 1
ATOM 2671 C CA . PRO B 1 130 ? -5.997 -20.438 43.361 1.00 39.27 128 PRO B CA 1
ATOM 2672 C C . PRO B 1 130 ? -6.239 -21.020 41.964 1.00 39.19 128 PRO B C 1
ATOM 2673 O O . PRO B 1 130 ? -5.304 -21.525 41.341 1.00 39.42 128 PRO B O 1
ATOM 2677 N N . LEU B 1 131 ? -7.476 -20.960 41.483 1.00 38.17 129 LEU B N 1
ATOM 2678 C CA . LEU B 1 131 ? -7.798 -21.511 40.172 1.00 32.41 129 LEU B CA 1
ATOM 2679 C C . LEU B 1 131 ? -7.075 -20.758 39.051 1.00 35.35 129 LEU B C 1
ATOM 2680 O O . LEU B 1 131 ? -6.580 -21.370 38.109 1.00 35.21 129 LEU B O 1
ATOM 2685 N N . TYR B 1 132 ? -6.997 -19.435 39.153 1.00 37.79 130 TYR B N 1
ATOM 2686 C CA . TYR B 1 132 ? -6.285 -18.653 38.143 1.00 36.15 130 TYR B CA 1
ATOM 2687 C C . TYR B 1 132 ? -4.770 -18.892 38.229 1.00 38.64 130 TYR B C 1
ATOM 2688 O O . TYR B 1 132 ? -4.114 -19.170 37.218 1.00 38.22 130 TYR B O 1
ATOM 2697 N N . GLU B 1 133 ? -4.228 -18.791 39.443 1.00 38.26 131 GLU B N 1
ATOM 2698 C CA . GLU B 1 133 ? -2.793 -18.945 39.674 1.00 38.60 131 GLU B CA 1
ATOM 2699 C C . GLU B 1 133 ? -2.266 -20.327 39.282 1.00 39.18 131 GLU B C 1
ATOM 2700 O O . GLU B 1 133 ? -1.102 -20.472 38.910 1.00 40.00 131 GLU B O 1
ATOM 2706 N N . ASN B 1 134 ? -3.129 -21.334 39.343 1.00 39.38 132 ASN B N 1
ATOM 2707 C CA . ASN B 1 134 ? -2.747 -22.689 38.956 1.00 40.29 132 ASN B CA 1
ATOM 2708 C C . ASN B 1 134 ? -3.366 -23.136 37.629 1.00 36.56 132 ASN B C 1
ATOM 2709 O O . ASN B 1 134 ? -3.354 -24.317 37.304 1.00 36.57 132 ASN B O 1
ATOM 2714 N N . ALA B 1 135 ? -3.895 -22.185 36.865 1.00 37.30 133 ALA B N 1
ATOM 2715 C CA . ALA B 1 135 ? -4.580 -22.496 35.614 1.00 39.40 133 ALA B CA 1
ATOM 2716 C C . ALA B 1 135 ? -3.609 -22.854 34.494 1.00 38.42 133 ALA B C 1
ATOM 2717 O O . ALA B 1 135 ? -2.517 -22.294 34.412 1.00 38.23 133 ALA B O 1
ATOM 2719 N N . THR B 1 136 ? -4.007 -23.789 33.634 1.00 35.26 134 THR B N 1
ATOM 2720 C CA . THR B 1 136 ? -3.246 -24.071 32.422 1.00 35.70 134 THR B CA 1
ATOM 2721 C C . THR B 1 136 ? -3.309 -22.838 31.537 1.00 38.21 134 THR B C 1
ATOM 2722 O O . THR B 1 136 ? -4.200 -22.001 31.718 1.00 35.58 134 THR B O 1
ATOM 2726 N N . PRO B 1 137 ? -2.360 -22.705 30.590 1.00 40.44 135 PRO B N 1
ATOM 2727 C CA . PRO B 1 137 ? -2.490 -21.612 29.623 1.00 36.20 135 PRO B CA 1
ATOM 2728 C C . PRO B 1 137 ? -3.857 -21.651 28.958 1.00 35.87 135 PRO B C 1
ATOM 2729 O O . PRO B 1 137 ? -4.515 -20.611 28.826 1.00 32.15 135 PRO B O 1
ATOM 2733 N N . ASP B 1 138 ? -4.284 -22.854 28.579 1.00 33.95 136 ASP B N 1
ATOM 2734 C CA . ASP B 1 138 ? -5.539 -23.034 27.862 1.00 37.73 136 ASP B CA 1
ATOM 2735 C C . ASP B 1 138 ? -6.748 -22.555 28.667 1.00 33.24 136 ASP B C 1
ATOM 2736 O O . ASP B 1 138 ? -7.682 -21.980 28.101 1.00 29.26 136 ASP B O 1
ATOM 2741 N N . PHE B 1 139 ? -6.734 -22.763 29.980 1.00 30.80 137 PHE B N 1
ATOM 2742 C CA . PHE B 1 139 ? -7.850 -22.289 30.786 1.00 31.23 137 PHE B CA 1
ATOM 2743 C C . PHE B 1 139 ? -7.867 -20.765 30.894 1.00 29.59 137 PHE B C 1
ATOM 2744 O O . PHE B 1 139 ? -8.934 -20.155 30.914 1.00 30.84 137 PHE B O 1
ATOM 2752 N N . LEU B 1 140 ? -6.698 -20.141 30.976 1.00 28.12 138 LEU B N 1
ATOM 2753 C CA . LEU B 1 140 ? -6.651 -18.679 30.979 1.00 27.64 138 LEU B CA 1
ATOM 2754 C C . LEU B 1 140 ? -7.118 -18.124 29.623 1.00 25.81 138 LEU B C 1
ATOM 2755 O O . LEU B 1 140 ? -7.786 -17.091 29.553 1.00 24.31 138 LEU B O 1
ATOM 2760 N N . LYS B 1 141 ? -6.761 -18.818 28.552 1.00 24.06 139 LYS B N 1
ATOM 2761 C CA . LYS B 1 141 ? -7.182 -18.424 27.208 1.00 27.84 139 LYS B CA 1
ATOM 2762 C C . LYS B 1 141 ? -8.705 -18.480 27.061 1.00 27.73 139 LYS B C 1
ATOM 2763 O O . LYS B 1 141 ? -9.341 -17.543 26.573 1.00 23.71 139 LYS B O 1
ATOM 2769 N N . PHE B 1 142 ? -9.279 -19.596 27.494 1.00 25.61 140 PHE B N 1
ATOM 2770 C CA . PHE B 1 142 ? -10.721 -19.798 27.498 1.00 25.09 140 PHE B CA 1
ATOM 2771 C C . PHE B 1 142 ? -11.419 -18.701 28.329 1.00 25.45 140 PHE B C 1
ATOM 2772 O O . PHE B 1 142 ? -12.370 -18.064 27.860 1.00 21.81 140 PHE B O 1
ATOM 2780 N N . ASP B 1 143 ? -10.910 -18.450 29.537 1.00 26.18 141 ASP B N 1
ATOM 2781 C CA . ASP B 1 143 ? -11.468 -17.427 30.432 1.00 23.60 141 ASP B CA 1
ATOM 2782 C C . ASP B 1 143 ? -11.520 -16.039 29.791 1.00 24.14 141 ASP B C 1
ATOM 2783 O O . ASP B 1 143 ? -12.549 -15.362 29.839 1.00 19.66 141 ASP B O 1
ATOM 2788 N N . ALA B 1 144 ? -10.403 -15.615 29.200 1.00 23.94 142 ALA B N 1
ATOM 2789 C CA . ALA B 1 144 ? -10.315 -14.300 28.572 1.00 21.03 142 ALA B CA 1
ATOM 2790 C C . ALA B 1 144 ? -11.152 -14.211 27.285 1.00 21.97 142 ALA B C 1
ATOM 2791 O O . ALA B 1 144 ? -11.661 -13.149 26.941 1.00 20.36 142 ALA B O 1
ATOM 2793 N N . THR B 1 145 ? -11.265 -15.320 26.567 1.00 21.93 143 THR B N 1
ATOM 2794 C CA . THR B 1 145 ? -12.113 -15.368 25.374 1.00 21.71 143 THR B CA 1
ATOM 2795 C C . THR B 1 145 ? -13.575 -15.079 25.744 1.00 20.56 143 THR B C 1
ATOM 2796 O O . THR B 1 145 ? -14.265 -14.314 25.060 1.00 19.41 143 THR B O 1
ATOM 2800 N N . ILE B 1 146 ? -14.037 -15.675 26.838 1.00 15.60 144 ILE B N 1
ATOM 2801 C CA . ILE B 1 146 ? -15.407 -15.458 27.279 1.00 19.99 144 ILE B CA 1
ATOM 2802 C C . ILE B 1 146 ? -15.670 -13.989 27.600 1.00 18.09 144 ILE B C 1
ATOM 2803 O O . ILE B 1 146 ? -16.622 -13.414 27.080 1.00 17.18 144 ILE B O 1
ATOM 2808 N N . ASP B 1 147 ? -14.823 -13.386 28.439 1.00 18.87 145 ASP B N 1
ATOM 2809 C CA . ASP B 1 147 ? -14.897 -11.937 28.709 1.00 20.31 145 ASP B CA 1
ATOM 2810 C C . ASP B 1 147 ? -14.911 -11.116 27.424 1.00 15.86 145 ASP B C 1
ATOM 2811 O O . ASP B 1 147 ? -15.716 -10.193 27.262 1.00 17.12 145 ASP B O 1
ATOM 2816 N N . CYS B 1 148 ? -13.992 -11.439 26.519 1.00 18.18 146 CYS B N 1
ATOM 2817 C CA . CYS B 1 148 ? -13.858 -10.700 25.267 1.00 18.14 146 CYS B CA 1
ATOM 2818 C C . CYS B 1 148 ? -15.106 -10.797 24.404 1.00 17.69 146 CYS B C 1
ATOM 2819 O O . CYS B 1 148 ? -15.473 -9.845 23.701 1.00 17.33 146 CYS B O 1
ATOM 2822 N N . SER B 1 149 ? -15.761 -11.948 24.465 1.00 17.55 147 SER B N 1
ATOM 2823 C CA . SER B 1 149 ? -16.955 -12.157 23.657 1.00 16.85 147 SER B CA 1
ATOM 2824 C C . SER B 1 149 ? -18.152 -11.416 24.231 1.00 15.50 147 SER B C 1
ATOM 2825 O O . SER B 1 149 ? -18.988 -10.919 23.481 1.00 14.00 147 SER B O 1
ATOM 2828 N N . VAL B 1 150 ? -18.256 -11.307 25.557 1.00 13.82 148 VAL B N 1
ATOM 2829 C CA . VAL B 1 150 ? -19.437 -10.641 26.067 1.00 14.85 148 VAL B CA 1
ATOM 2830 C C . VAL B 1 150 ? -19.300 -9.129 25.864 1.00 15.41 148 VAL B C 1
ATOM 2831 O O . VAL B 1 150 ? -20.288 -8.451 25.558 1.00 13.73 148 VAL B O 1
ATOM 2835 N N . VAL B 1 151 ? -18.088 -8.591 25.996 1.00 15.22 149 VAL B N 1
ATOM 2836 C CA . VAL B 1 151 ? -17.943 -7.154 25.772 1.00 14.61 149 VAL B CA 1
ATOM 2837 C C . VAL B 1 151 ? -18.096 -6.908 24.258 1.00 14.25 149 VAL B C 1
ATOM 2838 O O . VAL B 1 151 ? -18.626 -5.880 23.835 1.00 15.54 149 VAL B O 1
ATOM 2842 N N . GLY B 1 152 ? -17.703 -7.884 23.443 1.00 12.52 150 GLY B N 1
ATOM 2843 C CA . GLY B 1 152 ? -17.889 -7.781 22.001 1.00 15.14 150 GLY B CA 1
ATOM 2844 C C . GLY B 1 152 ? -19.356 -7.706 21.626 1.00 14.70 150 GLY B C 1
ATOM 2845 O O . GLY B 1 152 ? -19.754 -6.892 20.789 1.00 14.54 150 GLY B O 1
ATOM 2846 N N . MET B 1 153 ? -20.173 -8.545 22.268 1.00 17.07 151 MET B N 1
ATOM 2847 C CA . MET B 1 153 ? -21.618 -8.522 22.048 1.00 14.37 151 MET B CA 1
ATOM 2848 C C . MET B 1 153 ? -22.218 -7.172 22.458 1.00 12.61 151 MET B C 1
ATOM 2849 O O . MET B 1 153 ? -23.062 -6.601 21.757 1.00 13.61 151 MET B O 1
ATOM 2854 N N . GLN B 1 154 ? -21.792 -6.658 23.603 1.00 13.71 152 GLN B N 1
ATOM 2855 C CA . GLN B 1 154 ? -22.300 -5.367 24.033 1.00 15.32 152 GLN B CA 1
ATOM 2856 C C . GLN B 1 154 ? -21.869 -4.246 23.083 1.00 12.53 152 GLN B C 1
ATOM 2857 O O . GLN B 1 154 ? -22.638 -3.335 22.826 1.00 15.03 152 GLN B O 1
ATOM 2863 N N . LEU B 1 155 ? -20.674 -4.340 22.507 1.00 14.97 153 LEU B N 1
ATOM 2864 C CA . LEU B 1 155 ? -20.190 -3.278 21.597 1.00 11.09 153 LEU B CA 1
ATOM 2865 C C . LEU B 1 155 ? -21.020 -3.236 20.300 1.00 13.28 153 LEU B C 1
ATOM 2866 O O . LEU B 1 155 ? -21.342 -2.150 19.763 1.00 10.48 153 LEU B O 1
ATOM 2871 N N . LEU B 1 156 ? -21.390 -4.419 19.802 1.00 14.35 154 LEU B N 1
ATOM 2872 C CA . LEU B 1 156 ? -22.320 -4.515 18.664 1.00 14.11 154 LEU B CA 1
ATOM 2873 C C . LEU B 1 156 ? -23.639 -3.777 18.924 1.00 14.64 154 LEU B C 1
ATOM 2874 O O . LEU B 1 156 ? -24.176 -3.085 18.050 1.00 17.04 154 LEU B O 1
ATOM 2879 N N . LEU B 1 157 ? -24.171 -3.957 20.126 1.00 14.89 155 LEU B N 1
ATOM 2880 C CA . LEU B 1 157 ? -25.406 -3.300 20.524 1.00 18.00 155 LEU B CA 1
ATOM 2881 C C . LEU B 1 157 ? -25.176 -1.805 20.770 1.00 17.67 155 LEU B C 1
ATOM 2882 O O . LEU B 1 157 ? -25.986 -0.976 20.358 1.00 16.40 155 LEU B O 1
ATOM 2887 N N . VAL B 1 158 ? -24.090 -1.467 21.463 1.00 15.83 156 VAL B N 1
ATOM 2888 C CA . VAL B 1 158 ? -23.754 -0.055 21.683 1.00 16.42 156 VAL B CA 1
ATOM 2889 C C . VAL B 1 158 ? -23.591 0.722 20.350 1.00 15.63 156 VAL B C 1
ATOM 2890 O O . VAL B 1 158 ? -24.005 1.883 20.238 1.00 17.31 156 VAL B O 1
ATOM 2894 N N . ALA B 1 159 ? -23.021 0.081 19.332 1.00 14.30 157 ALA B N 1
ATOM 2895 C CA . ALA B 1 159 ? -22.878 0.733 18.032 1.00 16.68 157 ALA B CA 1
ATOM 2896 C C . ALA B 1 159 ? -24.235 1.148 17.448 1.00 17.91 157 ALA B C 1
ATOM 2897 O O . ALA B 1 159 ? -24.390 2.270 16.950 1.00 17.27 157 ALA B O 1
ATOM 2899 N N . ARG B 1 160 ? -25.229 0.258 17.526 1.00 17.07 158 ARG B N 1
ATOM 2900 C CA . ARG B 1 160 ? -26.563 0.590 17.048 1.00 16.04 158 ARG B CA 1
ATOM 2901 C C . ARG B 1 160 ? -27.267 1.615 17.939 1.00 17.31 158 ARG B C 1
ATOM 2902 O O . ARG B 1 160 ? -28.051 2.434 17.449 1.00 20.34 158 ARG B O 1
ATOM 2910 N N . ALA B 1 161 ? -27.007 1.573 19.242 1.00 17.64 159 ALA B N 1
ATOM 2911 C CA . ALA B 1 161 ? -27.607 2.557 20.133 1.00 20.16 159 ALA B CA 1
ATOM 2912 C C . ALA B 1 161 ? -27.141 3.974 19.755 1.00 20.73 159 ALA B C 1
ATOM 2913 O O . ALA B 1 161 ? -27.862 4.972 19.958 1.00 20.42 159 ALA B O 1
ATOM 2915 N N . HIS B 1 162 ? -25.931 4.034 19.202 1.00 17.92 160 HIS B N 1
ATOM 2916 C CA . HIS B 1 162 ? -25.298 5.270 18.740 1.00 21.34 160 HIS B CA 1
ATOM 2917 C C . HIS B 1 162 ? -25.676 5.626 17.298 1.00 22.48 160 HIS B C 1
ATOM 2918 O O . HIS B 1 162 ? -25.167 6.601 16.736 1.00 20.91 160 HIS B O 1
ATOM 2925 N N . GLY B 1 163 ? -26.559 4.837 16.692 1.00 19.70 161 GLY B N 1
ATOM 2926 C CA . GLY B 1 163 ? -26.983 5.098 15.324 1.00 20.91 161 GLY B CA 1
ATOM 2927 C C . GLY B 1 163 ? -26.118 4.475 14.232 1.00 22.91 161 GLY B C 1
ATOM 2928 O O . GLY B 1 163 ? -26.289 4.774 13.038 1.00 22.80 161 GLY B O 1
ATOM 2929 N N . TYR B 1 164 ? -25.190 3.600 14.618 1.00 20.61 162 TYR B N 1
ATOM 2930 C CA . TYR B 1 164 ? -24.357 2.932 13.628 1.00 19.56 162 TYR B CA 1
ATOM 2931 C C . TYR B 1 164 ? -24.752 1.471 13.429 1.00 20.83 162 TYR B C 1
ATOM 2932 O O . TYR B 1 164 ? -25.812 1.032 13.862 1.00 21.22 162 TYR B O 1
ATOM 2941 N N . ASP B 1 165 ? -23.902 0.738 12.728 1.00 19.82 163 ASP B N 1
ATOM 2942 C CA . ASP B 1 165 ? -24.113 -0.682 12.532 1.00 21.37 163 ASP B CA 1
ATOM 2943 C C . ASP B 1 165 ? -22.759 -1.326 12.643 1.00 17.37 163 ASP B C 1
ATOM 2944 O O . ASP B 1 165 ? -21.752 -0.627 12.738 1.00 17.05 163 ASP B O 1
ATOM 2949 N N . ALA B 1 166 ? -22.725 -2.650 12.664 1.00 17.82 164 ALA B N 1
ATOM 2950 C CA . ALA B 1 166 ? -21.489 -3.331 12.989 1.00 16.76 164 ALA B CA 1
ATOM 2951 C C . ALA B 1 166 ? -21.476 -4.775 12.526 1.00 13.80 164 ALA B C 1
ATOM 2952 O O . ALA B 1 166 ? -22.508 -5.359 12.241 1.00 14.55 164 ALA B O 1
ATOM 2954 N N . ASN B 1 167 ? -20.278 -5.328 12.466 1.00 15.50 165 ASN B N 1
ATOM 2955 C CA . ASN B 1 167 ? -20.065 -6.714 12.133 1.00 15.65 165 ASN B CA 1
ATOM 2956 C C . ASN B 1 167 ? -18.946 -7.256 12.991 1.00 15.03 165 ASN B C 1
ATOM 2957 O O . ASN B 1 167 ? -17.853 -6.693 13.032 1.00 14.54 165 ASN B O 1
ATOM 2962 N N . ALA B 1 168 ? -19.240 -8.335 13.711 1.00 15.77 166 ALA B N 1
ATOM 2963 C CA . ALA B 1 168 ? -18.230 -9.076 14.446 1.00 13.99 166 ALA B CA 1
ATOM 2964 C C . ALA B 1 168 ? -17.533 -10.040 13.489 1.00 17.48 166 ALA B C 1
ATOM 2965 O O . ALA B 1 168 ? -18.197 -10.675 12.660 1.00 18.74 166 ALA B O 1
ATOM 2967 N N . PHE B 1 169 ? -16.211 -10.168 13.572 1.00 14.62 167 PHE B N 1
ATOM 2968 C CA . PHE B 1 169 ? -15.567 -11.149 12.706 1.00 18.29 167 PHE B CA 1
ATOM 2969 C C . PHE B 1 169 ? -14.349 -11.797 13.317 1.00 15.72 167 PHE B C 1
ATOM 2970 O O . PHE B 1 169 ? -13.583 -11.162 14.041 1.00 18.31 167 PHE B O 1
ATOM 2978 N N . SER B 1 170 ? -14.178 -13.088 13.042 1.00 18.03 168 SER B N 1
ATOM 2979 C CA . SER B 1 170 ? -13.030 -13.809 13.560 1.00 16.97 168 SER B CA 1
ATOM 2980 C C . SER B 1 170 ? -12.270 -14.509 12.441 1.00 21.99 168 SER B C 1
ATOM 2981 O O . SER B 1 170 ? -11.368 -15.313 12.701 1.00 21.46 168 SER B O 1
ATOM 2984 N N . GLY B 1 171 ? -12.642 -14.203 11.199 1.00 16.04 169 GLY B N 1
ATOM 2985 C CA . GLY B 1 171 ? -11.898 -14.677 10.050 1.00 17.47 169 GLY B CA 1
ATOM 2986 C C . GLY B 1 171 ? -10.577 -13.942 9.948 1.00 22.60 169 GLY B C 1
ATOM 2987 O O . GLY B 1 171 ? -10.447 -12.982 9.164 1.00 21.09 169 GLY B O 1
ATOM 2988 N N . ILE B 1 172 ? -9.602 -14.397 10.743 1.00 20.03 170 ILE B N 1
ATOM 2989 C CA . ILE B 1 172 ? -8.277 -13.777 10.825 1.00 21.26 170 ILE B CA 1
ATOM 2990 C C . ILE B 1 172 ? -7.182 -14.825 10.864 1.00 22.26 170 ILE B C 1
ATOM 2991 O O . ILE B 1 172 ? -7.455 -16.020 10.959 1.00 23.16 170 ILE B O 1
ATOM 2996 N N . ASP B 1 173 ? -5.936 -14.370 10.795 1.00 26.24 171 ASP B N 1
ATOM 2997 C CA . ASP B 1 173 ? -4.795 -15.250 11.006 1.00 25.11 171 ASP B CA 1
ATOM 2998 C C . ASP B 1 173 ? -4.469 -15.236 12.495 1.00 26.32 171 ASP B C 1
ATOM 2999 O O . ASP B 1 173 ? -3.966 -14.238 13.014 1.00 25.08 171 ASP B O 1
ATOM 3004 N N . PHE B 1 174 ? -4.763 -16.335 13.180 1.00 25.75 172 PHE B N 1
ATOM 3005 C CA . PHE B 1 174 ? -4.663 -16.356 14.636 1.00 29.04 172 PHE B CA 1
ATOM 3006 C C . PHE B 1 174 ? -3.214 -16.381 15.102 1.00 29.20 172 PHE B C 1
ATOM 3007 O O . PHE B 1 174 ? -2.917 -15.969 16.214 1.00 27.08 172 PHE B O 1
ATOM 3015 N N . GLU B 1 175 ? -2.313 -16.836 14.236 1.00 31.30 173 GLU B N 1
ATOM 3016 C CA . GLU B 1 175 ? -0.883 -16.809 14.541 1.00 31.77 173 GLU B CA 1
ATOM 3017 C C . GLU B 1 175 ? -0.244 -15.433 14.322 1.00 28.33 173 GLU B C 1
ATOM 3018 O O . GLU B 1 175 ? 0.719 -15.083 14.994 1.00 28.79 173 GLU B O 1
ATOM 3024 N N . LYS B 1 176 ? -0.769 -14.652 13.380 1.00 26.60 174 LYS B N 1
ATOM 3025 C CA . LYS B 1 176 ? -0.119 -13.397 13.017 1.00 26.30 174 LYS B CA 1
ATOM 3026 C C . LYS B 1 176 ? -0.715 -12.197 13.747 1.00 28.05 174 LYS B C 1
ATOM 3027 O O . LYS B 1 176 ? -0.046 -11.180 13.906 1.00 28.37 174 LYS B O 1
ATOM 3033 N N . MET B 1 177 ? -1.965 -12.307 14.190 1.00 25.66 175 MET B N 1
ATOM 3034 C CA . MET B 1 177 ? -2.719 -11.109 14.582 1.00 29.25 175 MET B CA 1
ATOM 3035 C C . MET B 1 177 ? -2.133 -10.335 15.767 1.00 25.43 175 MET B C 1
ATOM 3036 O O . MET B 1 177 ? -1.990 -9.109 15.690 1.00 23.47 175 MET B O 1
ATOM 3041 N N . ILE B 1 178 ? -1.792 -11.027 16.853 1.00 28.52 176 ILE B N 1
ATOM 3042 C CA . ILE B 1 178 ? -1.321 -10.327 18.047 1.00 24.72 176 ILE B CA 1
ATOM 3043 C C . ILE B 1 178 ? -0.000 -9.583 17.784 1.00 26.79 176 ILE B C 1
ATOM 3044 O O . ILE B 1 178 ? 0.094 -8.392 18.085 1.00 28.43 176 ILE B O 1
ATOM 3049 N N . PRO B 1 179 ? 1.016 -10.254 17.199 1.00 26.35 177 PRO B N 1
ATOM 3050 C CA . PRO B 1 179 ? 2.192 -9.444 16.840 1.00 26.56 177 PRO B CA 1
ATOM 3051 C C . PRO B 1 179 ? 1.936 -8.390 15.754 1.00 29.79 177 PRO B C 1
ATOM 3052 O O . PRO B 1 179 ? 2.621 -7.367 15.722 1.00 31.27 177 PRO B O 1
ATOM 3056 N N . THR B 1 180 ? 0.971 -8.626 14.875 1.00 28.29 178 THR B N 1
ATOM 3057 C CA . THR B 1 180 ? 0.606 -7.617 13.893 1.00 27.16 178 THR B CA 1
ATOM 3058 C C . THR B 1 180 ? 0.065 -6.372 14.601 1.00 30.67 178 THR B C 1
ATOM 3059 O O . THR B 1 180 ? 0.237 -5.253 14.123 1.00 33.09 178 THR B O 1
ATOM 3063 N N . LEU B 1 181 ? -0.564 -6.569 15.759 1.00 26.95 179 LEU B N 1
ATOM 3064 C CA . LEU B 1 181 ? -1.090 -5.458 16.545 1.00 31.56 179 LEU B CA 1
ATOM 3065 C C . LEU B 1 181 ? -0.002 -4.827 17.417 1.00 32.23 179 LEU B C 1
ATOM 3066 O O . LEU B 1 181 ? -0.212 -3.772 18.000 1.00 27.81 179 LEU B O 1
ATOM 3071 N N . GLY B 1 182 ? 1.158 -5.474 17.493 1.00 34.27 180 GLY B N 1
ATOM 3072 C CA . GLY B 1 182 ? 2.246 -4.974 18.316 1.00 32.17 180 GLY B CA 1
ATOM 3073 C C . GLY B 1 182 ? 2.047 -5.324 19.776 1.00 34.24 180 GLY B C 1
ATOM 3074 O O . GLY B 1 182 ? 2.607 -4.677 20.668 1.00 32.29 180 GLY B O 1
ATOM 3075 N N . LEU B 1 183 ? 1.235 -6.347 20.026 1.00 28.34 181 LEU B N 1
ATOM 3076 C CA . LEU B 1 183 ? 0.962 -6.772 21.395 1.00 31.95 181 LEU B CA 1
ATOM 3077 C C . LEU B 1 183 ? 1.831 -7.967 21.768 1.00 32.91 181 LEU B C 1
ATOM 3078 O O . LEU B 1 183 ? 2.348 -8.653 20.894 1.00 33.88 181 LEU B O 1
ATOM 3083 N N . ASP B 1 184 ? 1.979 -8.210 23.068 1.00 29.47 182 ASP B N 1
ATOM 3084 C CA . ASP B 1 184 ? 2.775 -9.331 23.560 1.00 34.07 182 ASP B CA 1
ATOM 3085 C C . ASP B 1 184 ? 2.002 -10.642 23.431 1.00 34.38 182 ASP B C 1
ATOM 3086 O O . ASP B 1 184 ? 1.020 -10.869 24.143 1.00 36.02 182 ASP B O 1
ATOM 3091 N N . PRO B 1 185 ? 2.453 -11.520 22.522 1.00 37.93 183 PRO B N 1
ATOM 3092 C CA . PRO B 1 185 ? 1.739 -12.773 22.231 1.00 35.23 183 PRO B CA 1
ATOM 3093 C C . PRO B 1 185 ? 1.861 -13.811 23.352 1.00 37.22 183 PRO B C 1
ATOM 3094 O O . PRO B 1 185 ? 1.145 -14.810 23.342 1.00 32.22 183 PRO B O 1
ATOM 3098 N N . LYS B 1 186 ? 2.753 -13.571 24.308 1.00 37.91 184 LYS B N 1
ATOM 3099 C CA . LYS B 1 186 ? 2.829 -14.417 25.489 1.00 35.07 184 LYS B CA 1
ATOM 3100 C C . LYS B 1 186 ? 1.760 -13.999 26.499 1.00 38.81 184 LYS B C 1
ATOM 3101 O O . LYS B 1 186 ? 1.480 -14.713 27.471 1.00 34.96 184 LYS B O 1
ATOM 3107 N N . ARG B 1 187 ? 1.150 -12.842 26.257 1.00 36.27 185 ARG B N 1
ATOM 3108 C CA . ARG B 1 187 ? 0.134 -12.318 27.168 1.00 34.67 185 ARG B CA 1
ATOM 3109 C C . ARG B 1 187 ? -1.273 -12.240 26.558 1.00 35.37 185 ARG B C 1
ATOM 3110 O O . ARG B 1 187 ? -2.263 -12.544 27.231 1.00 33.21 185 ARG B O 1
ATOM 3118 N N . TYR B 1 188 ? -1.350 -11.832 25.291 1.00 33.12 186 TYR B N 1
ATOM 3119 C CA . TYR B 1 188 ? -2.627 -11.559 24.642 1.00 29.68 186 TYR B CA 1
ATOM 3120 C C . TYR B 1 188 ? -3.021 -12.616 23.627 1.00 31.64 186 TYR B C 1
ATOM 3121 O O . TYR B 1 188 ? -2.198 -13.064 22.811 1.00 31.56 186 TYR B O 1
ATOM 3130 N N . VAL B 1 189 ? -4.288 -13.011 23.678 1.00 26.81 187 VAL B N 1
ATOM 3131 C CA . VAL B 1 189 ? -4.846 -13.939 22.699 1.00 27.06 187 VAL B CA 1
ATOM 3132 C C . VAL B 1 189 ? -5.876 -13.195 21.851 1.00 23.94 187 VAL B C 1
ATOM 3133 O O . VAL B 1 189 ? -6.618 -12.355 22.362 1.00 21.68 187 VAL B O 1
ATOM 3137 N N . PRO B 1 190 ? -5.908 -13.478 20.543 1.00 22.55 188 PRO B N 1
ATOM 3138 C CA . PRO B 1 190 ? -6.836 -12.749 19.673 1.00 25.16 188 PRO B CA 1
ATOM 3139 C C . PRO B 1 190 ? -8.221 -13.388 19.692 1.00 25.32 188 PRO B C 1
ATOM 3140 O O . PRO B 1 190 ? -8.320 -14.610 19.717 1.00 25.47 188 PRO B O 1
ATOM 3144 N N . VAL B 1 191 ? -9.279 -12.583 19.694 1.00 21.93 189 VAL B N 1
ATOM 3145 C CA . VAL B 1 191 ? -10.616 -13.147 19.791 1.00 20.00 189 VAL B CA 1
ATOM 3146 C C . VAL B 1 191 ? -11.486 -12.773 18.595 1.00 20.39 189 VAL B C 1
ATOM 3147 O O . VAL B 1 191 ? -11.939 -13.646 17.871 1.00 19.93 189 VAL B O 1
ATOM 3151 N N . MET B 1 192 ? -11.708 -11.482 18.383 1.00 19.44 190 MET B N 1
ATOM 3152 C CA . MET B 1 192 ? -12.593 -11.043 17.300 1.00 15.49 190 MET B CA 1
ATOM 3153 C C . MET B 1 192 ? -12.415 -9.573 16.987 1.00 19.59 190 MET B C 1
ATOM 3154 O O . MET B 1 192 ? -11.980 -8.814 17.833 1.00 19.68 190 MET B O 1
ATOM 3159 N N . GLY B 1 193 ? -12.803 -9.173 15.779 1.00 18.60 191 GLY B N 1
ATOM 3160 C CA . GLY B 1 193 ? -12.875 -7.771 15.431 1.00 19.87 191 GLY B CA 1
ATOM 3161 C C . GLY B 1 193 ? -14.311 -7.291 15.375 1.00 18.36 191 GLY B C 1
ATOM 3162 O O . GLY B 1 193 ? -15.232 -8.062 15.095 1.00 16.98 191 GLY B O 1
ATOM 3163 N N . ILE B 1 194 ? -14.500 -6.012 15.676 1.00 15.47 192 ILE B N 1
ATOM 3164 C CA . ILE B 1 194 ? -15.804 -5.372 15.584 1.00 14.75 192 ILE B CA 1
ATOM 3165 C C . ILE B 1 194 ? -15.645 -4.226 14.610 1.00 17.28 192 ILE B C 1
ATOM 3166 O O . ILE B 1 194 ? -15.077 -3.199 14.959 1.00 16.17 192 ILE B O 1
ATOM 3171 N N . ALA B 1 195 ? -16.119 -4.409 13.385 1.00 15.07 193 ALA B N 1
ATOM 3172 C CA . ALA B 1 195 ? -16.124 -3.329 12.415 1.00 15.14 193 ALA B CA 1
ATOM 3173 C C . ALA B 1 195 ? -17.370 -2.481 12.658 1.00 16.40 193 ALA B C 1
ATOM 3174 O O . ALA B 1 195 ? -18.457 -3.012 12.815 1.00 15.63 193 ALA B O 1
ATOM 3176 N N . ILE B 1 196 ? -17.203 -1.167 12.699 1.00 12.82 194 ILE B N 1
ATOM 3177 C CA . ILE B 1 196 ? -18.282 -0.239 13.027 1.00 15.51 194 ILE B CA 1
ATOM 3178 C C . ILE B 1 196 ? -18.407 0.852 11.968 1.00 19.48 194 ILE B C 1
ATOM 3179 O O . ILE B 1 196 ? -17.401 1.383 11.506 1.00 18.00 194 ILE B O 1
ATOM 3184 N N . GLY B 1 197 ? -19.630 1.205 11.595 1.00 17.47 195 GLY B N 1
ATOM 3185 C CA . GLY B 1 197 ? -19.818 2.289 10.644 1.00 20.05 195 GLY B CA 1
ATOM 3186 C C . GLY B 1 197 ? -21.279 2.496 10.315 1.00 22.16 195 GLY B C 1
ATOM 3187 O O . GLY B 1 197 ? -22.148 1.824 10.865 1.00 22.65 195 GLY B O 1
ATOM 3188 N N . LYS B 1 198 ? -21.556 3.442 9.425 1.00 21.79 196 LYS B N 1
ATOM 3189 C CA . LYS B 1 198 ? -22.902 3.615 8.895 1.00 21.68 196 LYS B CA 1
ATOM 3190 C C . LYS B 1 198 ? -23.085 2.719 7.682 1.00 23.08 196 LYS B C 1
ATOM 3191 O O . LYS B 1 198 ? -22.229 2.695 6.798 1.00 20.17 196 LYS B O 1
ATOM 3197 N N . ALA B 1 199 ? -24.191 1.978 7.645 1.00 24.67 197 ALA B N 1
ATOM 3198 C CA . ALA B 1 199 ? -24.494 1.112 6.508 1.00 25.64 197 ALA B CA 1
ATOM 3199 C C . ALA B 1 199 ? -24.561 1.921 5.214 1.00 30.48 197 ALA B C 1
ATOM 3200 O O . ALA B 1 199 ? -25.005 3.069 5.217 1.00 31.56 197 ALA B O 1
ATOM 3202 N N . ALA B 1 200 ? -24.085 1.327 4.124 1.00 29.25 198 ALA B N 1
ATOM 3203 C CA . ALA B 1 200 ? -24.210 1.928 2.804 1.00 33.56 198 ALA B CA 1
ATOM 3204 C C . ALA B 1 200 ? -25.668 2.302 2.526 1.00 40.00 198 ALA B C 1
ATOM 3205 O O . ALA B 1 200 ? -26.590 1.556 2.874 1.00 40.97 198 ALA B O 1
ATOM 3207 N N . GLN B 1 201 ? -25.861 3.468 1.907 1.00 42.01 199 GLN B N 1
ATOM 3208 C CA . GLN B 1 201 ? -27.187 4.021 1.599 1.00 45.93 199 GLN B CA 1
ATOM 3209 C C . GLN B 1 201 ? -27.392 4.157 0.085 1.00 43.02 199 GLN B C 1
ATOM 3210 O O . GLN B 1 201 ? -26.418 4.174 -0.661 1.00 36.01 199 GLN B O 1
ATOM 3216 N N . GLU B 1 202 ? -28.650 4.238 -0.354 1.00 43.91 200 GLU B N 1
ATOM 3217 C CA . GLU B 1 202 ? -28.997 4.343 -1.774 1.00 42.27 200 GLU B CA 1
ATOM 3218 C C . GLU B 1 202 ? -28.347 5.586 -2.383 1.00 38.56 200 GLU B C 1
ATOM 3219 O O . GLU B 1 202 ? -28.158 6.588 -1.683 1.00 39.73 200 GLU B O 1
ATOM 3225 N N . PRO B 1 203 ? -27.986 5.524 -3.680 1.00 34.72 201 PRO B N 1
ATOM 3226 C CA . PRO B 1 203 ? -27.391 6.705 -4.314 1.00 29.34 201 PRO B CA 1
ATOM 3227 C C . PRO B 1 203 ? -28.359 7.874 -4.366 1.00 26.10 201 PRO B C 1
ATOM 3228 O O . PRO B 1 203 ? -29.573 7.679 -4.522 1.00 26.52 201 PRO B O 1
ATOM 3232 N N . LEU B 1 204 ? -27.802 9.073 -4.232 1.00 26.50 202 LEU B N 1
ATOM 3233 C CA . LEU B 1 204 ? -28.538 10.318 -4.387 1.00 26.88 202 LEU B CA 1
ATOM 3234 C C . LEU B 1 204 ? -29.207 10.370 -5.753 1.00 22.44 202 LEU B C 1
ATOM 3235 O O . LEU B 1 204 ? -28.566 10.083 -6.761 1.00 21.97 202 LEU B O 1
ATOM 3240 N N . HIS B 1 205 ? -30.492 10.712 -5.766 1.00 23.91 203 HIS B N 1
ATOM 3241 C CA . HIS B 1 205 ? -31.242 10.985 -6.986 1.00 24.81 203 HIS B CA 1
ATOM 3242 C C . HIS B 1 205 ? -31.227 12.477 -7.257 1.00 24.61 203 HIS B C 1
ATOM 3243 O O . HIS B 1 205 ? -32.000 13.228 -6.664 1.00 23.66 203 HIS B O 1
ATOM 3250 N N . THR B 1 206 ? -30.345 12.914 -8.142 1.00 22.32 204 THR B N 1
ATOM 3251 C CA . THR B 1 206 ? -30.178 14.343 -8.377 1.00 20.06 204 THR B CA 1
ATOM 3252 C C . THR B 1 206 ? -31.313 14.905 -9.234 1.00 20.37 204 THR B C 1
ATOM 3253 O O . THR B 1 206 ? -31.960 14.177 -9.989 1.00 19.32 204 THR B O 1
ATOM 3257 N N . THR B 1 207 ? -31.529 16.207 -9.125 1.00 19.77 205 THR B N 1
ATOM 3258 C CA . THR B 1 207 ? -32.559 16.876 -9.894 1.00 18.67 205 THR B CA 1
ATOM 3259 C C . THR B 1 207 ? -31.935 17.472 -11.145 1.00 20.47 205 THR B C 1
ATOM 3260 O O . THR B 1 207 ? -30.711 17.445 -11.318 1.00 17.48 205 THR B O 1
ATOM 3264 N N . ARG B 1 208 ? -32.776 18.025 -12.006 1.00 19.20 206 ARG B N 1
ATOM 3265 C CA . ARG B 1 208 ? -32.313 18.778 -13.168 1.00 20.87 206 ARG B CA 1
ATOM 3266 C C . ARG B 1 208 ? -33.036 20.107 -13.222 1.00 22.65 206 ARG B C 1
ATOM 3267 O O . ARG B 1 208 ? -34.199 20.198 -12.803 1.00 17.35 206 ARG B O 1
ATOM 3275 N N . TYR B 1 209 ? -32.354 21.119 -13.757 1.00 19.89 207 TYR B N 1
ATOM 3276 C CA . TYR B 1 209 ? -32.991 22.365 -14.135 1.00 22.46 207 TYR B CA 1
ATOM 3277 C C . TYR B 1 209 ? -34.102 22.025 -15.122 1.00 23.10 207 TYR B C 1
ATOM 3278 O O . TYR B 1 209 ? -34.014 21.020 -15.823 1.00 21.34 207 TYR B O 1
ATOM 3287 N N . ASP B 1 210 ? -35.147 22.840 -15.199 1.00 20.11 208 ASP B N 1
ATOM 3288 C CA . ASP B 1 210 ? -36.083 22.632 -16.289 1.00 22.88 208 ASP B CA 1
ATOM 3289 C C . ASP B 1 210 ? -35.385 23.070 -17.557 1.00 17.93 208 ASP B C 1
ATOM 3290 O O . ASP B 1 210 ? -34.898 24.187 -17.642 1.00 16.78 208 ASP B O 1
ATOM 3295 N N . ALA B 1 211 ? -35.324 22.176 -18.537 1.00 20.82 209 ALA B N 1
ATOM 3296 C CA . ALA B 1 211 ? -34.488 22.387 -19.711 1.00 19.94 209 ALA B CA 1
ATOM 3297 C C . ALA B 1 211 ? -34.928 23.593 -20.536 1.00 20.31 209 ALA B C 1
ATOM 3298 O O . ALA B 1 211 ? -34.165 24.078 -21.372 1.00 18.68 209 ALA B O 1
ATOM 3300 N N . LYS B 1 212 ? -36.153 24.075 -20.325 1.00 21.97 210 LYS B N 1
ATOM 3301 C CA . LYS B 1 212 ? -36.596 25.274 -21.037 1.00 20.10 210 LYS B CA 1
ATOM 3302 C C . LYS B 1 212 ? -35.770 26.491 -20.624 1.00 21.77 210 LYS B C 1
ATOM 3303 O O . LYS B 1 212 ? -35.584 27.416 -21.414 1.00 20.63 210 LYS B O 1
ATOM 3309 N N . THR B 1 213 ? -35.288 26.488 -19.380 1.00 18.94 211 THR B N 1
ATOM 3310 C CA . THR B 1 213 ? -34.428 27.550 -18.874 1.00 17.09 211 THR B CA 1
ATOM 3311 C C . THR B 1 213 ? -33.126 27.661 -19.674 1.00 20.00 211 THR B C 1
ATOM 3312 O O . THR B 1 213 ? -32.554 28.745 -19.813 1.00 17.57 211 THR B O 1
ATOM 3316 N N . GLN B 1 214 ? -32.651 26.534 -20.194 1.00 18.87 212 GLN B N 1
ATOM 3317 C CA . GLN B 1 214 ? -31.375 26.511 -20.903 1.00 19.75 212 GLN B CA 1
ATOM 3318 C C . GLN B 1 214 ? -31.529 26.362 -22.411 1.00 19.82 212 GLN B C 1
ATOM 3319 O O . GLN B 1 214 ? -30.595 25.933 -23.084 1.00 20.17 212 GLN B O 1
ATOM 3325 N N . THR B 1 215 ? -32.702 26.693 -22.930 1.00 19.65 213 THR B N 1
ATOM 3326 C CA . THR B 1 215 ? -32.970 26.567 -24.368 1.00 18.20 213 THR B CA 1
ATOM 3327 C C . THR B 1 215 ? -33.415 27.898 -24.971 1.00 23.26 213 THR B C 1
ATOM 3328 O O . THR B 1 215 ? -34.231 28.600 -24.376 1.00 21.21 213 THR B O 1
ATOM 3332 N N . ASP B 1 216 ? -32.865 28.246 -26.141 1.00 22.81 214 ASP B N 1
ATOM 3333 C CA . ASP B 1 216 ? -33.357 29.363 -26.951 1.00 20.82 214 ASP B CA 1
ATOM 3334 C C . ASP B 1 216 ? -33.840 28.822 -28.294 1.00 24.84 214 ASP B C 1
ATOM 3335 O O . ASP B 1 216 ? -33.263 27.866 -28.810 1.00 20.61 214 ASP B O 1
ATOM 3340 N N . PHE B 1 217 ? -34.883 29.428 -28.857 1.00 23.22 215 PHE B N 1
ATOM 3341 C CA . PHE B 1 217 ? -35.251 29.173 -30.249 1.00 24.11 215 PHE B CA 1
ATOM 3342 C C . PHE B 1 217 ? -34.782 30.352 -31.081 1.00 26.68 215 PHE B C 1
ATOM 3343 O O . PHE B 1 217 ? -35.242 31.473 -30.878 1.00 27.02 215 PHE B O 1
ATOM 3351 N N . LEU B 1 218 ? -33.845 30.111 -31.997 1.00 25.99 216 LEU B N 1
ATOM 3352 C CA . LEU B 1 218 ? -33.253 31.194 -32.777 1.00 28.05 216 LEU B CA 1
ATOM 3353 C C . LEU B 1 218 ? -34.291 31.834 -33.687 1.00 30.43 216 LEU B C 1
ATOM 3354 O O . LEU B 1 218 ? -35.137 31.147 -34.271 1.00 27.75 216 LEU B O 1
ATOM 3359 N N . ALA B 1 219 ? -34.217 33.155 -33.791 1.00 30.51 217 ALA B N 1
ATOM 3360 C CA . ALA B 1 219 ? -35.132 33.933 -34.621 1.00 36.19 217 ALA B CA 1
ATOM 3361 C C . ALA B 1 219 ? -34.676 33.979 -36.078 1.00 34.94 217 ALA B C 1
ATOM 3362 O O . ALA B 1 219 ? -33.493 34.165 -36.356 1.00 32.16 217 ALA B O 1
#

Foldseek 3Di:
DPCVVVLFQQPPQCCLPVVADAFQAFAQVDADDVVVVVVLLVQLLVFDAVLSLLFKDKDKQADPVSLVLQCVWADPVRNNLSVRFNIKIWIKGFLCSLVCNLVVLVVCVVVVNDDPVVSCCSCVPPSVCSVPDDPVVSRVRRLVSRVSSLVSSQSSLVSNVKHKHKDDRTNQVCNCVSSVHDPVTIGGHIMIGMHHHDDDDDDDDDDDCVVVDDDDD/DQAPPQCCLPVVADAFQAFAQVDADDVVVVVVLLVQLLVFDAVLSLLFKDKDKQADPVSLVLQCVFAPVVRVNLSVRFNIKIWIKGFLCSLVCSLVVLVVCVVVPNDDPVRSCCSCVPPSVCSVPDDSVVSRVRRLVSRVSSLVSSQSSLVNVVKHKHKADRTRQVVRQVSSVHDPVTIGTHIMIGIHHHDDDDDDDDDDDCVVVDDDDD

Radius of gyration: 25.5 Å; Cα contacts (8 Å, |Δi|>4): 715; chains: 2; bounding box: 67×70×119 Å

Organism: Lactiplantibacillus plantarum (NCBI:txid1590)